Protein AF-D2VRE1-F1 (afdb_monomer)

InterPro domains:
  IPR008007 Peptidase M42 [PF05343] (122-174)

Organism: Naegleria gruberi (NCBI:txid5762)

Mean predicted aligned error: 7.65 Å

Foldseek 3Di:
DDDDDPVRLLVVLVVLLVVLQLDAAAQLRLVVVLVVVVVVCVVLQQDDPDPDPDAWPFDDDSQQHTKTWRDPPPDPPAAEDADLAFEEEEEEFARHFLDDDDDPVQQFDFDQPPVQLKTFTDRPPDTDQDRVRPSLQVSLVSSLSSVSSVGGDFRYIYMYGHTGLQSQPLRSLLPDDLVSLVCSCNSRLHLEYEYAGADDPPDPPLAWEKEQAELLFGQAQPVCVVVLQVLLQVLLVVPPPHDYYYDHDPADGNSLSSLLSLQLVPLLVVVLVVCVPPDVPLNVVSVVLSVQLVVLSVVLVVLVVVDDSNHHSDGCCDPPNVVNSVSSSVSSCSCSDPVNCVVPCPDPCVSSSSRGYIYGHQSDDSVVRIDRSVRSVSSSSSVSSSSRPDDD

Sequence (392 aa):
MSSLNHEQRFSRIEKLFKNLASTHNPSGEESNLMLEIKSFLLDHQLIDNSNSCHDNFLLFDTQIGMIFKCSTFNDENQNFISDENSPSICLFAHLDSDHIELEQEKLKQLIWRRDENLLYYSNNEEIVEVGLDDKSGICVILETLLRLKEMKGIRVNVYVCFSVQEETGQKGVMRMDHLMFKSMVEDGGVGCGIAVDRMTYYHPENKRHLVDEYCRIPLIPNDQKDSFMNQFNKSSQLVEGCDIDFIPSENCSDLLEYKIKLDCEIIAPEMLESLNAHDVKLFEKLSTLLEKYENITSEIKKIMNNISATSRVSGFKSHPRFTRYQLAHQINSLIYSDKVLKFYNETSLKKYLNVSFVNLSLDYDDSCGFVSLKELDNTAEILFDFIRNYHL

Solvent-accessible surface area (backbone atoms only — not comparable to full-atom values): 21239 Å² total; per-residue (Å²): 132,88,72,74,51,74,68,56,50,45,54,49,51,50,54,51,39,53,54,57,69,68,50,78,24,34,34,72,46,34,63,62,51,53,50,52,51,49,49,51,33,50,79,66,60,42,37,75,90,70,86,62,89,80,85,64,59,72,45,82,39,94,66,34,26,39,36,34,42,54,45,68,50,84,51,104,79,63,30,40,53,72,50,80,84,24,43,16,38,34,39,33,27,40,52,23,21,75,52,78,82,72,60,76,91,68,70,49,52,78,44,71,43,73,94,75,38,33,40,30,28,31,63,93,90,41,76,34,69,67,55,49,50,20,48,54,22,47,42,26,50,55,53,21,53,53,56,58,66,75,38,70,73,41,48,49,40,46,33,39,37,36,32,26,20,47,83,22,59,31,45,4,59,70,64,48,57,58,67,58,57,46,46,52,37,67,68,30,48,32,38,37,35,39,32,31,37,68,39,66,90,88,52,98,74,84,62,41,33,32,38,37,24,37,61,82,33,70,33,43,45,80,92,45,45,66,61,54,50,55,48,49,42,61,24,28,63,78,38,89,92,47,71,67,48,79,39,77,39,89,56,84,56,60,67,51,52,54,51,41,40,47,44,63,66,46,49,46,54,59,45,48,73,68,27,79,84,79,38,68,69,60,36,55,54,52,51,55,48,48,57,52,39,52,51,46,49,50,49,49,53,56,49,53,75,74,48,56,55,69,46,57,78,42,57,67,91,29,73,63,51,31,58,42,44,57,43,45,33,55,49,46,58,53,59,73,26,74,74,42,42,71,65,39,66,82,44,89,55,32,63,64,66,57,36,26,38,34,36,41,30,41,80,46,52,68,91,67,18,48,49,45,50,64,52,45,51,45,53,18,48,26,52,36,45,36,55,67,67,53,76,129

Structure (mmCIF, N/CA/C/O backbone):
data_AF-D2VRE1-F1
#
_entry.id   AF-D2VRE1-F1
#
loop_
_atom_site.group_PDB
_atom_site.id
_atom_site.type_symbol
_atom_site.label_atom_id
_atom_site.label_alt_id
_atom_site.label_comp_id
_atom_site.label_asym_id
_atom_site.label_entity_id
_atom_site.label_seq_id
_atom_site.pdbx_PDB_ins_code
_atom_site.Cartn_x
_atom_site.Cartn_y
_atom_site.Cartn_z
_atom_site.occupancy
_atom_site.B_iso_or_equiv
_atom_site.auth_seq_id
_atom_site.auth_comp_id
_atom_site.auth_asym_id
_atom_site.auth_atom_id
_atom_site.pdbx_PDB_model_num
ATOM 1 N N . MET A 1 1 ? -5.930 -16.515 28.804 1.00 42.12 1 MET A N 1
ATOM 2 C CA . MET A 1 1 ? -5.699 -15.135 28.332 1.00 42.12 1 MET A CA 1
ATOM 3 C C . MET A 1 1 ? -7.061 -14.509 28.127 1.00 42.12 1 MET A C 1
ATOM 5 O O . MET A 1 1 ? -7.905 -15.156 27.527 1.00 42.12 1 MET A O 1
ATOM 9 N N . SER A 1 2 ? -7.312 -13.347 28.724 1.00 36.59 2 SER A N 1
ATOM 10 C CA . SER A 1 2 ? -8.590 -12.644 28.591 1.00 36.59 2 SER A CA 1
ATOM 11 C C . SER A 1 2 ? -8.594 -11.914 27.250 1.00 36.59 2 SER A C 1
ATOM 13 O O . SER A 1 2 ? -8.190 -10.757 27.204 1.00 36.59 2 SER A O 1
ATOM 15 N N . SER A 1 3 ? -8.989 -12.588 26.166 1.00 58.97 3 SER A N 1
ATOM 16 C CA . SER A 1 3 ? -9.371 -11.886 24.937 1.00 58.97 3 SER A CA 1
ATOM 17 C C . SER A 1 3 ? -10.481 -10.905 25.305 1.00 58.97 3 SER A C 1
ATOM 19 O O . SER A 1 3 ? -11.446 -11.315 25.960 1.00 58.97 3 SER A O 1
ATOM 21 N N . LEU A 1 4 ? -10.335 -9.629 24.945 1.00 66.25 4 LEU A N 1
ATOM 22 C CA . LEU A 1 4 ? -11.420 -8.662 25.092 1.00 66.25 4 LEU A CA 1
ATOM 23 C C . LEU A 1 4 ? -12.698 -9.267 24.503 1.00 66.25 4 LEU A C 1
ATOM 25 O O . LEU A 1 4 ? -12.663 -9.889 23.438 1.00 66.25 4 LEU A O 1
ATOM 29 N N . ASN A 1 5 ? -13.819 -9.129 25.207 1.00 79.81 5 ASN A N 1
ATOM 30 C CA . ASN A 1 5 ? -15.089 -9.546 24.626 1.00 79.81 5 ASN A CA 1
ATOM 31 C C . ASN A 1 5 ? -15.453 -8.605 23.456 1.00 79.81 5 ASN A C 1
ATOM 33 O O . ASN A 1 5 ? -14.892 -7.514 23.322 1.00 79.81 5 ASN A O 1
ATOM 37 N N . HIS A 1 6 ? -16.384 -9.022 22.594 1.00 79.12 6 HIS A N 1
ATOM 38 C CA . HIS A 1 6 ? -16.771 -8.233 21.416 1.00 79.12 6 HIS A CA 1
ATOM 39 C C . HIS A 1 6 ? -17.154 -6.782 21.753 1.00 79.12 6 HIS A C 1
ATOM 41 O O . HIS A 1 6 ? -16.767 -5.869 21.030 1.00 79.12 6 HIS A O 1
ATOM 47 N N . GLU A 1 7 ? -17.843 -6.547 22.872 1.00 82.94 7 GLU A N 1
ATOM 48 C CA . GLU A 1 7 ? -18.255 -5.200 23.291 1.00 82.94 7 GLU A CA 1
ATOM 49 C C . GLU A 1 7 ? -17.061 -4.294 23.617 1.00 82.94 7 GLU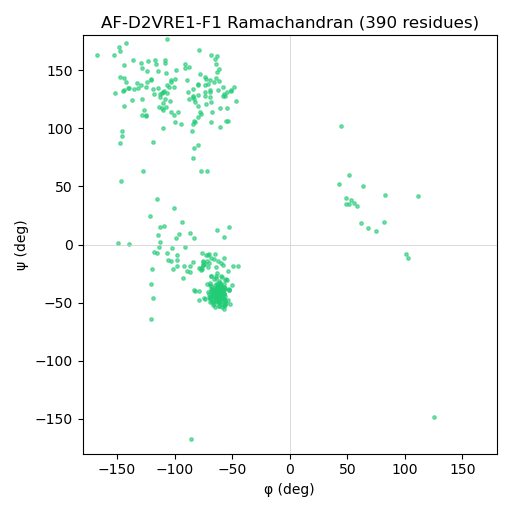 A C 1
ATOM 51 O O . GLU A 1 7 ? -17.041 -3.121 23.242 1.00 82.94 7 GLU A O 1
ATOM 56 N N . GLN A 1 8 ? -16.039 -4.833 24.283 1.00 87.00 8 GLN A N 1
ATOM 57 C CA . GLN A 1 8 ? -14.817 -4.094 24.587 1.00 87.00 8 GLN A CA 1
ATOM 58 C C . GLN A 1 8 ? -14.034 -3.747 23.316 1.00 87.00 8 GLN A C 1
ATOM 60 O O . GLN A 1 8 ? -13.536 -2.625 23.204 1.00 87.00 8 GLN A O 1
ATOM 65 N N . ARG A 1 9 ? -13.961 -4.671 22.345 1.00 86.81 9 ARG A N 1
ATOM 66 C CA . ARG A 1 9 ? -13.334 -4.403 21.038 1.00 86.81 9 ARG A CA 1
ATOM 67 C C . ARG A 1 9 ? -14.081 -3.316 20.277 1.00 86.81 9 ARG A C 1
ATOM 69 O O . ARG A 1 9 ? -13.464 -2.354 19.834 1.00 86.81 9 ARG A O 1
ATOM 76 N N . PHE A 1 10 ? -15.409 -3.399 20.217 1.00 88.50 10 PHE A N 1
ATOM 77 C CA . PHE A 1 10 ? -16.229 -2.389 19.546 1.00 88.50 10 PHE A CA 1
ATOM 78 C C . PHE A 1 10 ? -16.078 -1.014 20.188 1.00 88.50 10 PHE A C 1
ATOM 80 O O . PHE A 1 10 ? -15.909 -0.034 19.474 1.00 88.50 10 PHE A O 1
ATOM 87 N N . SER A 1 11 ? -16.061 -0.929 21.521 1.00 88.25 11 SER A N 1
ATOM 88 C CA . SER A 1 11 ? -15.843 0.346 22.213 1.00 88.25 11 SER A CA 1
ATOM 89 C C . SER A 1 11 ? -14.461 0.944 21.919 1.00 88.25 11 SER A C 1
ATOM 91 O O . SER A 1 11 ? -14.326 2.163 21.786 1.00 88.25 11 SER A O 1
ATOM 93 N N . ARG A 1 12 ? -13.428 0.102 21.788 1.00 90.50 12 ARG A N 1
ATOM 94 C CA . ARG A 1 12 ? -12.078 0.543 21.420 1.00 90.50 12 ARG A CA 1
ATOM 95 C C . ARG A 1 12 ? -12.018 1.055 19.982 1.00 90.50 12 ARG A C 1
ATOM 97 O O . ARG A 1 12 ? -11.530 2.165 19.777 1.00 90.50 12 ARG A O 1
ATOM 104 N N . ILE A 1 13 ? -12.554 0.291 19.029 1.00 90.50 13 ILE A N 1
ATOM 105 C CA . ILE A 1 13 ? -12.629 0.671 17.610 1.00 90.50 13 ILE A CA 1
ATOM 106 C C . ILE A 1 13 ? -13.443 1.955 17.452 1.00 90.50 13 ILE A C 1
ATOM 108 O O . ILE A 1 13 ? -12.997 2.879 16.787 1.00 90.50 13 ILE A O 1
ATOM 112 N N . GLU A 1 14 ? -14.592 2.064 18.122 1.00 87.69 14 GLU A N 1
ATOM 113 C CA . GLU A 1 14 ? -15.421 3.270 18.114 1.00 87.69 14 GLU A CA 1
ATOM 114 C C . GLU A 1 14 ? -14.623 4.496 18.565 1.00 87.69 14 GLU A C 1
ATOM 116 O O . GLU A 1 14 ? -14.627 5.521 17.886 1.00 87.69 14 GLU A O 1
ATOM 121 N N . LYS A 1 15 ? -13.921 4.404 19.701 1.00 88.38 15 LYS A N 1
ATOM 122 C CA . LYS A 1 15 ? -13.121 5.515 20.225 1.00 88.38 15 LYS A CA 1
ATOM 123 C C . LYS A 1 15 ? -11.983 5.886 19.273 1.00 88.38 15 LYS A C 1
ATOM 125 O O . LYS A 1 15 ? -11.762 7.069 19.032 1.00 88.38 15 LYS A O 1
ATOM 130 N N . LEU A 1 16 ? -11.273 4.888 18.751 1.00 90.00 16 LEU A N 1
ATOM 131 C CA . LEU A 1 16 ? -10.177 5.086 17.807 1.00 90.00 16 LEU A CA 1
ATOM 132 C C . LEU A 1 16 ? -10.675 5.768 16.531 1.00 90.00 16 LEU A C 1
ATOM 134 O O . LEU A 1 16 ? -10.162 6.818 16.155 1.00 90.00 16 LEU A O 1
ATOM 138 N N . PHE A 1 17 ? -11.716 5.215 15.914 1.00 87.06 17 PHE A N 1
ATOM 139 C CA . PHE A 1 17 ? -12.280 5.747 14.684 1.00 87.06 17 PHE A CA 1
ATOM 140 C C . PHE A 1 17 ? -12.832 7.155 14.881 1.00 87.06 17 PHE A C 1
ATOM 142 O O . PHE A 1 17 ? -12.570 8.021 14.060 1.00 87.06 17 PHE A O 1
ATOM 149 N N . LYS A 1 18 ? -13.534 7.425 15.992 1.00 81.88 18 LYS A N 1
ATOM 150 C CA . LYS A 1 18 ? -14.031 8.772 16.312 1.00 81.88 18 LYS A CA 1
ATOM 151 C C . LYS A 1 18 ? -12.920 9.807 16.399 1.00 81.88 18 LYS A C 1
ATOM 153 O O . LYS A 1 18 ? -13.123 10.924 15.934 1.00 81.88 18 LYS A O 1
ATOM 158 N N . ASN A 1 19 ? -11.775 9.444 16.972 1.00 84.44 19 ASN A N 1
ATOM 159 C CA . ASN A 1 19 ? -10.624 10.337 17.027 1.00 84.44 19 ASN A CA 1
ATOM 160 C C . ASN A 1 19 ? -10.103 10.623 15.611 1.00 84.44 19 ASN A C 1
ATOM 162 O O . ASN A 1 19 ? -10.105 11.781 15.209 1.00 84.44 19 ASN A O 1
ATOM 166 N N . LEU A 1 20 ? -9.800 9.581 14.825 1.00 85.94 20 LEU A N 1
ATOM 167 C CA . LEU A 1 20 ? -9.314 9.723 13.441 1.00 85.94 20 LEU A CA 1
ATOM 168 C C . LEU A 1 20 ? -10.280 10.547 12.574 1.00 85.94 20 LEU A C 1
ATOM 170 O O . LEU A 1 20 ? -9.880 11.430 11.823 1.00 85.94 20 LEU A O 1
ATOM 174 N N . ALA A 1 21 ? -11.575 10.269 12.698 1.00 78.81 21 ALA A N 1
ATOM 175 C CA . ALA A 1 21 ? -12.662 10.927 11.983 1.00 78.81 21 ALA A CA 1
ATOM 176 C C . ALA A 1 21 ? -12.862 12.394 12.410 1.00 78.81 21 ALA A C 1
ATOM 178 O O . ALA A 1 21 ? -13.337 13.219 11.629 1.00 78.81 21 ALA A O 1
ATOM 179 N N . SER A 1 22 ? -12.496 12.758 13.638 1.00 76.81 22 SER A N 1
ATOM 180 C CA . SER A 1 22 ? -12.578 14.149 14.093 1.00 76.81 22 SER A CA 1
ATOM 181 C C . SER A 1 22 ? -11.466 15.038 13.529 1.00 76.81 22 SER A C 1
ATOM 183 O O . SER A 1 22 ? -11.610 16.263 13.521 1.00 76.81 22 SER A O 1
ATOM 185 N N . THR A 1 23 ? -10.387 14.441 13.024 1.00 78.56 23 THR A N 1
ATOM 186 C CA . THR A 1 23 ? -9.257 15.166 12.449 1.00 78.56 23 THR A CA 1
ATOM 187 C C . THR A 1 23 ? -9.547 15.534 10.999 1.00 78.56 23 THR A C 1
ATOM 189 O O . THR A 1 23 ? -9.860 14.682 10.170 1.00 78.56 23 THR A O 1
ATOM 192 N N . HIS A 1 24 ? -9.429 16.821 10.676 1.00 78.00 24 HIS A N 1
ATOM 193 C CA . HIS A 1 24 ? -9.474 17.295 9.297 1.00 78.00 24 HIS A CA 1
ATOM 194 C C . HIS A 1 24 ? -8.095 17.123 8.645 1.00 78.00 24 HIS A C 1
ATOM 196 O O . HIS A 1 24 ? -7.103 17.636 9.163 1.00 78.00 24 HIS A O 1
ATOM 202 N N . ASN A 1 25 ? -8.045 16.379 7.541 1.00 81.50 25 ASN A N 1
ATOM 203 C CA . ASN A 1 25 ? -6.817 15.899 6.901 1.00 81.50 25 ASN A CA 1
ATOM 204 C C . ASN A 1 25 ? -6.941 15.824 5.356 1.00 81.50 25 ASN A C 1
ATOM 206 O O . ASN A 1 25 ? -6.736 14.755 4.780 1.00 81.50 25 ASN A O 1
ATOM 210 N N . PRO A 1 26 ? -7.322 16.906 4.650 1.00 82.19 26 PRO A N 1
ATOM 211 C CA . PRO A 1 26 ? -7.294 16.901 3.187 1.00 82.19 26 PRO A CA 1
ATOM 212 C C . PRO A 1 26 ? -5.857 16.728 2.668 1.00 82.19 26 PRO A C 1
ATOM 214 O O . PRO A 1 26 ? -4.892 16.989 3.393 1.00 82.19 26 PRO A O 1
ATOM 217 N N . SER A 1 27 ? -5.705 16.341 1.398 1.00 82.50 27 SER A N 1
ATOM 218 C CA . SER A 1 27 ? -4.384 16.151 0.785 1.00 82.50 27 SER A CA 1
ATOM 219 C C . SER A 1 27 ? -3.500 17.405 0.913 1.00 82.50 27 SER A C 1
ATOM 221 O O . SER A 1 27 ? -3.798 18.459 0.344 1.00 82.50 27 SER A O 1
ATOM 223 N N . GLY A 1 28 ? -2.370 17.280 1.611 1.00 82.81 28 GLY A N 1
ATOM 224 C CA . GLY A 1 28 ? -1.442 18.360 1.957 1.00 82.81 28 GLY A CA 1
ATOM 225 C C . GLY A 1 28 ? -1.538 18.905 3.385 1.00 82.81 28 GLY A C 1
ATOM 226 O O . GLY A 1 28 ? -0.677 19.702 3.762 1.00 82.81 28 GLY A O 1
ATOM 227 N N . GLU A 1 29 ? -2.543 18.511 4.169 1.00 85.94 29 GLU A N 1
ATOM 228 C CA . GLU A 1 29 ? -2.758 18.959 5.554 1.00 85.94 29 GLU A CA 1
ATOM 229 C C . GLU A 1 29 ? -2.778 17.794 6.565 1.00 85.94 29 GLU A C 1
ATOM 231 O O . GLU A 1 29 ? -3.303 17.900 7.672 1.00 85.94 29 GLU A O 1
ATOM 236 N N . GLU A 1 30 ? -2.142 16.672 6.232 1.00 90.75 30 GLU A N 1
ATOM 237 C CA . GLU A 1 30 ? -2.164 15.423 7.006 1.00 90.75 30 GLU A CA 1
ATOM 238 C C . GLU A 1 30 ? -1.376 15.510 8.330 1.00 90.75 30 GLU A C 1
ATOM 240 O O 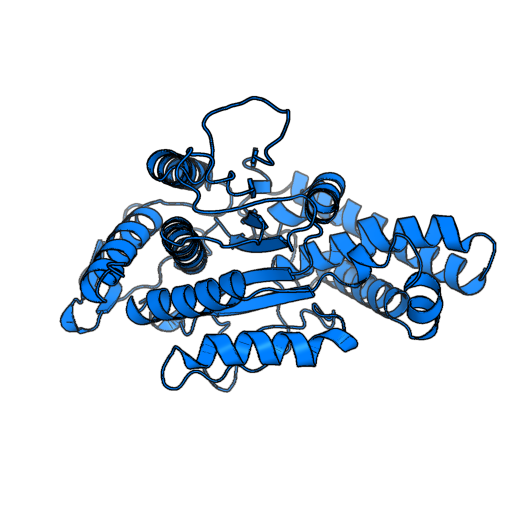. GLU A 1 30 ? -1.457 14.622 9.179 1.00 90.75 30 GLU A O 1
ATOM 245 N N . SER A 1 31 ? -0.625 16.596 8.550 1.00 90.06 31 SER A N 1
ATOM 246 C CA . SER A 1 31 ? 0.315 16.746 9.674 1.00 90.06 31 SER A CA 1
ATOM 247 C C . SER A 1 31 ? -0.336 16.576 11.051 1.00 90.06 31 SER A C 1
ATOM 249 O O . SER A 1 31 ? 0.270 15.987 11.944 1.00 90.06 31 SER A O 1
ATOM 251 N N . ASN A 1 32 ? -1.566 17.068 11.236 1.00 88.44 32 ASN A N 1
ATOM 252 C CA . ASN A 1 32 ? -2.280 16.918 12.508 1.00 88.44 32 ASN A CA 1
ATOM 253 C C . ASN A 1 32 ? -2.626 15.450 12.774 1.00 88.44 32 ASN A C 1
ATOM 255 O O . ASN A 1 32 ? -2.350 14.946 13.861 1.00 88.44 32 ASN A O 1
ATOM 259 N N . LEU A 1 33 ? -3.130 14.744 11.757 1.00 90.88 33 LEU A N 1
ATOM 260 C CA . LEU A 1 33 ? -3.433 13.319 11.853 1.00 90.88 33 LEU A CA 1
ATOM 261 C C . LEU A 1 33 ? -2.164 12.500 12.119 1.00 90.88 33 LEU A C 1
ATOM 263 O O . LEU A 1 33 ? -2.168 11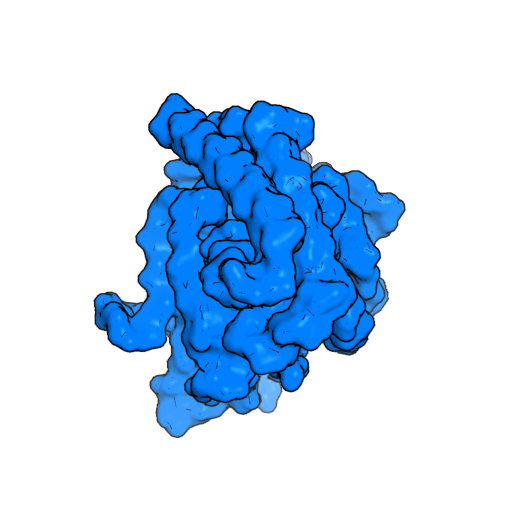.622 12.980 1.00 90.88 33 LEU A O 1
ATOM 267 N N . MET A 1 34 ? -1.046 12.840 11.469 1.00 92.69 34 MET A N 1
ATOM 268 C CA . MET A 1 34 ? 0.246 12.202 11.742 1.00 92.69 34 MET A CA 1
ATOM 269 C C . MET A 1 34 ? 0.671 12.353 13.208 1.00 92.69 34 MET A C 1
ATOM 271 O O . MET A 1 34 ? 1.181 11.404 13.808 1.00 92.69 34 MET A O 1
ATOM 275 N N . LEU A 1 35 ? 0.478 13.535 13.803 1.00 91.31 35 LEU A N 1
ATOM 276 C CA . LEU A 1 35 ? 0.806 13.786 15.209 1.00 91.31 35 LEU A CA 1
ATOM 277 C C . LEU A 1 35 ? -0.111 13.013 16.161 1.00 91.31 35 LEU A C 1
ATOM 279 O O . LEU A 1 35 ? 0.373 12.464 17.152 1.00 91.31 35 LEU A O 1
ATOM 283 N N . GLU A 1 36 ? -1.405 12.930 15.857 1.00 92.12 36 GLU A N 1
ATOM 284 C CA . GLU A 1 36 ? -2.361 12.143 16.639 1.00 92.12 36 GLU A CA 1
ATOM 285 C C . GLU A 1 36 ? -2.032 10.648 16.602 1.00 92.12 36 GLU A C 1
ATOM 287 O O . GLU A 1 36 ? -1.941 10.011 17.654 1.00 92.12 36 GLU A O 1
ATOM 292 N N . ILE A 1 37 ? -1.762 10.100 15.412 1.00 93.81 37 ILE A N 1
ATOM 293 C CA . ILE A 1 37 ? -1.329 8.709 15.249 1.00 93.81 37 ILE A CA 1
ATOM 294 C C . ILE A 1 37 ? -0.008 8.488 15.987 1.00 93.81 37 ILE A C 1
ATOM 296 O O . ILE A 1 37 ? 0.131 7.508 16.714 1.00 93.81 37 ILE A O 1
ATOM 300 N N . LYS A 1 38 ? 0.957 9.410 15.883 1.00 91.31 38 LYS A N 1
ATOM 301 C CA . LYS A 1 38 ? 2.219 9.311 16.628 1.00 91.31 38 LYS A CA 1
ATOM 302 C C . LYS A 1 38 ? 1.985 9.251 18.138 1.00 91.31 38 LYS A C 1
ATOM 304 O O . LYS A 1 38 ? 2.583 8.407 18.801 1.00 91.31 38 LYS A O 1
ATOM 309 N N . SER A 1 39 ? 1.122 10.115 18.678 1.00 91.12 39 SER A N 1
ATOM 310 C CA . SER A 1 39 ? 0.763 10.089 20.101 1.00 91.12 39 SER A CA 1
ATOM 311 C C . SER A 1 39 ? 0.139 8.750 20.473 1.00 91.12 39 SER A C 1
ATOM 313 O O . SER A 1 39 ? 0.566 8.129 21.439 1.00 91.12 39 SER A O 1
ATOM 315 N N . PHE A 1 40 ? -0.802 8.256 19.664 1.00 92.81 40 PHE A N 1
ATOM 316 C CA . PHE A 1 40 ? -1.427 6.955 19.872 1.00 92.81 40 PHE A CA 1
ATOM 317 C C . PHE A 1 40 ? -0.396 5.818 19.909 1.00 92.81 40 PHE A C 1
ATOM 319 O O . PHE A 1 40 ? -0.445 4.983 20.814 1.00 92.81 40 PHE A O 1
ATOM 326 N N . LEU A 1 41 ? 0.544 5.789 18.960 1.00 91.19 41 LEU A N 1
ATOM 327 C CA . LEU A 1 41 ? 1.592 4.770 18.891 1.00 91.19 41 LEU A CA 1
ATOM 328 C C . LEU A 1 41 ? 2.497 4.808 20.131 1.00 91.19 41 LEU A C 1
ATOM 330 O O . LEU A 1 41 ? 2.841 3.752 20.657 1.00 91.19 41 LEU A O 1
ATOM 334 N N . LEU A 1 42 ? 2.843 5.998 20.630 1.00 88.31 42 LEU A N 1
ATOM 335 C CA . LEU A 1 42 ? 3.643 6.171 21.847 1.00 88.31 42 LEU A CA 1
ATOM 336 C C . LEU A 1 42 ? 2.878 5.770 23.114 1.00 88.31 42 LEU A C 1
ATOM 338 O O . LEU A 1 42 ? 3.399 5.009 23.930 1.00 88.31 42 LEU A O 1
ATOM 342 N N . ASP A 1 43 ? 1.628 6.215 23.255 1.00 90.06 43 ASP A N 1
ATOM 343 C CA . ASP A 1 43 ? 0.763 5.904 24.402 1.00 90.06 43 ASP A CA 1
ATOM 344 C C . ASP A 1 43 ? 0.522 4.394 24.532 1.00 90.06 43 ASP A C 1
ATOM 346 O O . ASP A 1 43 ? 0.431 3.850 25.636 1.00 90.06 43 ASP A O 1
ATOM 350 N N . HIS A 1 44 ? 0.471 3.699 23.395 1.00 87.69 44 HIS A N 1
ATOM 351 C CA . HIS A 1 44 ? 0.323 2.251 23.331 1.00 87.69 44 HIS A CA 1
ATOM 352 C C . HIS A 1 44 ? 1.656 1.516 23.168 1.00 87.69 44 HIS A C 1
ATOM 354 O O . HIS A 1 44 ? 1.629 0.299 22.997 1.00 87.69 44 HIS A O 1
ATOM 360 N N . GLN A 1 45 ? 2.808 2.190 23.277 1.00 86.56 45 GLN A N 1
ATOM 361 C CA . GLN A 1 45 ? 4.152 1.596 23.175 1.00 86.56 45 GLN A CA 1
ATOM 362 C C . GLN A 1 45 ? 4.310 0.683 21.941 1.00 86.56 45 GLN A C 1
ATOM 364 O O . GLN A 1 45 ? 4.842 -0.421 22.032 1.00 86.56 45 GLN A O 1
ATOM 369 N N . LEU A 1 46 ? 3.748 1.101 20.807 1.00 85.06 46 LEU A N 1
ATOM 370 C CA . LEU A 1 46 ? 3.890 0.432 19.510 1.00 85.06 46 LEU A CA 1
ATOM 371 C C . LEU A 1 46 ? 5.146 0.912 18.762 1.00 85.06 46 LEU A C 1
ATOM 373 O O . LEU A 1 46 ? 5.610 0.241 17.841 1.00 85.06 46 LEU A O 1
ATOM 377 N N . ILE A 1 47 ? 5.683 2.064 19.173 1.00 82.75 47 ILE A N 1
ATOM 378 C CA . ILE A 1 47 ? 6.974 2.626 18.763 1.00 82.75 47 ILE A CA 1
ATOM 379 C C . ILE A 1 47 ? 7.700 3.165 20.007 1.00 82.75 47 ILE A C 1
ATOM 381 O O . ILE A 1 47 ? 7.054 3.489 21.008 1.00 82.75 47 ILE A O 1
ATOM 385 N N . ASP A 1 48 ? 9.024 3.307 19.937 1.00 74.56 48 ASP A N 1
ATOM 386 C CA . ASP A 1 48 ? 9.831 3.913 21.004 1.00 74.56 48 ASP A CA 1
ATOM 387 C C . ASP A 1 48 ? 9.994 5.438 20.802 1.00 74.56 48 ASP A C 1
ATOM 389 O O . ASP A 1 48 ? 9.998 5.952 19.682 1.00 74.56 48 ASP A O 1
ATOM 393 N N . ASN A 1 49 ? 10.163 6.170 21.906 1.00 65.31 49 ASN A N 1
ATOM 394 C CA . ASN A 1 49 ? 10.495 7.596 21.952 1.00 65.31 49 ASN A CA 1
ATOM 395 C C . ASN A 1 49 ? 11.953 7.890 21.563 1.00 65.31 49 ASN A C 1
ATOM 397 O O . ASN A 1 49 ? 12.342 9.058 21.446 1.00 65.31 49 ASN A O 1
ATOM 401 N N . SER A 1 50 ? 12.793 6.863 21.414 1.00 55.53 50 SER A N 1
ATOM 402 C CA . SER A 1 50 ? 14.199 7.049 21.091 1.00 55.53 50 SER A CA 1
ATOM 403 C C . SER A 1 50 ? 14.362 7.594 19.665 1.00 55.53 50 SER A C 1
ATOM 405 O O . SER A 1 50 ? 14.302 6.854 18.688 1.00 55.53 50 SER A O 1
ATOM 407 N N . ASN A 1 51 ? 14.685 8.884 19.541 1.00 43.09 51 ASN A N 1
ATOM 408 C CA . ASN A 1 51 ? 15.204 9.502 18.308 1.00 43.09 51 ASN A CA 1
ATOM 409 C C . ASN A 1 51 ? 16.583 8.930 17.878 1.00 43.09 51 ASN A C 1
ATOM 411 O O . ASN A 1 51 ? 17.282 9.534 17.063 1.00 43.09 51 ASN A O 1
ATOM 415 N N . SER A 1 52 ? 17.046 7.819 18.464 1.00 37.78 52 SER A N 1
ATOM 416 C CA . SER A 1 52 ? 18.345 7.228 18.159 1.00 37.78 52 SER A CA 1
ATOM 417 C C . SER A 1 52 ? 18.252 6.373 16.900 1.00 37.78 52 SER A C 1
ATOM 419 O O . SER A 1 52 ? 17.739 5.258 16.911 1.00 37.78 52 SER A O 1
ATOM 421 N N . CYS A 1 53 ? 18.816 6.946 15.843 1.00 38.81 53 CYS A N 1
ATOM 422 C CA . CYS A 1 53 ? 18.998 6.501 14.462 1.00 38.81 53 CYS A CA 1
ATOM 423 C C . CYS A 1 53 ? 19.664 5.120 14.253 1.00 38.81 53 CYS A C 1
ATOM 425 O O . CYS A 1 53 ? 20.163 4.865 13.161 1.00 38.81 53 CYS A O 1
ATOM 427 N N . HIS A 1 54 ? 19.768 4.263 15.272 1.00 37.50 54 HIS A N 1
ATOM 428 C CA . HIS A 1 54 ? 20.603 3.068 15.166 1.00 37.50 54 HIS A CA 1
ATOM 429 C C . HIS A 1 54 ? 19.881 1.753 14.890 1.00 37.50 54 HIS A C 1
ATOM 431 O O . HIS A 1 54 ? 20.541 0.926 14.287 1.00 37.50 54 HIS A O 1
ATOM 437 N N . ASP A 1 55 ? 18.575 1.586 15.158 1.00 49.41 55 ASP A N 1
ATOM 438 C CA . ASP A 1 55 ? 17.908 0.292 14.872 1.00 49.41 55 ASP A CA 1
ATOM 439 C C . ASP A 1 55 ? 16.406 0.337 14.504 1.00 49.41 55 ASP A C 1
ATOM 441 O O . ASP A 1 55 ? 15.810 -0.708 14.261 1.00 49.41 55 ASP A O 1
ATOM 445 N N . ASN A 1 56 ? 15.748 1.502 14.420 1.00 54.44 56 ASN A N 1
ATOM 446 C CA . ASN A 1 56 ? 14.293 1.546 14.201 1.00 54.44 56 ASN A CA 1
ATOM 447 C C . ASN A 1 56 ? 13.920 2.433 13.009 1.00 54.44 56 ASN A C 1
ATOM 449 O O . ASN A 1 56 ? 14.118 3.647 13.048 1.00 54.44 56 ASN A O 1
ATOM 453 N N . PHE A 1 57 ? 13.350 1.827 11.960 1.00 66.56 57 PHE A N 1
ATOM 454 C CA . PHE A 1 57 ? 12.675 2.544 10.875 1.00 66.56 57 PHE A CA 1
ATOM 455 C C . PHE A 1 57 ? 11.600 3.422 11.505 1.00 66.56 57 PHE A C 1
ATOM 457 O O . PHE A 1 57 ? 10.605 2.899 11.997 1.00 66.56 57 PHE A O 1
ATOM 464 N N . LEU A 1 58 ? 11.824 4.732 11.546 1.00 73.38 58 LEU A N 1
ATOM 465 C CA . LEU A 1 58 ? 10.847 5.713 11.990 1.00 73.38 58 LEU A CA 1
ATOM 466 C C . LEU A 1 58 ? 11.036 6.982 11.159 1.00 73.38 58 LEU A C 1
ATOM 468 O O . LEU A 1 58 ? 11.908 7.804 11.436 1.00 73.38 58 LEU A O 1
ATOM 472 N N . LEU A 1 59 ? 10.220 7.123 10.121 1.00 80.19 59 LEU A N 1
ATOM 473 C CA . LEU A 1 59 ? 10.135 8.310 9.286 1.00 80.19 59 LEU A CA 1
ATOM 474 C C . LEU A 1 59 ? 8.790 8.994 9.525 1.00 80.19 59 LEU A C 1
ATOM 476 O O . LEU A 1 59 ? 7.739 8.365 9.428 1.00 80.19 59 LEU A O 1
ATOM 480 N N . PHE A 1 60 ? 8.837 10.299 9.772 1.00 83.75 60 PHE A N 1
ATOM 481 C CA . PHE A 1 60 ? 7.681 11.183 9.671 1.00 83.75 60 PHE A CA 1
ATOM 482 C C . PHE A 1 60 ? 8.056 12.313 8.721 1.00 83.75 60 PHE A C 1
ATOM 484 O O . PHE A 1 60 ? 8.891 13.152 9.060 1.00 83.75 60 PHE A O 1
ATOM 491 N N . ASP A 1 61 ? 7.453 12.327 7.541 1.00 86.75 61 ASP A N 1
ATOM 492 C CA . ASP A 1 61 ? 7.716 13.324 6.510 1.00 86.75 61 ASP A CA 1
ATOM 493 C C . ASP A 1 61 ? 6.388 13.767 5.899 1.00 86.75 61 ASP A C 1
ATOM 495 O O . ASP A 1 61 ? 5.610 12.950 5.423 1.00 86.75 61 ASP A O 1
ATOM 499 N N . THR A 1 62 ? 6.104 15.065 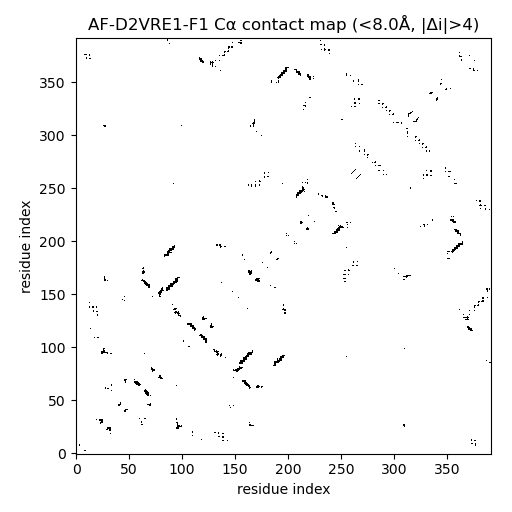5.906 1.00 85.81 62 THR A N 1
ATOM 500 C CA . THR A 1 62 ? 4.812 15.599 5.444 1.00 85.81 62 THR A CA 1
ATOM 501 C C . THR A 1 62 ? 4.606 15.494 3.931 1.00 85.81 62 THR A C 1
ATOM 503 O O . THR A 1 62 ? 3.518 15.776 3.439 1.00 85.81 62 THR A O 1
ATOM 506 N N . GLN A 1 63 ? 5.631 15.111 3.169 1.00 88.38 63 GLN A N 1
ATOM 507 C CA . GLN A 1 63 ? 5.550 14.905 1.725 1.00 88.38 63 GLN A CA 1
ATOM 508 C C . GLN A 1 63 ? 5.487 13.434 1.319 1.00 88.38 63 GLN A C 1
ATOM 510 O O . GLN A 1 63 ? 5.193 13.179 0.148 1.00 88.38 63 GLN A O 1
ATOM 515 N N . ILE A 1 64 ? 5.793 12.508 2.234 1.00 89.19 64 ILE A N 1
ATOM 516 C CA . ILE A 1 64 ? 5.833 11.054 1.996 1.00 89.19 64 ILE A CA 1
ATOM 517 C C . ILE A 1 64 ? 4.812 10.327 2.877 1.00 89.19 64 ILE A C 1
ATOM 519 O O . ILE A 1 64 ? 4.080 9.477 2.377 1.00 89.19 64 ILE A O 1
ATOM 523 N N . GLY A 1 65 ? 4.761 10.682 4.160 1.00 91.56 65 GLY A N 1
ATOM 524 C CA . GLY A 1 65 ? 3.891 10.116 5.179 1.00 91.56 65 GLY A CA 1
ATOM 525 C C . GLY A 1 65 ? 4.652 9.594 6.397 1.00 91.56 65 GLY A C 1
ATOM 526 O O . GLY A 1 65 ? 5.680 10.141 6.809 1.00 91.56 65 GLY A O 1
ATOM 527 N N . MET A 1 66 ? 4.112 8.550 7.014 1.00 91.75 66 MET A N 1
ATOM 528 C CA . MET A 1 66 ? 4.650 7.905 8.207 1.00 91.75 66 MET A CA 1
ATOM 529 C C . MET A 1 66 ? 5.114 6.504 7.848 1.00 91.75 66 MET A C 1
ATOM 531 O O . MET A 1 66 ? 4.329 5.720 7.329 1.00 91.75 66 MET A O 1
ATOM 535 N N . ILE A 1 67 ? 6.358 6.163 8.169 1.00 89.12 67 ILE A N 1
ATOM 536 C CA . ILE A 1 67 ? 6.858 4.795 8.025 1.00 89.12 67 ILE A CA 1
ATOM 537 C C . ILE A 1 67 ? 7.468 4.381 9.338 1.00 89.12 67 ILE A C 1
ATOM 539 O O . ILE A 1 67 ? 8.355 5.064 9.849 1.00 89.12 67 ILE A O 1
ATOM 543 N N . PHE A 1 68 ? 7.013 3.262 9.879 1.00 86.56 68 PHE A N 1
ATOM 544 C CA . PHE A 1 68 ? 7.589 2.739 11.098 1.00 86.56 68 PHE A CA 1
ATOM 545 C C . PHE A 1 68 ? 7.639 1.221 11.123 1.00 86.56 68 PHE A C 1
ATOM 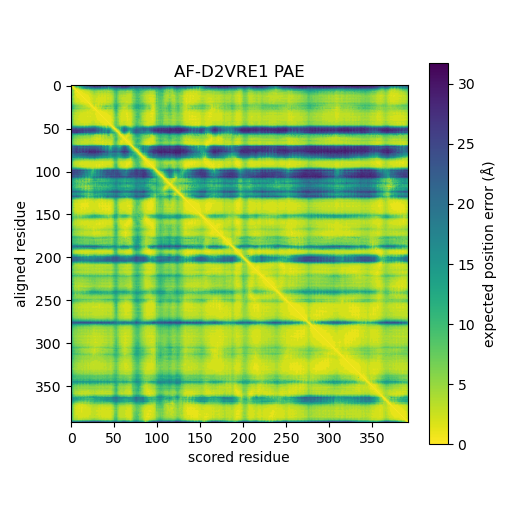547 O O . PHE A 1 68 ? 6.729 0.540 10.656 1.00 86.56 68 PHE A O 1
ATOM 554 N N . LYS A 1 69 ? 8.711 0.689 11.702 1.00 84.62 69 LYS A N 1
ATOM 555 C CA . LYS A 1 69 ? 8.745 -0.688 12.190 1.00 84.62 69 LYS A CA 1
ATOM 556 C C . LYS A 1 69 ? 8.131 -0.677 13.582 1.00 84.62 69 LYS A C 1
ATOM 558 O O . LYS A 1 69 ? 8.553 0.113 14.427 1.00 84.62 69 LYS A O 1
ATOM 563 N N . CYS A 1 70 ? 7.131 -1.517 13.825 1.00 81.88 70 CYS A N 1
ATOM 564 C CA . CYS A 1 70 ? 6.609 -1.687 15.175 1.00 81.88 70 CYS A CA 1
ATOM 565 C C . CYS A 1 70 ? 7.745 -2.205 16.059 1.00 81.88 70 CYS A C 1
ATOM 567 O O . CYS A 1 70 ? 8.314 -3.267 15.788 1.00 81.88 70 CYS A O 1
ATOM 569 N N . SER A 1 71 ? 8.125 -1.415 17.066 1.00 64.00 71 SER A N 1
ATOM 570 C CA . SER A 1 71 ? 9.274 -1.729 17.909 1.00 64.00 71 SER A CA 1
ATOM 571 C C . SER A 1 71 ? 9.034 -3.043 18.634 1.00 64.00 71 SER A C 1
ATOM 573 O O . SER A 1 71 ? 7.927 -3.334 19.093 1.00 64.00 71 SER A O 1
ATOM 575 N N . THR A 1 72 ? 10.096 -3.831 18.738 1.00 53.22 72 THR A N 1
ATOM 576 C CA . THR A 1 72 ? 10.110 -5.095 19.459 1.00 53.22 72 THR A CA 1
ATOM 577 C C . THR A 1 72 ? 9.560 -4.896 20.868 1.00 53.22 72 THR A C 1
ATOM 579 O O . THR A 1 72 ? 9.924 -3.958 21.575 1.00 53.22 72 THR A O 1
ATOM 582 N N . PHE A 1 73 ? 8.646 -5.775 21.275 1.00 53.06 73 PHE A N 1
ATOM 583 C CA . PHE A 1 73 ? 8.049 -5.811 22.608 1.00 53.06 73 PHE A CA 1
ATOM 584 C C . PHE A 1 73 ? 9.091 -6.308 23.629 1.00 53.06 73 PHE A C 1
ATOM 586 O O . PHE A 1 73 ? 8.958 -7.388 24.206 1.00 53.06 73 PHE A O 1
ATOM 593 N N . ASN A 1 74 ? 10.172 -5.544 23.788 1.00 44.03 74 ASN A N 1
ATOM 594 C CA . ASN A 1 74 ? 11.291 -5.798 24.683 1.00 44.03 74 ASN A CA 1
ATOM 595 C C . ASN A 1 74 ? 10.950 -5.280 26.080 1.00 44.03 74 ASN A C 1
ATOM 597 O O . ASN A 1 74 ? 11.467 -4.271 26.544 1.00 44.03 74 ASN A O 1
ATOM 601 N N . ASP A 1 75 ? 10.080 -6.018 26.753 1.00 41.88 75 ASP A N 1
ATOM 602 C CA . ASP A 1 75 ? 10.111 -6.085 28.206 1.00 41.88 75 ASP A CA 1
ATOM 603 C C . ASP A 1 75 ? 10.468 -7.523 28.581 1.00 41.88 75 ASP A C 1
ATOM 605 O O . ASP A 1 75 ? 10.108 -8.469 27.871 1.00 41.88 75 ASP A O 1
ATOM 609 N N . GLU A 1 76 ? 11.153 -7.705 29.707 1.00 46.09 76 GLU A N 1
ATOM 610 C CA . GLU A 1 76 ? 11.682 -8.981 30.225 1.00 46.09 76 GLU A CA 1
ATOM 611 C C . GLU A 1 76 ? 10.616 -10.095 30.433 1.00 46.09 76 GLU A C 1
ATOM 613 O O . GLU A 1 76 ? 10.920 -11.179 30.925 1.00 46.09 76 GLU A O 1
ATOM 618 N N . ASN A 1 77 ? 9.366 -9.866 30.012 1.00 46.31 77 ASN A N 1
ATOM 619 C CA . ASN A 1 77 ? 8.215 -10.764 30.080 1.00 46.31 77 ASN A CA 1
ATOM 620 C C . ASN A 1 77 ? 7.687 -11.286 28.717 1.00 46.31 77 ASN A C 1
ATOM 622 O O . ASN A 1 77 ? 6.598 -11.864 28.696 1.00 46.31 77 ASN A O 1
ATOM 626 N N . GLN A 1 78 ? 8.462 -11.146 27.628 1.00 49.94 78 GLN A N 1
ATOM 627 C CA . GLN A 1 78 ? 8.316 -11.807 26.309 1.00 49.94 78 GLN A CA 1
ATOM 628 C C . GLN A 1 78 ? 6.898 -11.860 25.701 1.00 49.94 78 GLN A C 1
ATOM 630 O O . GLN A 1 78 ? 6.131 -12.788 25.980 1.00 49.94 78 GLN A O 1
ATOM 635 N N . ASN A 1 79 ? 6.617 -10.978 24.733 1.00 47.94 79 ASN A N 1
ATOM 636 C CA . ASN A 1 79 ? 5.438 -11.105 23.862 1.00 47.94 79 ASN A CA 1
ATOM 637 C C . ASN A 1 79 ? 5.770 -11.239 22.358 1.00 47.94 79 ASN A C 1
ATOM 639 O O . ASN A 1 79 ? 4.980 -11.836 21.627 1.00 47.94 79 ASN A O 1
ATOM 643 N N . PHE A 1 80 ? 6.957 -10.830 21.894 1.00 43.22 80 PHE A N 1
ATOM 644 C CA . PHE A 1 80 ? 7.311 -10.859 20.468 1.00 43.22 80 PHE A CA 1
ATOM 645 C C . PHE A 1 80 ? 8.823 -11.012 20.279 1.00 43.22 80 PHE A C 1
ATOM 647 O O . PHE A 1 80 ? 9.590 -10.286 20.908 1.00 43.22 80 PHE A O 1
ATOM 654 N N . ILE A 1 81 ? 9.256 -11.948 19.435 1.00 46.91 81 ILE A N 1
ATOM 655 C CA . ILE A 1 81 ? 10.674 -12.118 19.090 1.00 46.91 81 ILE A CA 1
ATOM 656 C C . ILE A 1 81 ? 10.812 -11.666 17.641 1.00 46.91 81 ILE A C 1
ATOM 658 O O . ILE A 1 81 ? 10.449 -12.400 16.730 1.00 46.91 81 ILE A O 1
ATOM 662 N N . SER A 1 82 ? 11.284 -10.438 17.449 1.00 50.03 82 SER A N 1
ATOM 663 C CA . SER A 1 82 ? 11.821 -9.975 16.168 1.00 50.03 82 SER A CA 1
ATOM 664 C C . SER A 1 82 ? 13.269 -10.424 16.132 1.00 50.03 82 SER A C 1
ATOM 666 O O . SER A 1 82 ? 14.114 -9.840 16.812 1.00 50.03 82 SER A O 1
ATOM 668 N N . ASP A 1 83 ? 13.550 -11.474 15.380 1.00 57.75 83 ASP A N 1
ATOM 669 C CA . ASP A 1 83 ? 14.910 -11.799 14.972 1.00 57.75 83 ASP A CA 1
ATOM 670 C C . ASP A 1 83 ? 15.070 -11.511 13.470 1.00 57.75 83 ASP A C 1
ATOM 672 O O . ASP A 1 83 ? 14.087 -11.437 12.732 1.00 57.75 83 ASP A O 1
ATOM 676 N N . GLU A 1 84 ? 16.311 -11.331 13.008 1.00 59.88 84 GLU A N 1
ATOM 677 C CA . GLU A 1 84 ? 16.647 -11.098 11.587 1.00 59.88 84 GLU A CA 1
ATOM 678 C C . GLU A 1 84 ? 16.151 -12.223 10.653 1.00 59.88 84 GLU A C 1
ATOM 680 O O . GLU A 1 84 ? 16.168 -12.081 9.435 1.00 59.88 84 GLU A O 1
ATOM 685 N N . ASN A 1 85 ? 15.712 -13.353 11.218 1.00 63.62 85 ASN A N 1
ATOM 686 C CA . ASN A 1 85 ? 15.231 -14.522 10.487 1.00 63.62 85 ASN A CA 1
ATOM 687 C C . ASN A 1 85 ? 13.697 -14.628 10.467 1.00 63.62 85 ASN A C 1
ATOM 689 O O . ASN A 1 85 ? 13.160 -15.560 9.865 1.00 63.62 85 ASN A O 1
ATOM 693 N N . SER A 1 86 ? 12.991 -13.718 11.140 1.00 74.56 86 SER A N 1
ATOM 694 C CA . SER A 1 86 ? 11.534 -13.702 11.181 1.00 74.56 86 SER A CA 1
ATOM 695 C C . SER A 1 86 ? 10.990 -13.084 9.893 1.00 74.56 86 SER A C 1
ATOM 697 O O . SER A 1 86 ? 11.512 -12.061 9.445 1.00 74.56 86 SER A O 1
ATOM 699 N N . PRO A 1 87 ? 9.937 -13.661 9.288 1.00 79.88 87 PRO A N 1
ATOM 700 C CA . PRO A 1 87 ? 9.323 -13.079 8.104 1.00 79.88 87 PRO A CA 1
ATOM 701 C C . PRO A 1 87 ? 8.771 -11.690 8.424 1.00 79.88 87 PRO A C 1
ATOM 703 O O . PRO A 1 87 ? 8.367 -11.418 9.555 1.00 79.88 87 PRO A O 1
ATOM 706 N N . SER A 1 88 ? 8.728 -10.815 7.422 1.00 84.62 88 SER A N 1
ATOM 707 C CA . SER A 1 88 ? 8.239 -9.449 7.606 1.00 84.62 88 SER A CA 1
ATOM 708 C C . SER A 1 88 ? 7.038 -9.138 6.718 1.00 84.62 88 SER A C 1
ATOM 710 O O . SER A 1 88 ? 6.981 -9.559 5.558 1.00 84.62 88 SER A O 1
ATOM 712 N N . ILE A 1 89 ? 6.096 -8.377 7.272 1.00 89.25 89 ILE A N 1
ATOM 713 C CA . ILE A 1 89 ? 4.906 -7.850 6.598 1.00 89.25 89 ILE A CA 1
ATOM 714 C C . ILE A 1 89 ? 4.942 -6.327 6.667 1.00 89.25 89 ILE A C 1
ATOM 716 O O . ILE A 1 89 ? 5.308 -5.761 7.695 1.00 89.25 89 ILE A O 1
ATOM 720 N N . CYS A 1 90 ? 4.517 -5.665 5.594 1.00 92.25 90 CYS A N 1
ATOM 721 C CA . CYS A 1 90 ? 4.242 -4.235 5.598 1.00 92.25 90 CYS A CA 1
ATOM 722 C C . CYS A 1 90 ? 2.744 -3.964 5.421 1.00 92.25 90 CYS A C 1
ATOM 724 O O . CYS A 1 90 ? 2.128 -4.486 4.496 1.00 92.25 90 CYS A O 1
ATOM 726 N N . LEU A 1 91 ? 2.166 -3.141 6.291 1.00 95.19 91 LEU A N 1
ATOM 727 C CA . LEU A 1 91 ? 0.777 -2.694 6.212 1.00 95.19 91 LEU A CA 1
ATOM 728 C C . LEU A 1 91 ? 0.713 -1.283 5.630 1.00 95.19 91 LEU A C 1
ATOM 730 O O . LEU A 1 91 ? 1.501 -0.426 6.029 1.00 95.19 91 LEU A O 1
ATOM 734 N N . PHE A 1 92 ? -0.216 -1.045 4.710 1.00 95.44 92 PHE A N 1
ATOM 735 C CA . PHE A 1 92 ? -0.385 0.231 4.019 1.00 95.44 92 PHE A CA 1
ATOM 736 C C . PHE A 1 92 ? -1.803 0.774 4.200 1.00 95.44 92 PHE A C 1
ATOM 738 O O . PHE A 1 92 ? -2.769 0.019 4.153 1.00 95.44 92 PHE A O 1
ATOM 745 N N . ALA A 1 93 ? -1.902 2.081 4.390 1.00 95.44 93 ALA A N 1
ATOM 746 C CA . ALA A 1 93 ? -3.129 2.875 4.319 1.00 95.44 93 ALA A CA 1
ATOM 747 C C . ALA A 1 93 ? -2.723 4.300 3.927 1.00 95.44 93 ALA A C 1
ATOM 749 O O . ALA A 1 93 ? -1.543 4.649 4.059 1.00 95.44 93 ALA A O 1
ATOM 750 N N . HIS A 1 94 ? -3.651 5.132 3.469 1.00 94.06 94 HIS A N 1
ATOM 751 C CA . HIS A 1 94 ? -3.339 6.531 3.161 1.00 94.06 94 HIS A CA 1
ATOM 752 C C . HIS A 1 94 ? -3.935 7.495 4.190 1.00 94.06 94 HIS A C 1
ATOM 754 O O . HIS A 1 94 ? -4.935 7.220 4.848 1.00 94.06 94 HIS A O 1
ATOM 760 N N . LEU A 1 95 ? -3.226 8.599 4.430 1.00 92.94 95 LEU A N 1
ATOM 761 C CA . LEU A 1 95 ? -3.569 9.586 5.451 1.00 92.94 95 LEU A CA 1
ATOM 762 C C . LEU A 1 95 ? -4.439 10.705 4.926 1.00 92.94 95 LEU A C 1
ATOM 764 O O . LEU A 1 95 ? -4.954 11.451 5.752 1.00 92.94 95 LEU A O 1
ATOM 768 N N . ASP A 1 96 ? -4.517 10.925 3.621 1.00 88.44 96 ASP A N 1
ATOM 769 C CA . ASP A 1 96 ? -5.324 12.004 3.082 1.00 88.44 96 ASP A CA 1
ATOM 770 C C . ASP A 1 96 ? -6.766 11.576 2.855 1.00 88.44 96 ASP A C 1
ATOM 772 O O . ASP A 1 96 ? -7.082 10.411 2.703 1.00 88.44 96 ASP A O 1
ATOM 776 N N . SER A 1 97 ? -7.673 12.541 2.906 1.00 80.56 97 SER A N 1
ATOM 777 C CA . SER A 1 97 ? -9.077 12.304 2.598 1.00 80.56 97 SER A CA 1
ATOM 778 C C . SER A 1 97 ? -9.416 12.834 1.211 1.00 80.56 97 SER A C 1
ATOM 780 O O . SER A 1 97 ? -8.998 13.931 0.831 1.00 80.56 97 SER A O 1
ATOM 782 N N . ASP A 1 98 ? -10.258 12.084 0.507 1.00 68.31 98 ASP A N 1
ATOM 783 C CA . ASP A 1 98 ? -10.857 12.415 -0.790 1.00 68.31 98 ASP A CA 1
ATOM 784 C C . ASP A 1 98 ? -11.721 13.691 -0.808 1.00 68.31 98 ASP A C 1
ATOM 786 O O . ASP A 1 98 ? -11.985 14.261 -1.873 1.00 68.31 98 ASP A O 1
ATOM 790 N N . HIS A 1 99 ? -12.128 14.207 0.354 1.00 61.41 99 HIS A N 1
ATOM 791 C CA . HIS A 1 99 ? -12.857 15.467 0.446 1.00 61.41 99 HIS A CA 1
ATOM 792 C C . HIS A 1 99 ? -11.935 16.678 0.436 1.00 61.41 99 HIS A C 1
ATOM 794 O O . HIS A 1 99 ? -11.648 17.328 1.445 1.00 61.41 99 HIS A O 1
ATOM 800 N N . ILE A 1 100 ? -11.574 17.039 -0.785 1.00 48.53 100 ILE A N 1
ATOM 801 C CA . ILE A 1 100 ? -11.195 18.389 -1.167 1.00 48.53 100 ILE A CA 1
ATOM 802 C C . ILE A 1 100 ? -12.476 19.248 -1.041 1.00 48.53 100 ILE A C 1
ATOM 804 O O . ILE A 1 100 ? -13.438 19.019 -1.764 1.00 48.53 100 ILE A O 1
ATOM 808 N N . GLU A 1 101 ? -12.511 20.210 -0.109 1.00 47.31 101 GLU A N 1
ATOM 809 C CA . GLU A 1 101 ? -13.536 21.282 -0.005 1.00 47.31 101 GLU A CA 1
ATOM 810 C C . GLU A 1 101 ? -14.887 20.985 0.694 1.00 47.31 101 GLU A C 1
ATOM 812 O O . GLU A 1 101 ? -15.933 21.496 0.288 1.00 47.31 101 GLU A O 1
ATOM 817 N N . LEU A 1 102 ? -14.916 20.276 1.829 1.00 49.28 102 LEU A N 1
ATOM 818 C CA . LEU A 1 102 ? -16.015 20.516 2.783 1.00 49.28 102 LEU A CA 1
ATOM 819 C C . LEU A 1 102 ? -15.701 21.786 3.586 1.00 49.28 102 LEU A C 1
ATOM 821 O O . LEU A 1 102 ? -14.785 21.788 4.406 1.00 49.28 102 LEU A O 1
ATOM 825 N N . GLU A 1 103 ? -16.450 22.870 3.345 1.00 51.16 103 GLU A N 1
ATOM 826 C CA . GLU A 1 103 ? -16.402 24.079 4.180 1.00 51.16 103 GLU A CA 1
ATOM 827 C C . GLU A 1 103 ? -16.468 23.677 5.662 1.00 51.16 103 GLU A C 1
ATOM 829 O O . GLU A 1 103 ? -17.415 23.008 6.083 1.00 51.16 103 GLU A O 1
ATOM 834 N N . GLN A 1 104 ? -15.477 24.094 6.459 1.00 49.75 104 GLN A N 1
ATOM 835 C CA . GLN A 1 104 ? -15.375 23.784 7.894 1.00 49.75 104 GLN A CA 1
ATOM 836 C C . GLN A 1 104 ? -16.646 24.165 8.682 1.00 49.75 104 GLN A C 1
ATOM 838 O O . GLN A 1 104 ? -16.934 23.591 9.727 1.00 49.75 104 GLN A O 1
ATOM 843 N N . GLU A 1 105 ? -17.455 25.099 8.176 1.00 45.22 105 GLU A N 1
ATOM 844 C CA . GLU A 1 105 ? -18.732 25.489 8.788 1.00 45.22 105 GLU A CA 1
ATOM 845 C C . GLU A 1 105 ? -19.823 24.404 8.692 1.00 45.22 105 GLU A C 1
ATOM 847 O O . GLU A 1 105 ? -20.792 24.439 9.448 1.00 45.22 105 GLU A O 1
ATOM 852 N N . LYS A 1 106 ? -19.651 23.396 7.826 1.00 49.59 106 LYS A N 1
ATOM 853 C CA . LYS A 1 106 ? -20.493 22.193 7.744 1.00 49.59 106 LYS A CA 1
ATOM 854 C C . LYS A 1 106 ? -19.841 20.998 8.442 1.00 49.59 106 LYS A C 1
ATOM 856 O O . LYS A 1 106 ? -20.022 19.869 7.991 1.00 49.59 106 LYS A O 1
ATOM 861 N N . LEU A 1 107 ? -19.055 21.210 9.501 1.00 51.69 107 LEU A N 1
ATOM 862 C CA . LEU A 1 107 ? -18.501 20.116 10.304 1.00 51.69 107 LEU A CA 1
ATOM 863 C C . LEU A 1 107 ? -19.643 19.291 10.918 1.00 51.69 107 LEU A C 1
ATOM 865 O O . LEU A 1 107 ? -20.308 19.675 11.880 1.00 51.69 107 LEU A O 1
ATOM 869 N N . LYS A 1 108 ? -19.876 18.154 10.268 1.00 60.88 108 LYS A N 1
ATOM 870 C CA . LYS A 1 108 ? -20.905 17.157 10.539 1.00 60.88 108 LYS A CA 1
ATOM 871 C C . LYS A 1 108 ? -20.640 16.495 11.891 1.00 60.88 108 LYS A C 1
ATOM 873 O O . LYS A 1 108 ? -19.497 16.184 12.222 1.00 60.88 108 LYS A O 1
ATOM 878 N N . GLN A 1 109 ? -21.688 16.238 12.670 1.00 61.00 109 GLN A N 1
ATOM 879 C CA . GLN A 1 109 ? -21.539 15.428 13.880 1.00 61.00 109 GLN A CA 1
ATOM 880 C C . GLN A 1 109 ? -21.348 13.967 13.470 1.00 61.00 109 GLN A C 1
ATOM 882 O O . GLN A 1 109 ? -22.161 13.430 12.717 1.00 61.00 109 GLN A O 1
ATOM 887 N N . LEU A 1 110 ? -20.295 13.324 13.976 1.00 67.75 110 LEU A N 1
ATOM 888 C CA . LEU A 1 110 ? -20.127 11.878 13.866 1.00 67.75 110 LEU A CA 1
ATOM 889 C C . LEU A 1 110 ? -21.050 11.196 14.881 1.00 67.75 110 LEU A C 1
ATOM 891 O O . LEU A 1 110 ? -20.860 11.312 16.096 1.00 67.75 110 LEU A O 1
ATOM 895 N N . ILE A 1 111 ? -22.066 10.499 14.384 1.00 69.50 111 ILE A N 1
ATOM 896 C CA . ILE A 1 111 ? -23.081 9.824 15.190 1.00 69.50 111 ILE A CA 1
ATOM 897 C C . ILE A 1 111 ? -22.811 8.322 15.168 1.00 69.50 111 ILE A C 1
ATOM 899 O O . ILE A 1 111 ? -22.553 7.731 14.123 1.00 69.50 111 ILE A O 1
ATOM 903 N N . TRP A 1 112 ? -22.897 7.698 16.344 1.00 71.06 112 TRP A N 1
ATOM 904 C CA . TRP A 1 112 ? -22.894 6.244 16.475 1.00 71.06 112 TRP A CA 1
ATOM 905 C C . TRP A 1 112 ? -24.313 5.744 16.742 1.00 71.06 112 TRP A C 1
ATOM 907 O O . TRP A 1 112 ? -24.872 6.013 17.809 1.00 71.06 112 TRP A O 1
ATOM 917 N N . ARG A 1 113 ? -24.878 4.987 15.799 1.00 73.06 113 ARG A N 1
ATOM 918 C CA . ARG A 1 113 ? -26.074 4.169 16.036 1.00 73.06 113 ARG A CA 1
ATOM 919 C C . ARG A 1 113 ? -25.640 2.839 16.633 1.00 73.06 113 ARG A C 1
ATOM 921 O O . ARG A 1 113 ? -25.203 1.938 15.920 1.00 73.06 113 ARG A O 1
ATOM 928 N N . ARG A 1 114 ? -25.729 2.740 17.960 1.00 68.62 114 ARG A N 1
ATOM 929 C CA . ARG A 1 114 ? -25.286 1.574 18.747 1.00 68.62 114 ARG A CA 1
ATOM 930 C C . ARG A 1 114 ? -26.012 0.292 18.365 1.00 68.62 114 ARG A C 1
ATOM 932 O O . ARG A 1 114 ? -25.409 -0.766 18.273 1.00 68.62 114 ARG A O 1
ATOM 939 N N . ASP A 1 115 ? -27.303 0.424 18.138 1.00 71.50 115 ASP A N 1
ATOM 940 C CA . ASP A 1 115 ? -28.258 -0.615 17.783 1.00 71.50 115 ASP A CA 1
ATOM 941 C C . ASP A 1 115 ? -27.951 -1.253 16.418 1.00 71.50 115 ASP A C 1
ATOM 943 O O . ASP A 1 115 ? -28.183 -2.445 16.234 1.00 71.50 115 ASP A O 1
ATOM 947 N N . GLU A 1 116 ? -27.335 -0.498 15.507 1.00 68.81 116 GLU A N 1
ATOM 948 C CA . GLU A 1 116 ? -26.934 -0.962 14.172 1.00 68.81 116 GLU A CA 1
ATOM 949 C C . GLU A 1 116 ? -25.408 -1.171 14.058 1.00 68.81 116 GLU A C 1
ATOM 951 O O . GLU A 1 116 ? -24.917 -1.707 13.067 1.00 68.81 116 GLU A O 1
ATOM 956 N N . ASN A 1 117 ? -24.641 -0.775 15.083 1.00 70.06 117 ASN A N 1
ATOM 957 C CA . ASN A 1 117 ? -23.178 -0.685 15.070 1.00 70.06 117 ASN A CA 1
ATOM 958 C C . ASN A 1 117 ? -22.620 0.149 13.901 1.00 70.06 117 ASN A C 1
ATOM 960 O O . ASN A 1 117 ? -21.571 -0.186 13.350 1.00 70.06 117 ASN A O 1
ATOM 964 N N . LEU A 1 118 ? -23.300 1.244 13.547 1.00 74.06 118 LEU A N 1
ATOM 965 C CA . LEU A 1 118 ? -22.931 2.111 12.423 1.00 74.06 118 LEU A CA 1
ATOM 966 C C . LEU A 1 118 ? -22.410 3.467 12.898 1.00 74.06 118 LEU A C 1
ATOM 968 O O . LEU A 1 118 ? -23.045 4.134 13.721 1.00 74.06 118 LEU A O 1
ATOM 972 N N . LEU A 1 119 ? -21.274 3.887 12.349 1.00 71.31 119 LEU A N 1
ATOM 973 C CA . LEU A 1 119 ? -20.727 5.234 12.483 1.00 71.31 119 LEU A CA 1
ATOM 974 C C . LEU A 1 119 ? -20.964 6.000 11.188 1.00 71.31 119 LEU A C 1
ATOM 976 O O . LEU A 1 119 ? -20.526 5.560 10.132 1.00 71.31 119 LEU A O 1
ATOM 980 N N . TYR A 1 120 ? -21.625 7.148 11.271 1.00 70.25 120 TYR A N 1
ATOM 981 C CA . TYR A 1 120 ? -21.900 7.993 10.114 1.00 70.25 120 TYR A CA 1
ATOM 982 C C . TYR A 1 120 ? -21.820 9.460 10.485 1.00 70.25 120 TYR A C 1
ATOM 984 O O . TYR A 1 120 ? -22.058 9.853 11.631 1.00 70.25 120 TYR A O 1
ATOM 992 N N . TYR A 1 121 ? -21.525 10.286 9.496 1.00 68.06 121 TYR A N 1
ATOM 993 C CA . TYR A 1 121 ? -21.608 11.722 9.664 1.00 68.06 121 TYR A CA 1
ATOM 994 C C . TYR A 1 121 ? -23.003 12.213 9.312 1.00 68.06 121 TYR A C 1
ATOM 996 O O . TYR A 1 121 ? -23.629 11.734 8.369 1.00 68.06 121 TYR A O 1
ATOM 1004 N N . SER A 1 122 ? -23.485 13.181 10.089 1.00 65.69 122 SER A N 1
ATOM 1005 C CA . SER A 1 122 ? -24.798 13.792 9.912 1.00 65.69 122 SER A CA 1
ATOM 1006 C C . SER A 1 122 ? -24.700 15.311 9.880 1.00 65.69 122 SER A C 1
ATOM 1008 O O . SER A 1 122 ? -24.012 15.912 10.712 1.00 65.69 122 SER A O 1
ATOM 1010 N N . ASN A 1 123 ? -25.438 15.936 8.963 1.00 64.06 123 ASN A N 1
ATOM 1011 C CA . ASN A 1 123 ? -25.727 17.368 9.002 1.00 64.06 123 ASN A CA 1
ATOM 1012 C C . ASN A 1 123 ? -27.238 17.588 9.122 1.00 64.06 123 ASN A C 1
ATOM 1014 O O . ASN A 1 123 ? -27.916 17.742 8.114 1.00 64.06 123 ASN A O 1
ATOM 1018 N N . ASN A 1 124 ? -27.751 17.620 10.355 1.00 59.81 124 ASN A N 1
ATOM 1019 C CA . ASN A 1 124 ? -29.155 17.934 10.638 1.00 59.81 124 ASN A CA 1
ATOM 1020 C C . ASN A 1 124 ? -30.157 17.092 9.815 1.00 59.81 124 ASN A C 1
ATOM 1022 O O . ASN A 1 124 ? -30.972 17.664 9.103 1.00 59.81 124 ASN A O 1
ATOM 1026 N N . GLU A 1 125 ? -30.109 15.759 9.976 1.00 59.50 125 GLU A N 1
ATOM 1027 C CA . GLU A 1 125 ? -31.055 14.731 9.464 1.00 59.50 125 GLU A CA 1
ATOM 1028 C C . GLU A 1 125 ? -30.604 13.919 8.235 1.00 59.50 125 GLU A C 1
ATOM 1030 O O . GLU A 1 125 ? -31.183 12.863 7.980 1.00 59.50 125 GLU A O 1
ATOM 1035 N N . GLU A 1 126 ? -29.526 14.302 7.547 1.00 61.84 126 GLU A N 1
ATOM 1036 C CA . GLU A 1 126 ? -28.999 13.545 6.397 1.00 61.84 126 GLU A CA 1
ATOM 1037 C C . GLU A 1 126 ? -27.666 12.856 6.711 1.00 61.84 126 GLU A C 1
ATOM 1039 O O . GLU A 1 126 ? -26.748 13.485 7.245 1.00 61.84 126 GLU A O 1
ATOM 1044 N N . ILE A 1 127 ? -27.561 11.566 6.354 1.00 66.06 127 ILE A N 1
ATOM 1045 C CA . ILE A 1 127 ? -26.283 10.846 6.291 1.00 66.06 127 ILE A CA 1
ATOM 1046 C C . ILE A 1 127 ? -25.489 11.425 5.129 1.00 66.06 127 ILE A C 1
ATOM 1048 O O . ILE A 1 127 ? -26.012 11.609 4.033 1.00 66.06 127 ILE A O 1
ATOM 1052 N N . VAL A 1 128 ? -24.227 11.721 5.382 1.00 59.75 128 VAL A N 1
ATOM 1053 C CA . VAL A 1 128 ? -23.370 12.417 4.437 1.00 59.75 128 VAL A CA 1
ATOM 1054 C C . VAL A 1 128 ? -22.019 11.732 4.388 1.00 59.75 128 VAL A C 1
ATOM 1056 O O . VAL A 1 128 ? -21.419 11.465 5.426 1.00 59.75 128 VAL A O 1
ATOM 1059 N N . GLU A 1 129 ? -21.529 11.506 3.176 1.00 59.22 129 GLU A N 1
ATOM 1060 C CA . GLU A 1 129 ? -20.181 11.006 2.928 1.00 59.22 129 GLU A CA 1
ATOM 1061 C C . GLU A 1 129 ? -19.164 11.961 3.568 1.00 59.22 129 GLU A C 1
ATOM 1063 O O . GLU A 1 129 ? -19.290 13.195 3.466 1.00 59.22 129 GLU A O 1
ATOM 1068 N N . VAL A 1 130 ? -18.237 11.400 4.343 1.00 58.25 130 VAL A N 1
ATOM 1069 C CA . VAL A 1 130 ? -17.129 12.146 4.936 1.00 58.25 130 VAL A CA 1
ATOM 1070 C C . VAL A 1 130 ? -15.910 11.255 4.997 1.00 58.25 130 VAL A C 1
ATOM 1072 O O . VAL A 1 130 ? -15.733 10.586 6.002 1.00 58.25 130 VAL A O 1
ATOM 1075 N N . GLY A 1 131 ? -15.045 11.296 3.990 1.00 61.03 131 GLY A N 1
ATOM 1076 C CA . GLY A 1 131 ? -13.603 11.140 4.157 1.00 61.03 131 GLY A CA 1
ATOM 1077 C C . GLY A 1 131 ? -13.181 9.946 4.998 1.00 61.03 131 GLY A C 1
ATOM 1078 O O . GLY A 1 131 ? -12.264 10.073 5.821 1.00 61.03 131 GLY A O 1
ATOM 1079 N N . LEU A 1 132 ? -13.944 8.854 4.880 1.00 72.38 132 LEU A N 1
ATOM 1080 C CA . LEU A 1 132 ? -13.704 7.587 5.561 1.00 72.38 132 LEU A CA 1
ATOM 1081 C C . LEU A 1 132 ? -12.608 6.816 4.834 1.00 72.38 132 LEU A C 1
ATOM 1083 O O . LEU A 1 132 ? -11.951 5.977 5.455 1.00 72.38 132 LEU A O 1
ATOM 1087 N N . ASP A 1 133 ? -12.386 7.169 3.571 1.00 81.00 133 ASP A N 1
ATOM 1088 C CA . ASP A 1 133 ? -11.198 6.835 2.822 1.00 81.00 133 ASP A CA 1
ATOM 1089 C C . ASP A 1 1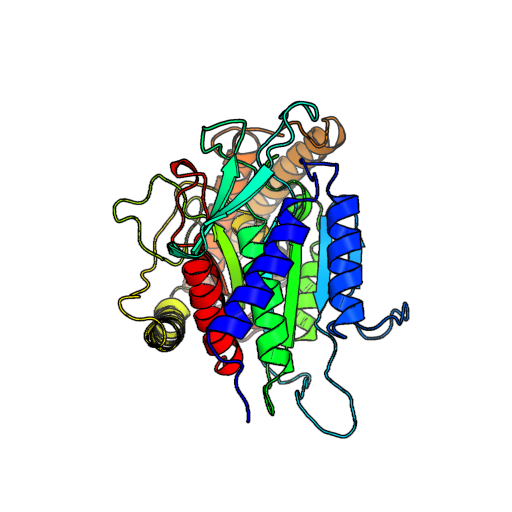33 ? -10.015 7.743 3.217 1.00 81.00 133 ASP A C 1
ATOM 1091 O O . ASP A 1 133 ? -10.100 8.960 3.037 1.00 81.00 133 ASP A O 1
ATOM 1095 N N . ASP A 1 134 ? -8.939 7.245 3.831 1.00 88.38 134 ASP A N 1
ATOM 1096 C CA . ASP A 1 134 ? -8.731 5.870 4.339 1.00 88.38 134 ASP A CA 1
ATOM 1097 C C . ASP A 1 134 ? -8.578 5.804 5.867 1.00 88.38 134 ASP A C 1
ATOM 1099 O O . ASP A 1 134 ? -7.836 5.021 6.464 1.00 88.38 134 ASP A O 1
ATOM 1103 N N . LYS A 1 135 ? -9.364 6.619 6.574 1.00 87.56 135 LYS A N 1
ATOM 1104 C CA . LYS A 1 135 ? -9.476 6.535 8.041 1.00 87.56 135 LYS A CA 1
ATOM 1105 C C . LYS A 1 135 ? -9.873 5.137 8.517 1.00 87.56 135 LYS A C 1
ATOM 1107 O O . LYS A 1 135 ? -9.514 4.732 9.627 1.00 87.56 135 LYS A O 1
ATOM 1112 N N . SER A 1 136 ? -10.627 4.413 7.697 1.00 88.38 136 SER A N 1
ATOM 1113 C CA . SER A 1 136 ? -11.029 3.036 7.956 1.00 88.38 136 SER A CA 1
ATOM 1114 C C . SER A 1 136 ? -9.862 2.046 7.880 1.00 88.38 136 SER A C 1
ATOM 1116 O O . SER A 1 136 ? -9.675 1.304 8.851 1.00 88.38 136 SER A O 1
ATOM 1118 N N . GLY A 1 137 ? -9.012 2.105 6.853 1.00 92.81 137 GLY A N 1
ATOM 1119 C CA . GLY A 1 137 ? -7.772 1.334 6.770 1.00 92.81 137 GLY A CA 1
ATOM 1120 C C . GLY A 1 137 ? -6.807 1.644 7.910 1.00 92.81 137 GLY A C 1
ATOM 1121 O O . GLY A 1 137 ? -6.332 0.725 8.588 1.00 92.81 137 GLY A O 1
ATOM 1122 N N . ILE A 1 138 ? -6.612 2.929 8.240 1.00 94.50 138 ILE A N 1
ATOM 1123 C CA . ILE A 1 138 ? -5.801 3.345 9.402 1.00 94.50 138 ILE A CA 1
ATOM 1124 C C . ILE A 1 138 ? -6.344 2.717 10.693 1.00 94.50 138 ILE A C 1
ATOM 1126 O O . ILE A 1 138 ? -5.582 2.168 11.495 1.00 94.50 138 ILE A O 1
ATOM 1130 N N . CYS A 1 139 ? -7.661 2.781 10.914 1.00 93.88 139 CYS A N 1
ATOM 1131 C CA . CYS A 1 139 ? -8.287 2.233 12.113 1.00 93.88 139 CYS A CA 1
ATOM 1132 C C . CYS A 1 139 ? -8.083 0.717 12.226 1.00 93.88 139 CYS A C 1
ATOM 1134 O O . CYS A 1 139 ? -7.705 0.237 13.297 1.00 93.88 139 CYS A O 1
ATOM 1136 N N . VAL A 1 140 ? -8.275 -0.022 11.128 1.00 95.31 140 VAL A N 1
ATOM 1137 C CA . VAL A 1 140 ? -8.062 -1.475 11.076 1.00 95.31 140 VAL A CA 1
ATOM 1138 C C . VAL A 1 140 ? -6.612 -1.836 11.369 1.00 95.31 140 VAL A C 1
ATOM 1140 O O . VAL A 1 140 ? -6.361 -2.747 12.164 1.00 95.31 140 VAL A O 1
ATOM 1143 N N . ILE A 1 141 ? -5.652 -1.119 10.779 1.00 96.88 141 ILE A N 1
ATOM 1144 C CA . ILE A 1 141 ? -4.226 -1.359 11.020 1.00 96.88 141 ILE A CA 1
ATOM 1145 C C . ILE A 1 141 ? -3.901 -1.130 12.495 1.00 96.88 141 ILE A C 1
ATOM 1147 O O . ILE A 1 141 ? -3.372 -2.027 13.148 1.00 96.88 141 ILE A O 1
ATOM 1151 N N . LEU A 1 142 ? -4.265 0.023 13.059 1.00 96.00 142 LEU A N 1
ATOM 1152 C CA . LEU A 1 142 ? -3.971 0.340 14.459 1.00 96.00 142 LEU A CA 1
ATOM 1153 C C . LEU A 1 142 ? -4.634 -0.646 15.439 1.00 96.00 142 LEU A C 1
ATOM 1155 O O . LEU A 1 142 ? -3.994 -1.076 16.399 1.00 96.00 142 LEU A O 1
ATOM 1159 N N . GLU A 1 143 ? -5.878 -1.061 15.188 1.00 95.44 143 GLU A N 1
ATOM 1160 C CA . GLU A 1 143 ? -6.561 -2.090 15.984 1.00 95.44 143 GLU A CA 1
ATOM 1161 C C . GLU A 1 143 ? -5.869 -3.459 15.869 1.00 95.44 143 GLU A C 1
ATOM 1163 O O . GLU A 1 143 ? -5.702 -4.158 16.872 1.00 95.44 143 GLU A O 1
ATOM 1168 N N . THR A 1 144 ? -5.399 -3.825 14.676 1.00 95.19 144 THR A N 1
ATOM 1169 C CA . THR A 1 144 ? -4.624 -5.054 14.453 1.00 95.19 144 THR A CA 1
ATOM 1170 C C . THR A 1 144 ? -3.325 -5.040 15.258 1.00 95.19 144 THR A C 1
ATOM 1172 O O . THR A 1 144 ? -3.010 -6.017 15.940 1.00 95.19 144 THR A O 1
ATOM 1175 N N . LEU A 1 145 ? -2.594 -3.920 15.257 1.00 93.19 145 LEU A N 1
ATOM 1176 C CA . LEU A 1 145 ? -1.362 -3.768 16.039 1.00 93.19 145 LEU A CA 1
ATOM 1177 C C . LEU A 1 145 ? -1.606 -3.926 17.545 1.00 93.19 145 LEU A C 1
ATOM 1179 O O . LEU A 1 145 ? -0.810 -4.565 18.236 1.00 93.19 145 LEU A O 1
ATOM 1183 N N . LEU A 1 146 ? -2.721 -3.398 18.061 1.00 91.69 146 LEU A N 1
ATOM 1184 C CA . LEU A 1 146 ? -3.102 -3.583 19.462 1.00 91.69 146 LEU A CA 1
ATOM 1185 C C . LEU A 1 146 ? -3.363 -5.058 19.798 1.00 91.69 146 LEU A C 1
ATOM 1187 O O . LEU A 1 146 ? -2.910 -5.530 20.840 1.00 91.69 146 LEU A O 1
ATOM 1191 N N . ARG A 1 147 ? -4.029 -5.811 18.912 1.00 90.56 147 ARG A N 1
ATOM 1192 C CA . ARG A 1 147 ? -4.240 -7.260 19.099 1.00 90.56 147 ARG A CA 1
ATOM 1193 C C . ARG A 1 147 ? -2.928 -8.034 19.066 1.00 90.56 147 ARG A C 1
ATOM 1195 O O . ARG A 1 147 ? -2.707 -8.904 19.905 1.00 90.56 147 ARG A O 1
ATOM 1202 N N . LEU A 1 148 ? -2.032 -7.698 18.137 1.00 88.25 148 LEU A N 1
ATOM 1203 C CA . LEU A 1 148 ? -0.702 -8.308 18.055 1.00 88.25 148 LEU A CA 1
ATOM 1204 C C . LEU A 1 148 ? 0.113 -8.052 19.332 1.00 88.25 148 LEU A C 1
ATOM 1206 O O . LEU A 1 148 ? 0.744 -8.978 19.839 1.00 88.25 148 LEU A O 1
ATOM 1210 N N . LYS A 1 149 ? 0.034 -6.842 19.904 1.00 85.31 149 LYS A N 1
ATOM 1211 C CA . LYS A 1 149 ? 0.680 -6.484 21.181 1.00 85.31 149 LYS A CA 1
ATOM 1212 C C . LYS A 1 149 ? 0.211 -7.342 22.363 1.00 85.31 149 LYS A C 1
ATOM 1214 O O . LYS A 1 149 ? 0.991 -7.643 23.271 1.00 85.31 149 LYS A O 1
ATOM 1219 N N . GLU A 1 150 ? -1.067 -7.704 22.382 1.00 84.88 150 GLU A N 1
ATOM 1220 C CA . GLU A 1 150 ? -1.681 -8.491 23.458 1.00 84.88 150 GLU A CA 1
ATOM 1221 C C . GLU A 1 150 ? -1.294 -9.984 23.407 1.00 84.88 150 GLU A C 1
ATOM 1223 O O . GLU A 1 150 ? -1.488 -10.714 24.386 1.00 84.88 150 GLU A O 1
ATOM 1228 N N . MET A 1 151 ? -0.720 -10.444 22.292 1.00 78.88 151 MET A N 1
ATOM 1229 C CA . MET A 1 151 ? -0.363 -11.842 22.065 1.00 78.88 151 MET A CA 1
ATOM 1230 C C . MET A 1 151 ? 1.058 -12.188 22.501 1.00 78.88 151 MET A C 1
ATOM 1232 O O . MET A 1 151 ? 1.953 -11.352 22.534 1.00 78.88 151 MET A O 1
ATOM 1236 N N . LYS A 1 152 ? 1.270 -13.475 22.803 1.00 73.75 152 LYS A N 1
ATOM 1237 C CA . LYS A 1 152 ? 2.591 -14.033 23.119 1.00 73.75 152 LYS A CA 1
ATOM 1238 C C . LYS A 1 152 ? 3.131 -14.882 21.983 1.00 73.75 152 LYS A C 1
ATOM 1240 O O . LYS A 1 152 ? 2.422 -15.748 21.476 1.00 73.75 152 LYS A O 1
ATOM 1245 N N . GLY A 1 153 ? 4.419 -14.714 21.690 1.00 70.81 153 GLY A N 1
ATOM 1246 C CA . GLY A 1 153 ? 5.191 -15.637 20.858 1.00 70.81 153 GLY A CA 1
ATOM 1247 C C . GLY A 1 153 ? 5.020 -15.441 19.355 1.00 70.81 153 GLY A C 1
ATOM 1248 O O . GLY A 1 153 ? 5.335 -16.358 18.601 1.00 70.81 153 GLY A O 1
ATOM 1249 N N . ILE A 1 154 ? 4.540 -14.275 18.917 1.00 74.44 154 ILE A N 1
ATOM 1250 C CA . ILE A 1 154 ? 4.510 -13.934 17.493 1.00 74.44 154 ILE A CA 1
ATOM 1251 C C . ILE A 1 154 ? 5.943 -13.623 17.031 1.00 74.44 154 ILE A C 1
ATOM 1253 O O . ILE A 1 154 ? 6.718 -12.982 17.748 1.00 74.44 154 ILE A O 1
ATOM 1257 N N . ARG A 1 155 ? 6.298 -14.139 15.850 1.00 77.25 155 ARG A N 1
ATOM 1258 C CA . ARG A 1 155 ? 7.624 -14.029 15.224 1.00 77.25 155 ARG A CA 1
ATOM 1259 C C . ARG A 1 155 ? 7.496 -13.498 13.798 1.00 77.25 155 ARG A C 1
ATOM 1261 O O . ARG A 1 155 ? 7.755 -14.225 12.846 1.00 77.25 155 ARG A O 1
ATOM 1268 N N . VAL A 1 156 ? 6.998 -12.271 13.655 1.00 81.31 156 VAL A N 1
ATOM 1269 C CA . VAL A 1 156 ? 6.789 -11.625 12.348 1.00 81.31 156 VAL A CA 1
ATOM 1270 C C . VAL A 1 156 ? 7.095 -10.145 12.470 1.00 81.31 156 VAL A C 1
ATOM 1272 O O . VAL A 1 156 ? 6.412 -9.471 13.226 1.00 81.31 156 VAL A O 1
ATOM 1275 N N . ASN A 1 157 ? 8.056 -9.585 11.743 1.00 81.88 157 ASN A N 1
ATOM 1276 C CA . ASN A 1 157 ? 8.266 -8.138 11.836 1.00 81.88 157 ASN A CA 1
ATOM 1277 C C . ASN A 1 157 ? 7.139 -7.405 11.104 1.00 81.88 157 ASN A C 1
ATOM 1279 O O . ASN A 1 157 ? 6.824 -7.724 9.958 1.00 81.88 157 ASN A O 1
ATOM 1283 N N . VAL A 1 158 ? 6.537 -6.413 11.758 1.00 87.69 158 VAL A N 1
ATOM 1284 C CA . VAL A 1 158 ? 5.456 -5.618 11.168 1.00 87.69 158 VAL A CA 1
ATOM 1285 C C . VAL A 1 158 ? 5.962 -4.209 10.916 1.00 87.69 158 VAL A C 1
ATOM 1287 O O . VAL A 1 158 ? 6.329 -3.485 11.842 1.00 87.69 158 VAL A O 1
ATOM 1290 N N . TYR A 1 159 ? 5.978 -3.837 9.645 1.00 89.19 159 TYR A N 1
ATOM 1291 C CA . TYR A 1 159 ? 6.169 -2.474 9.185 1.00 89.19 159 TYR A CA 1
ATOM 1292 C C . TYR A 1 159 ? 4.807 -1.875 8.868 1.00 89.19 159 TYR A C 1
ATOM 1294 O O . TYR A 1 159 ? 3.878 -2.573 8.462 1.00 89.19 159 TYR A O 1
ATOM 1302 N N . VAL A 1 160 ? 4.696 -0.569 9.036 1.00 92.38 160 VAL A N 1
ATOM 1303 C CA . VAL A 1 160 ? 3.505 0.191 8.690 1.00 92.38 160 VAL A CA 1
ATOM 1304 C C . VAL A 1 160 ? 3.939 1.399 7.890 1.00 92.38 160 VAL A C 1
ATOM 1306 O O . VAL A 1 160 ? 4.898 2.082 8.257 1.00 92.38 160 VAL A O 1
ATOM 1309 N N . CYS A 1 161 ? 3.228 1.657 6.804 1.00 93.38 161 CYS A N 1
ATOM 1310 C CA . CYS A 1 161 ? 3.403 2.833 5.987 1.00 93.38 161 CYS A CA 1
ATOM 1311 C C . CYS A 1 161 ? 2.052 3.514 5.783 1.00 93.38 161 CYS A C 1
ATOM 1313 O O . CYS A 1 161 ? 1.186 2.996 5.083 1.00 93.38 161 CYS A O 1
ATOM 1315 N N . PHE A 1 162 ? 1.900 4.692 6.378 1.00 95.56 162 PHE A N 1
ATOM 1316 C CA . PHE A 1 162 ? 0.783 5.578 6.106 1.00 95.56 162 PHE A CA 1
ATOM 1317 C C . PHE A 1 162 ? 1.231 6.659 5.131 1.00 95.56 162 PHE A C 1
ATOM 1319 O O . PHE A 1 162 ? 2.011 7.533 5.506 1.00 95.56 162 PHE A O 1
ATOM 1326 N N . SER A 1 163 ? 0.814 6.562 3.874 1.00 94.94 163 SER A N 1
ATOM 1327 C CA . SER A 1 163 ? 1.199 7.498 2.814 1.00 94.94 163 SER A CA 1
ATOM 1328 C C . SER A 1 163 ? 0.404 8.804 2.890 1.00 94.94 163 SER A C 1
ATOM 1330 O O . SER A 1 163 ? -0.577 8.914 3.617 1.00 94.94 163 SER A O 1
ATOM 1332 N N . VAL A 1 164 ? 0.838 9.821 2.147 1.00 93.75 164 VAL A N 1
ATOM 1333 C CA . VAL A 1 164 ? 0.083 11.069 1.951 1.00 93.75 164 VAL A CA 1
ATOM 1334 C C . VAL A 1 164 ? -0.146 11.318 0.470 1.00 93.75 164 VAL A C 1
ATOM 1336 O O . VAL A 1 164 ? 0.657 10.901 -0.375 1.00 93.75 164 VAL A O 1
ATOM 1339 N N . GLN A 1 165 ? -1.158 12.123 0.164 1.00 91.75 165 GLN A N 1
ATOM 1340 C CA . GLN A 1 165 ? -1.469 12.560 -1.192 1.00 91.75 165 GLN A CA 1
ATOM 1341 C C . GLN A 1 165 ? -1.737 11.385 -2.156 1.00 91.75 165 GLN A C 1
ATOM 1343 O O . GLN A 1 165 ? -1.400 11.487 -3.346 1.00 91.75 165 GLN A O 1
ATOM 1348 N N . GLU A 1 166 ? -2.319 10.290 -1.660 1.00 92.00 166 GLU A N 1
ATOM 1349 C CA . GLU A 1 166 ? -2.868 9.192 -2.467 1.00 92.00 166 GLU A CA 1
ATOM 1350 C C . GLU A 1 166 ? -3.919 9.777 -3.412 1.00 92.00 166 GLU A C 1
ATOM 1352 O O . GLU A 1 166 ? -3.764 9.737 -4.645 1.00 92.00 166 GLU A O 1
ATOM 1357 N N . GLU A 1 167 ? -4.857 10.528 -2.827 1.00 86.62 167 GLU A N 1
ATOM 1358 C CA . GLU A 1 167 ? -6.025 11.077 -3.506 1.00 86.62 167 GLU A CA 1
ATOM 1359 C C . GLU A 1 167 ? -5.675 12.164 -4.512 1.00 86.62 167 GLU A C 1
ATOM 1361 O O . GLU A 1 167 ? -6.469 12.547 -5.368 1.00 86.62 167 GLU A O 1
ATOM 1366 N N . THR A 1 168 ? -4.442 12.659 -4.499 1.00 87.75 168 THR A N 1
ATOM 1367 C CA . THR A 1 168 ? -3.970 13.633 -5.490 1.00 87.75 168 THR A CA 1
ATOM 1368 C C . THR A 1 168 ? -2.955 13.054 -6.465 1.00 87.75 168 THR A C 1
ATOM 1370 O O . THR A 1 168 ? -2.331 13.781 -7.246 1.00 87.75 168 THR A O 1
ATOM 1373 N N . GLY A 1 169 ? -2.869 11.727 -6.523 1.00 88.69 169 GLY A N 1
ATOM 1374 C CA . GLY A 1 169 ? -2.093 10.992 -7.508 1.00 88.69 169 GLY A CA 1
ATOM 1375 C C . GLY A 1 169 ? -0.885 10.276 -6.925 1.00 88.69 169 GLY A C 1
ATOM 1376 O O . GLY A 1 169 ? 0.171 10.322 -7.559 1.00 88.69 169 GLY A O 1
ATOM 1377 N N . GLN A 1 170 ? -1.047 9.645 -5.755 1.00 92.31 170 GLN A N 1
ATOM 1378 C CA . GLN A 1 170 ? -0.049 8.774 -5.125 1.00 92.31 170 GLN A CA 1
ATOM 1379 C C . GLN A 1 170 ? 1.299 9.486 -4.928 1.00 92.31 170 GLN A C 1
ATOM 1381 O O . GLN A 1 170 ? 2.389 8.927 -5.095 1.00 92.31 170 GLN A O 1
ATOM 1386 N N . LYS A 1 171 ? 1.237 10.790 -4.629 1.00 92.56 171 LYS A N 1
ATOM 1387 C CA . LYS A 1 171 ? 2.417 11.662 -4.644 1.00 92.56 171 LYS A CA 1
ATOM 1388 C C . LYS A 1 171 ? 3.385 11.320 -3.518 1.00 92.56 171 LYS A C 1
ATOM 1390 O O . LYS A 1 171 ? 4.593 11.421 -3.733 1.00 92.56 171 LYS A O 1
ATOM 1395 N N . GLY A 1 172 ? 2.877 10.932 -2.346 1.00 92.88 172 GLY A N 1
ATOM 1396 C CA . GLY A 1 172 ? 3.707 10.528 -1.215 1.00 92.88 172 GLY A CA 1
ATOM 1397 C C . GLY A 1 172 ? 4.592 9.345 -1.567 1.00 92.88 172 GLY A C 1
ATOM 1398 O O . GLY A 1 172 ? 5.820 9.430 -1.471 1.00 92.88 172 GLY A O 1
ATOM 1399 N N . VAL A 1 173 ? 3.986 8.289 -2.113 1.00 92.88 173 VAL A N 1
ATOM 1400 C CA . VAL A 1 173 ? 4.730 7.106 -2.547 1.00 92.88 173 VAL A CA 1
ATOM 1401 C C . VAL A 1 173 ? 5.663 7.439 -3.702 1.00 92.88 173 VAL A C 1
ATOM 1403 O O . VAL A 1 173 ? 6.821 7.052 -3.657 1.00 92.88 173 VAL A O 1
ATOM 1406 N N . MET A 1 174 ? 5.261 8.242 -4.693 1.00 91.56 174 MET A N 1
ATOM 1407 C CA . MET A 1 174 ? 6.170 8.644 -5.780 1.00 91.56 174 MET A CA 1
ATOM 1408 C C . MET A 1 174 ? 7.418 9.413 -5.300 1.00 91.56 174 MET A C 1
ATOM 1410 O O . MET A 1 174 ? 8.494 9.261 -5.896 1.00 91.56 174 MET A O 1
ATOM 1414 N N . ARG A 1 175 ? 7.296 10.237 -4.246 1.00 91.12 175 ARG A N 1
ATOM 1415 C CA . ARG A 1 175 ? 8.426 10.966 -3.633 1.00 91.12 175 ARG A CA 1
ATOM 1416 C C . ARG A 1 175 ? 9.314 10.082 -2.769 1.00 91.12 175 ARG A C 1
ATOM 1418 O O . ARG A 1 175 ? 10.470 10.439 -2.559 1.00 91.12 175 ARG A O 1
ATOM 1425 N N . MET A 1 176 ? 8.795 8.951 -2.301 1.00 88.56 176 MET A N 1
ATOM 1426 C CA . MET A 1 176 ? 9.529 8.017 -1.465 1.00 88.56 176 MET A CA 1
ATOM 1427 C C . MET A 1 176 ? 10.841 7.577 -2.124 1.00 88.56 176 MET A C 1
ATOM 1429 O O . MET A 1 176 ? 10.860 7.171 -3.292 1.00 88.56 176 MET A O 1
ATOM 1433 N N . ASP A 1 177 ? 11.939 7.635 -1.373 1.00 83.81 177 ASP A N 1
ATOM 1434 C CA . ASP A 1 177 ? 13.223 7.129 -1.847 1.00 83.81 177 ASP A CA 1
ATOM 1435 C C . ASP A 1 177 ? 13.182 5.596 -1.956 1.00 83.81 177 ASP A C 1
ATOM 1437 O O . ASP A 1 177 ? 12.849 4.897 -0.997 1.00 83.81 177 ASP A O 1
ATOM 1441 N N . HIS A 1 178 ? 13.549 5.070 -3.125 1.00 77.69 178 HIS A N 1
ATOM 1442 C CA . HIS A 1 178 ? 13.718 3.639 -3.360 1.00 77.69 178 HIS A CA 1
ATOM 1443 C C . HIS A 1 178 ? 14.684 2.977 -2.367 1.00 77.69 178 HIS A C 1
ATOM 1445 O O . HIS A 1 178 ? 14.466 1.822 -2.018 1.00 77.69 178 HIS A O 1
ATOM 1451 N N . LEU A 1 179 ? 15.698 3.692 -1.857 1.00 74.88 179 LEU A N 1
ATOM 1452 C CA . LEU A 1 179 ? 16.608 3.156 -0.842 1.00 74.88 179 LEU A CA 1
ATOM 1453 C C . LEU A 1 179 ? 15.887 2.859 0.467 1.00 74.88 179 LEU A C 1
ATOM 1455 O O . LEU A 1 179 ? 16.203 1.880 1.127 1.00 74.88 179 LEU A O 1
ATOM 1459 N N . MET A 1 180 ? 14.890 3.661 0.830 1.00 73.75 180 MET A N 1
ATOM 1460 C CA . MET A 1 180 ? 14.106 3.404 2.031 1.00 73.75 180 MET A CA 1
ATOM 1461 C C . MET A 1 180 ? 13.247 2.151 1.868 1.00 73.75 180 MET A C 1
ATOM 1463 O O . MET A 1 180 ? 13.234 1.298 2.752 1.00 73.75 180 MET A O 1
ATOM 1467 N N . PHE A 1 181 ? 12.583 2.012 0.717 1.00 76.00 181 PHE A N 1
ATOM 1468 C CA . PHE A 1 181 ? 11.800 0.817 0.412 1.00 76.00 181 PHE A CA 1
ATOM 1469 C C . PHE A 1 181 ? 12.689 -0.433 0.325 1.00 76.00 181 PHE A C 1
ATOM 1471 O O . PHE A 1 181 ? 12.361 -1.474 0.890 1.00 76.00 181 PHE A O 1
ATOM 1478 N N . LYS A 1 182 ? 13.864 -0.308 -0.304 1.00 77.00 182 LYS A N 1
ATOM 1479 C CA . LYS A 1 182 ? 14.895 -1.348 -0.334 1.00 77.00 182 LYS A CA 1
ATOM 1480 C C . LYS A 1 182 ? 15.285 -1.755 1.080 1.00 77.00 182 LYS A C 1
ATOM 1482 O O . LYS A 1 182 ? 15.180 -2.931 1.399 1.00 77.00 182 LYS A O 1
ATOM 1487 N N . SER A 1 183 ? 15.623 -0.804 1.946 1.00 73.19 183 SER A N 1
ATOM 1488 C CA . SER A 1 183 ? 15.975 -1.088 3.337 1.00 73.19 183 SER A CA 1
ATOM 1489 C C . SER A 1 183 ? 14.857 -1.826 4.080 1.00 73.19 183 SER A C 1
ATOM 1491 O O . SER A 1 183 ? 15.168 -2.727 4.842 1.00 73.19 183 SER A O 1
ATOM 1493 N N . MET A 1 184 ? 13.572 -1.538 3.835 1.00 71.31 184 MET A N 1
ATOM 1494 C CA . MET A 1 184 ? 12.471 -2.315 4.437 1.00 71.31 184 MET A CA 1
ATOM 1495 C C . MET A 1 184 ? 12.483 -3.779 3.976 1.00 71.31 184 MET A C 1
ATOM 1497 O O . MET A 1 184 ? 12.315 -4.690 4.784 1.00 71.31 184 MET A O 1
ATOM 1501 N N . VAL A 1 185 ? 12.722 -4.022 2.684 1.00 75.31 185 VAL A N 1
ATOM 1502 C CA . VAL A 1 185 ? 12.846 -5.385 2.146 1.00 75.31 185 VAL A CA 1
ATOM 1503 C C . VAL A 1 185 ? 14.125 -6.071 2.643 1.00 75.31 185 VAL A C 1
ATOM 1505 O O . VAL A 1 185 ? 14.119 -7.279 2.858 1.00 75.31 185 VAL A O 1
ATOM 1508 N N . GLU A 1 186 ? 15.216 -5.333 2.862 1.00 76.62 186 GLU A N 1
ATOM 1509 C CA . GLU A 1 186 ? 16.505 -5.884 3.298 1.00 76.62 186 GLU A CA 1
ATOM 1510 C C . GLU A 1 186 ? 16.611 -6.130 4.811 1.00 76.62 186 GLU A C 1
ATOM 1512 O O . GLU A 1 186 ? 17.159 -7.158 5.193 1.00 76.62 186 GLU A O 1
ATOM 1517 N N . ASP A 1 187 ? 16.081 -5.238 5.651 1.00 66.00 187 ASP A N 1
ATOM 1518 C CA . ASP A 1 187 ? 16.194 -5.272 7.122 1.00 66.00 187 ASP A CA 1
ATOM 1519 C C . ASP A 1 187 ? 15.426 -6.432 7.768 1.00 66.00 187 ASP A C 1
ATOM 1521 O O . ASP A 1 187 ? 15.787 -6.911 8.838 1.00 66.00 187 ASP A O 1
ATOM 1525 N N . GLY A 1 188 ? 14.359 -6.900 7.121 1.00 57.00 188 GLY A N 1
ATOM 1526 C CA . GLY A 1 188 ? 13.532 -7.977 7.662 1.00 57.00 188 GLY A CA 1
ATOM 1527 C C . GLY A 1 188 ? 13.068 -9.005 6.638 1.00 57.00 188 GLY A C 1
ATOM 1528 O O . GLY A 1 188 ? 12.312 -9.908 6.992 1.00 57.00 188 GLY A O 1
ATOM 1529 N N . GLY A 1 189 ? 13.440 -8.872 5.362 1.00 64.62 189 GLY A N 1
ATOM 1530 C CA . GLY A 1 189 ? 12.908 -9.747 4.318 1.00 64.62 189 GLY A CA 1
ATOM 1531 C C . GLY A 1 189 ? 11.398 -9.574 4.153 1.00 64.62 189 GLY A C 1
ATOM 1532 O O . GLY A 1 189 ? 10.671 -10.566 4.215 1.00 64.62 189 GLY A O 1
ATOM 1533 N N . VAL A 1 190 ? 10.909 -8.330 4.009 1.00 68.00 190 VAL A N 1
ATOM 1534 C CA . VAL A 1 190 ? 9.480 -8.071 3.738 1.00 68.00 190 VAL A CA 1
ATOM 1535 C C . VAL A 1 190 ? 9.066 -8.870 2.512 1.00 68.00 190 VAL A C 1
ATOM 1537 O O . VAL A 1 190 ? 9.449 -8.535 1.399 1.00 68.00 190 VAL A O 1
ATOM 1540 N N . GLY A 1 191 ? 8.307 -9.940 2.741 1.00 77.00 191 GLY A N 1
ATOM 1541 C CA . GLY A 1 191 ? 7.808 -10.830 1.692 1.00 77.00 191 GLY A CA 1
ATOM 1542 C C . GLY A 1 191 ? 6.372 -10.512 1.290 1.00 77.00 191 GLY A C 1
ATOM 1543 O O . GLY A 1 191 ? 5.908 -10.990 0.260 1.00 77.00 191 GLY A O 1
ATOM 1544 N N . CYS A 1 192 ? 5.670 -9.704 2.089 1.00 88.81 192 CYS A N 1
ATOM 1545 C CA . CYS A 1 192 ? 4.268 -9.374 1.879 1.00 88.81 192 CYS A CA 1
ATOM 1546 C C . CYS A 1 192 ? 3.962 -7.921 2.262 1.00 88.81 192 CYS A C 1
ATOM 1548 O O . CYS A 1 192 ? 4.342 -7.451 3.335 1.00 88.81 192 CYS A O 1
ATOM 1550 N N . GLY A 1 193 ? 3.245 -7.227 1.384 1.00 92.38 193 GLY A N 1
ATOM 1551 C CA . GLY A 1 193 ? 2.650 -5.924 1.609 1.00 92.38 193 GLY A CA 1
ATOM 1552 C C . GLY A 1 193 ? 1.127 -5.978 1.499 1.00 92.38 193 GLY A C 1
ATOM 1553 O O . GLY A 1 193 ? 0.605 -6.488 0.513 1.00 92.38 193 GLY A O 1
ATOM 1554 N N . ILE A 1 194 ? 0.404 -5.444 2.479 1.00 95.12 194 ILE A N 1
ATOM 1555 C CA . ILE A 1 194 ? -1.064 -5.444 2.498 1.00 95.12 194 ILE A CA 1
ATOM 1556 C C . ILE A 1 194 ? -1.541 -4.007 2.649 1.00 95.12 194 ILE A C 1
ATOM 1558 O O . ILE A 1 194 ? -1.336 -3.418 3.709 1.00 95.12 194 ILE A O 1
ATOM 1562 N N . ALA A 1 195 ? -2.166 -3.440 1.618 1.00 95.00 195 ALA A N 1
ATOM 1563 C CA . ALA A 1 195 ? -2.979 -2.245 1.826 1.00 95.00 195 ALA A CA 1
ATOM 1564 C C . ALA A 1 195 ? -4.329 -2.651 2.395 1.00 95.00 195 ALA A C 1
ATOM 1566 O O . ALA A 1 195 ? -4.890 -3.652 1.958 1.00 95.00 195 ALA A O 1
ATOM 1567 N N . VAL A 1 196 ? -4.823 -1.898 3.366 1.00 93.44 196 VAL A N 1
ATOM 1568 C CA . VAL A 1 196 ? -6.203 -1.998 3.829 1.00 93.44 196 VAL A CA 1
ATOM 1569 C C . VAL A 1 196 ? -6.880 -0.733 3.365 1.00 93.44 196 VAL A C 1
ATOM 1571 O O . VAL A 1 196 ? -6.466 0.331 3.790 1.00 93.44 196 VAL A O 1
ATOM 1574 N N . ASP A 1 197 ? -7.857 -0.867 2.486 1.00 88.19 197 ASP A N 1
ATOM 1575 C CA . ASP A 1 197 ? -8.462 0.264 1.791 1.00 88.19 197 ASP A CA 1
ATOM 1576 C C . ASP A 1 197 ? -9.945 -0.038 1.538 1.00 88.19 197 ASP A C 1
ATOM 1578 O O . ASP A 1 197 ? -10.404 -1.180 1.671 1.00 88.19 197 ASP A O 1
ATOM 1582 N N . ARG A 1 198 ? -10.726 0.970 1.168 1.00 79.94 198 ARG A N 1
ATOM 1583 C CA . ARG A 1 198 ? -12.140 0.802 0.823 1.00 79.94 198 ARG A CA 1
ATOM 1584 C C . ARG A 1 198 ? -12.341 -0.072 -0.419 1.00 79.94 198 ARG A C 1
ATOM 1586 O O . ARG A 1 198 ? -11.505 -0.154 -1.322 1.00 79.94 198 ARG A O 1
ATOM 1593 N N . MET A 1 199 ? -13.520 -0.684 -0.521 1.00 73.94 199 MET A N 1
ATOM 1594 C CA . MET A 1 199 ? -13.960 -1.286 -1.777 1.00 73.94 199 MET A CA 1
ATOM 1595 C C . MET A 1 199 ? -14.259 -0.194 -2.809 1.00 73.94 199 MET A C 1
ATOM 1597 O O . MET A 1 199 ? -15.017 0.740 -2.559 1.00 73.94 199 MET A O 1
ATOM 1601 N N . THR A 1 200 ? -13.730 -0.342 -4.025 1.00 60.66 200 THR A N 1
ATOM 1602 C CA . THR A 1 200 ? -14.119 0.539 -5.131 1.00 60.66 200 THR A CA 1
ATOM 1603 C C . THR A 1 200 ? -15.464 0.092 -5.722 1.00 60.66 200 THR A C 1
ATOM 1605 O O . THR A 1 200 ? -15.610 -1.060 -6.124 1.00 60.66 200 THR A O 1
ATOM 1608 N N . TYR A 1 201 ? -16.423 1.022 -5.846 1.00 52.09 201 TYR A N 1
ATOM 1609 C CA . TYR A 1 201 ? -17.824 0.849 -6.306 1.00 52.09 201 TYR A CA 1
ATOM 1610 C C . TYR A 1 201 ? -18.048 -0.015 -7.570 1.00 52.09 201 TYR A C 1
ATOM 1612 O O . TYR A 1 201 ? -19.150 -0.485 -7.837 1.00 52.09 201 TYR A O 1
ATOM 1620 N N . TYR A 1 202 ? -17.019 -0.234 -8.384 1.00 53.75 202 TYR A N 1
ATOM 1621 C CA . TYR A 1 202 ? -17.131 -0.938 -9.662 1.00 53.75 202 TYR A CA 1
ATOM 1622 C C . TYR A 1 202 ? -17.011 -2.469 -9.556 1.00 53.75 202 TYR A C 1
ATOM 1624 O O . TYR A 1 202 ? -16.915 -3.129 -10.594 1.00 53.75 202 TYR A O 1
ATOM 1632 N N . HIS A 1 203 ? -17.013 -3.050 -8.348 1.00 58.06 203 HIS A N 1
ATOM 1633 C CA . HIS A 1 203 ? -16.922 -4.501 -8.185 1.00 58.06 203 HIS A CA 1
ATOM 1634 C C . HIS A 1 203 ? -18.304 -5.193 -8.223 1.00 58.06 203 HIS A C 1
ATOM 163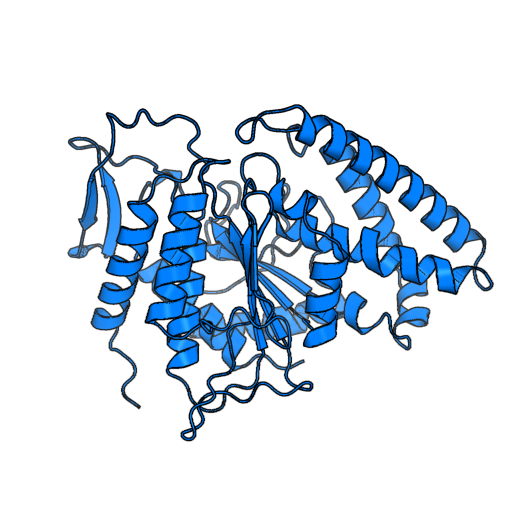6 O O . HIS A 1 203 ? -19.182 -4.849 -7.436 1.00 58.06 203 HIS A O 1
ATOM 1642 N N . PRO A 1 204 ? -18.521 -6.199 -9.097 1.00 49.34 204 PRO A N 1
ATOM 1643 C CA . PRO A 1 204 ? -19.846 -6.761 -9.387 1.00 49.34 204 PRO A CA 1
ATOM 1644 C C . PRO A 1 204 ? -20.538 -7.499 -8.233 1.00 49.34 204 PRO A C 1
ATOM 1646 O O . PRO A 1 204 ? -21.729 -7.783 -8.351 1.00 49.34 204 PRO A O 1
ATOM 1649 N N . GLU A 1 205 ? -19.835 -7.821 -7.144 1.00 57.81 205 GLU A N 1
ATOM 1650 C CA . GLU A 1 205 ? -20.409 -8.623 -6.055 1.00 57.81 205 GLU A CA 1
ATOM 1651 C C . GLU A 1 205 ? -20.544 -7.912 -4.706 1.00 57.81 205 GLU A C 1
ATOM 1653 O O . GLU A 1 205 ? -21.182 -8.487 -3.831 1.00 57.81 205 GLU A O 1
ATOM 1658 N N . ASN A 1 206 ? -20.013 -6.692 -4.530 1.00 64.75 206 ASN A N 1
ATOM 1659 C CA . ASN A 1 206 ? -19.990 -5.993 -3.232 1.00 64.75 206 ASN A CA 1
ATOM 1660 C C . ASN A 1 206 ? -19.605 -6.918 -2.059 1.00 64.75 206 ASN A C 1
ATOM 1662 O O . ASN A 1 206 ? -20.348 -7.059 -1.093 1.00 64.75 206 ASN A O 1
ATOM 1666 N N . LYS A 1 207 ? -18.484 -7.626 -2.208 1.00 73.88 207 LYS A N 1
ATOM 1667 C CA . LYS A 1 207 ? -17.928 -8.535 -1.203 1.00 73.88 207 LYS A CA 1
ATOM 1668 C C . LYS A 1 207 ? -16.471 -8.184 -0.970 1.00 73.88 207 LYS A C 1
ATOM 1670 O O . LYS A 1 207 ? -15.791 -7.752 -1.907 1.00 73.88 207 LYS A O 1
ATOM 1675 N N . ARG A 1 208 ? -15.987 -8.462 0.242 1.00 83.19 208 ARG A N 1
ATOM 1676 C CA . ARG A 1 208 ? -14.561 -8.432 0.581 1.00 83.19 208 ARG A CA 1
ATOM 1677 C C . ARG A 1 208 ? -13.745 -9.254 -0.421 1.00 83.19 208 ARG A C 1
ATOM 1679 O O . ARG A 1 208 ? -14.080 -10.395 -0.722 1.00 83.19 208 ARG A O 1
ATOM 1686 N N . HIS A 1 209 ? -12.654 -8.678 -0.901 1.00 87.00 209 HIS A N 1
ATOM 1687 C CA . HIS A 1 209 ? -11.753 -9.278 -1.873 1.00 87.00 209 HIS A CA 1
ATOM 1688 C C . HIS A 1 209 ? -10.317 -8.800 -1.648 1.00 87.00 209 HIS A C 1
ATOM 1690 O O . HIS A 1 209 ? -10.047 -7.878 -0.874 1.00 87.00 209 HIS A O 1
ATOM 1696 N N . LEU A 1 210 ? -9.388 -9.439 -2.350 1.00 91.00 210 LEU A N 1
ATOM 1697 C CA . LEU A 1 210 ? -8.008 -8.997 -2.470 1.00 91.00 210 LEU A CA 1
ATOM 1698 C C . LEU A 1 210 ? -7.772 -8.507 -3.895 1.00 91.00 210 LEU A C 1
ATOM 1700 O O . LEU A 1 210 ? -7.921 -9.274 -4.845 1.00 91.00 210 LEU A O 1
ATOM 1704 N N . VAL A 1 211 ? -7.363 -7.252 -4.060 1.00 91.50 211 VAL A N 1
ATOM 1705 C CA . VAL A 1 211 ? -6.873 -6.786 -5.358 1.00 91.50 211 VAL A CA 1
ATOM 1706 C C . VAL A 1 211 ? -5.435 -7.248 -5.537 1.00 91.50 211 VAL A C 1
ATOM 1708 O O . VAL A 1 211 ? -4.561 -6.877 -4.749 1.00 91.50 211 VAL A O 1
ATOM 1711 N N . ASP A 1 212 ? -5.192 -8.043 -6.575 1.00 92.12 212 ASP A N 1
ATOM 1712 C CA . ASP A 1 212 ? -3.887 -8.634 -6.895 1.00 92.12 212 ASP A CA 1
ATOM 1713 C C . ASP A 1 212 ? -3.283 -8.111 -8.204 1.00 92.12 212 ASP A C 1
ATOM 1715 O O . ASP A 1 212 ? -2.164 -8.474 -8.566 1.00 92.12 212 ASP A O 1
ATOM 1719 N N . GLU A 1 213 ? -3.998 -7.243 -8.912 1.00 93.88 213 GLU A N 1
ATOM 1720 C CA . GLU A 1 213 ? -3.536 -6.597 -10.132 1.00 93.88 213 GLU A CA 1
ATOM 1721 C C . GLU A 1 213 ? -4.084 -5.171 -10.207 1.00 93.88 213 GLU A C 1
ATOM 1723 O O . GLU A 1 213 ? -5.285 -4.946 -10.063 1.00 93.88 213 GLU A O 1
ATOM 1728 N N . TYR A 1 214 ? -3.209 -4.210 -10.506 1.00 93.06 214 TYR A N 1
ATOM 1729 C CA . TYR A 1 214 ? -3.603 -2.846 -10.863 1.00 93.06 214 TYR A CA 1
ATOM 1730 C C . TYR A 1 214 ? -3.005 -2.472 -12.208 1.00 93.06 214 TYR A C 1
ATOM 1732 O O . TYR A 1 214 ? -1.820 -2.701 -12.450 1.00 93.06 214 TYR A O 1
ATOM 1740 N N . CYS A 1 215 ? -3.794 -1.851 -13.088 1.00 90.31 215 CYS A N 1
ATOM 1741 C CA . CYS A 1 215 ? -3.301 -1.361 -14.382 1.00 90.31 215 CYS A CA 1
ATOM 1742 C C . CYS A 1 215 ? -2.527 -2.432 -15.193 1.00 90.31 215 CYS A C 1
ATOM 1744 O O . CYS A 1 215 ? -1.584 -2.102 -15.916 1.00 90.31 215 CYS A O 1
ATOM 1746 N N . ARG A 1 216 ? -2.945 -3.707 -15.095 1.00 91.88 216 ARG A N 1
ATOM 1747 C CA . ARG A 1 216 ? -2.302 -4.893 -15.702 1.00 91.88 216 ARG A CA 1
ATOM 1748 C C . ARG A 1 216 ? -0.936 -5.269 -15.127 1.00 91.88 216 ARG A C 1
ATOM 1750 O O . ARG A 1 216 ? -0.192 -6.013 -15.762 1.00 91.88 216 ARG A O 1
ATOM 1757 N N . ILE A 1 217 ? -0.560 -4.730 -13.975 1.00 94.50 217 ILE A N 1
ATOM 1758 C CA . ILE A 1 217 ? 0.662 -5.097 -13.260 1.00 94.50 217 ILE A CA 1
ATOM 1759 C C . ILE A 1 217 ? 0.269 -6.045 -12.124 1.00 94.50 217 ILE A C 1
ATOM 1761 O O . ILE A 1 217 ? -0.389 -5.593 -11.182 1.00 94.50 217 ILE A O 1
ATOM 1765 N N . PRO A 1 218 ? 0.654 -7.334 -12.196 1.00 94.38 218 PRO A N 1
ATOM 1766 C CA . PRO A 1 218 ? 0.447 -8.269 -11.101 1.00 94.38 218 PRO A CA 1
ATOM 1767 C C . PRO A 1 218 ? 1.215 -7.819 -9.858 1.00 94.38 218 PRO A C 1
ATOM 1769 O O . PRO A 1 218 ? 2.401 -7.476 -9.924 1.00 94.38 218 PRO A O 1
ATOM 1772 N N . LEU A 1 219 ? 0.533 -7.834 -8.721 1.00 94.25 219 LEU A N 1
ATOM 1773 C CA . LEU A 1 219 ? 1.082 -7.476 -7.419 1.00 94.25 219 LEU A CA 1
ATOM 1774 C C . LEU A 1 219 ? 1.693 -8.680 -6.694 1.00 94.25 219 LEU A C 1
ATOM 1776 O O . LEU A 1 219 ? 2.571 -8.505 -5.852 1.00 94.25 219 LEU A O 1
ATOM 1780 N N . ILE A 1 220 ? 1.266 -9.892 -7.052 1.00 91.06 220 ILE A N 1
ATOM 1781 C CA . ILE A 1 220 ? 1.739 -11.158 -6.489 1.00 91.06 220 ILE A CA 1
ATOM 1782 C C . ILE A 1 220 ? 2.466 -11.951 -7.586 1.00 91.06 220 ILE A C 1
ATOM 1784 O O . ILE A 1 220 ? 1.940 -12.067 -8.698 1.00 91.06 220 ILE A O 1
ATOM 1788 N N . PRO A 1 221 ? 3.641 -12.540 -7.308 1.00 86.12 221 PRO A N 1
ATOM 1789 C CA . PRO A 1 221 ? 4.248 -13.529 -8.192 1.00 86.12 221 PRO A CA 1
ATOM 1790 C C . PRO A 1 221 ? 3.312 -14.727 -8.432 1.00 86.12 221 PRO A C 1
ATOM 1792 O O . PRO A 1 221 ? 2.704 -15.263 -7.504 1.00 86.12 221 PRO A O 1
ATOM 1795 N N . ASN A 1 222 ? 3.198 -15.177 -9.686 1.00 83.25 222 ASN A N 1
ATOM 1796 C CA . ASN A 1 222 ? 2.235 -16.218 -10.077 1.00 83.25 222 ASN A CA 1
ATOM 1797 C C . ASN A 1 222 ? 2.393 -17.537 -9.302 1.00 83.25 222 ASN A C 1
ATOM 1799 O O . ASN A 1 222 ? 1.405 -18.214 -9.037 1.00 83.25 222 ASN A O 1
ATOM 1803 N N . ASP A 1 223 ? 3.620 -17.908 -8.944 1.00 82.94 223 ASP A N 1
ATOM 1804 C CA . ASP A 1 223 ? 3.939 -19.126 -8.195 1.00 82.94 223 ASP A CA 1
ATOM 1805 C C . ASP A 1 223 ? 3.598 -19.037 -6.698 1.00 82.94 223 ASP A C 1
ATOM 1807 O O . ASP A 1 223 ? 3.514 -20.066 -6.028 1.00 82.94 223 ASP A O 1
ATOM 1811 N N . GLN A 1 224 ? 3.350 -17.832 -6.177 1.00 84.88 224 GLN A N 1
ATOM 1812 C CA . GLN A 1 224 ? 2.950 -17.605 -4.786 1.00 84.88 224 GLN A CA 1
ATOM 1813 C C . GLN A 1 224 ? 1.441 -17.429 -4.609 1.00 84.88 224 GLN A C 1
ATOM 1815 O O . GLN A 1 224 ? 0.938 -17.604 -3.498 1.00 84.88 224 GLN A O 1
ATOM 1820 N N . LYS A 1 225 ? 0.711 -17.127 -5.689 1.00 88.06 225 LYS A N 1
ATOM 1821 C CA . LYS A 1 225 ? -0.711 -16.759 -5.662 1.00 88.06 225 LYS A CA 1
ATOM 1822 C C . LYS A 1 225 ? -1.581 -17.757 -4.892 1.00 88.06 225 LYS A C 1
ATOM 1824 O O . LYS A 1 225 ? -2.287 -17.365 -3.966 1.00 88.06 225 LYS A O 1
ATOM 1829 N N . ASP A 1 226 ? -1.478 -19.048 -5.203 1.00 88.56 226 ASP A N 1
ATOM 1830 C CA . ASP A 1 226 ? -2.288 -20.085 -4.548 1.00 88.56 226 ASP A CA 1
ATOM 1831 C C . ASP A 1 226 ? -1.946 -20.237 -3.060 1.00 88.56 226 ASP A C 1
ATOM 1833 O O . ASP A 1 226 ? -2.832 -20.400 -2.221 1.00 88.56 226 ASP A O 1
ATOM 1837 N N . SER A 1 227 ? -0.657 -20.183 -2.709 1.00 87.88 227 SER A N 1
ATOM 1838 C CA . SER A 1 227 ? -0.213 -20.273 -1.312 1.00 87.88 227 SER A CA 1
ATOM 1839 C C . SER A 1 227 ? -0.737 -19.088 -0.501 1.00 87.88 227 SER A C 1
ATOM 1841 O O . SER A 1 227 ? -1.318 -19.268 0.570 1.00 87.88 227 SER A O 1
ATOM 1843 N N . PHE A 1 228 ? -0.601 -17.888 -1.062 1.00 88.12 228 PHE A N 1
ATOM 1844 C CA . PHE A 1 228 ? -1.040 -16.642 -0.456 1.00 88.12 228 PHE A CA 1
ATOM 1845 C C . PHE A 1 228 ? -2.558 -16.625 -0.235 1.00 88.12 228 PHE A C 1
ATOM 1847 O O . PHE A 1 228 ? -3.022 -16.355 0.874 1.00 88.12 228 PHE A O 1
ATOM 1854 N N . MET A 1 229 ? -3.331 -17.016 -1.254 1.00 88.81 229 MET A N 1
ATOM 1855 C CA . MET A 1 229 ? -4.788 -17.137 -1.160 1.00 88.81 229 MET A CA 1
ATOM 1856 C C . MET A 1 229 ? -5.208 -18.155 -0.098 1.00 88.81 229 MET A C 1
ATOM 1858 O O . MET A 1 229 ? -6.096 -17.895 0.708 1.00 88.81 229 MET A O 1
ATOM 1862 N N . ASN A 1 230 ? -4.542 -19.310 -0.040 1.00 89.44 230 ASN A N 1
ATOM 1863 C CA . ASN A 1 230 ? -4.837 -20.326 0.969 1.00 89.44 230 ASN A CA 1
ATOM 1864 C C . ASN A 1 230 ? -4.580 -19.833 2.400 1.00 89.44 230 ASN A C 1
ATOM 1866 O O . ASN A 1 230 ? -5.295 -20.243 3.315 1.00 89.44 230 ASN A O 1
ATOM 1870 N N . GLN A 1 231 ? -3.563 -18.995 2.619 1.00 89.12 231 GLN A N 1
ATOM 1871 C CA . GLN A 1 231 ? -3.314 -18.394 3.931 1.00 89.12 231 GLN A CA 1
ATOM 1872 C C . GLN A 1 231 ? -4.405 -17.377 4.289 1.00 89.12 231 GLN A C 1
ATOM 1874 O O . GLN A 1 231 ? -5.003 -17.495 5.357 1.00 89.12 231 GLN A O 1
ATOM 1879 N N . PHE A 1 232 ? -4.734 -16.453 3.382 1.00 89.56 232 PHE A N 1
ATOM 1880 C CA . PHE A 1 232 ? -5.802 -15.473 3.605 1.00 89.56 232 PHE A CA 1
ATOM 1881 C C . PHE A 1 232 ? -7.165 -16.125 3.836 1.00 89.56 232 PHE A C 1
ATOM 1883 O O . PHE A 1 232 ? -7.866 -15.753 4.776 1.00 89.56 232 PHE A O 1
ATOM 1890 N N . ASN A 1 233 ? -7.517 -17.146 3.052 1.00 90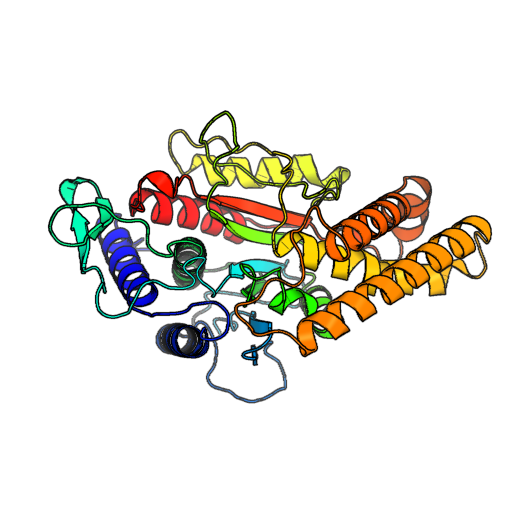.25 233 ASN A N 1
ATOM 1891 C CA . ASN A 1 233 ? -8.789 -17.842 3.213 1.00 90.25 233 ASN A CA 1
ATOM 1892 C C . ASN A 1 233 ? -8.900 -18.543 4.572 1.00 90.25 233 ASN A C 1
ATOM 1894 O O . ASN A 1 233 ? -9.960 -18.494 5.194 1.00 90.25 233 ASN A O 1
ATOM 1898 N N . LYS A 1 234 ? -7.812 -19.120 5.100 1.00 91.00 234 LYS A N 1
ATOM 1899 C CA . LYS A 1 234 ? -7.807 -19.672 6.468 1.00 91.00 234 LYS A CA 1
ATOM 1900 C C . LYS A 1 234 ? -8.104 -18.605 7.520 1.00 91.00 234 LYS A C 1
ATOM 1902 O O . LYS A 1 234 ? -8.873 -18.874 8.435 1.00 91.00 234 LYS A O 1
ATOM 1907 N N . SER A 1 235 ? -7.534 -17.412 7.376 1.00 91.75 235 SER A N 1
ATOM 1908 C CA . SER A 1 235 ? -7.796 -16.302 8.297 1.00 91.75 235 SER A CA 1
ATOM 1909 C C . SER A 1 235 ? -9.204 -15.723 8.125 1.00 91.75 235 SER A C 1
ATOM 1911 O O . SER A 1 235 ? -9.850 -15.379 9.111 1.00 91.75 235 SER A O 1
ATOM 1913 N N . SER A 1 236 ? -9.734 -15.702 6.898 1.00 89.00 236 SER A N 1
ATOM 1914 C CA . SER A 1 236 ? -11.103 -15.252 6.609 1.00 89.00 236 SER A CA 1
ATOM 1915 C C . SER A 1 236 ? -12.187 -16.145 7.217 1.00 89.00 236 SER A C 1
ATOM 1917 O O . SER A 1 236 ? -13.220 -15.633 7.635 1.00 89.00 236 SER A O 1
ATOM 1919 N N . GLN A 1 237 ? -11.920 -17.446 7.394 1.00 88.44 237 GLN A N 1
ATOM 1920 C CA . GLN A 1 237 ? -12.851 -18.402 8.015 1.00 88.44 237 GLN A CA 1
ATOM 1921 C C . GLN A 1 237 ? -13.193 -18.079 9.478 1.00 88.44 237 GLN A C 1
ATOM 1923 O O . GLN A 1 237 ? -14.146 -18.640 10.021 1.00 88.44 237 GLN A O 1
ATOM 1928 N N . LEU A 1 238 ? -12.436 -17.188 10.130 1.00 84.44 238 LEU A N 1
ATOM 1929 C CA . LEU A 1 238 ? -12.778 -16.665 11.456 1.00 84.44 238 LEU A CA 1
ATOM 1930 C C . LEU A 1 238 ? -13.986 -15.720 11.425 1.00 84.44 238 LEU A C 1
ATOM 1932 O O . LEU A 1 238 ? -14.620 -15.500 12.457 1.00 84.44 238 LEU A O 1
ATOM 1936 N N . VAL A 1 239 ? -14.310 -15.177 10.253 1.00 84.12 239 VAL A N 1
ATOM 1937 C CA . VAL A 1 239 ? -15.437 -14.281 10.027 1.00 84.12 239 VAL A CA 1
ATOM 1938 C C . VAL A 1 239 ? -16.518 -15.036 9.258 1.00 84.12 239 VAL A C 1
ATOM 1940 O O . VAL A 1 239 ? -16.318 -15.494 8.136 1.00 84.12 239 VAL A O 1
ATOM 1943 N N . GLU A 1 240 ? -17.692 -15.170 9.872 1.00 79.75 240 GLU A N 1
ATOM 1944 C CA . GLU A 1 240 ? -18.819 -15.890 9.278 1.00 79.75 240 GLU A CA 1
ATOM 1945 C C . GLU A 1 240 ? -19.220 -15.296 7.917 1.00 79.75 240 GLU A C 1
ATOM 1947 O O . GLU A 1 240 ? -19.471 -14.096 7.805 1.00 79.75 240 GLU A O 1
ATOM 1952 N N . GLY A 1 241 ? -19.303 -16.155 6.894 1.00 74.38 241 GLY A N 1
ATOM 1953 C CA . GLY A 1 241 ? -19.721 -15.776 5.541 1.00 74.38 241 GLY A CA 1
ATOM 1954 C C . GLY A 1 241 ? -18.673 -15.006 4.734 1.00 74.38 241 GLY A C 1
ATOM 1955 O O . GLY A 1 241 ? -19.017 -14.461 3.688 1.00 74.38 241 GLY A O 1
ATOM 1956 N N . CYS A 1 242 ? -17.424 -14.945 5.203 1.00 80.31 242 CYS A N 1
ATOM 1957 C CA . CYS A 1 242 ? -16.337 -14.300 4.484 1.00 80.31 242 CYS A CA 1
ATOM 1958 C C . CYS A 1 242 ? -15.550 -15.321 3.652 1.00 80.31 242 CYS A C 1
ATOM 1960 O O . CYS A 1 242 ? -14.718 -16.044 4.191 1.00 80.31 242 CYS A O 1
ATOM 1962 N N . ASP A 1 243 ? -15.784 -15.316 2.342 1.00 80.69 243 ASP A N 1
ATOM 1963 C CA . ASP A 1 243 ? -14.900 -15.933 1.351 1.00 80.69 243 ASP A CA 1
ATOM 1964 C C . ASP A 1 243 ? -14.181 -14.804 0.603 1.00 80.69 243 ASP A C 1
ATOM 1966 O O . ASP A 1 243 ? -14.825 -13.838 0.188 1.00 80.69 243 ASP A O 1
ATOM 1970 N N . ILE A 1 244 ? -12.853 -14.888 0.483 1.00 84.75 244 ILE A N 1
ATOM 1971 C CA . ILE A 1 244 ? -12.036 -13.854 -0.158 1.00 84.75 244 ILE A CA 1
ATOM 1972 C C . ILE A 1 244 ? -11.541 -14.372 -1.505 1.00 84.75 244 ILE A C 1
ATOM 1974 O O . ILE A 1 244 ? -10.860 -15.393 -1.579 1.00 84.75 244 ILE A O 1
ATOM 1978 N N . ASP A 1 245 ? -11.827 -13.615 -2.561 1.00 87.25 245 ASP A N 1
ATOM 1979 C CA . ASP A 1 245 ? -11.335 -13.884 -3.910 1.00 87.25 245 ASP A CA 1
ATOM 1980 C C . ASP A 1 245 ? -10.277 -12.865 -4.343 1.00 87.25 245 ASP A C 1
ATOM 1982 O O . ASP A 1 245 ? -10.227 -11.734 -3.850 1.00 87.25 245 ASP A O 1
ATOM 1986 N N . PHE A 1 246 ? -9.431 -13.273 -5.294 1.00 88.81 246 PHE A N 1
ATOM 1987 C CA . PHE A 1 246 ? -8.541 -12.353 -5.993 1.00 88.81 246 PHE A CA 1
ATOM 1988 C C . PHE A 1 246 ? -9.267 -11.695 -7.146 1.00 88.81 246 PHE A C 1
ATOM 1990 O O . PHE A 1 246 ? -9.895 -12.379 -7.960 1.00 88.81 246 PHE A O 1
ATOM 1997 N N . ILE A 1 247 ? -9.107 -10.382 -7.249 1.00 87.81 247 ILE A N 1
ATOM 1998 C CA . ILE A 1 247 ? -9.718 -9.604 -8.310 1.00 87.81 247 ILE A CA 1
ATOM 1999 C C . ILE A 1 247 ? -8.698 -8.653 -8.949 1.00 87.81 247 ILE A C 1
ATOM 2001 O O . ILE A 1 247 ? -7.925 -7.992 -8.251 1.00 87.81 247 ILE A O 1
ATOM 2005 N N . PRO A 1 248 ? -8.705 -8.511 -10.281 1.00 88.62 248 PRO A N 1
ATOM 2006 C CA . PRO A 1 248 ? -7.984 -7.429 -10.923 1.00 88.62 248 PRO A CA 1
ATOM 2007 C C . PRO A 1 248 ? -8.770 -6.121 -10.788 1.00 88.62 248 PRO A C 1
ATOM 2009 O O . PRO A 1 248 ? -10.000 -6.106 -10.867 1.00 88.62 248 PRO A O 1
ATOM 2012 N N . SER A 1 249 ? -8.062 -5.000 -10.668 1.00 85.81 249 SER A N 1
ATOM 2013 C CA . SER A 1 249 ? -8.654 -3.664 -10.679 1.00 85.81 249 SER A CA 1
ATOM 2014 C C . SER A 1 249 ? -8.133 -2.831 -11.847 1.00 85.81 249 SER A C 1
ATOM 2016 O O . SER A 1 249 ? -6.933 -2.737 -12.119 1.00 85.81 249 SER A O 1
ATOM 2018 N N . GLU A 1 250 ? -9.060 -2.167 -12.539 1.00 82.19 250 GLU A N 1
ATOM 2019 C CA . GLU A 1 250 ? -8.711 -1.175 -13.558 1.00 82.19 250 GLU A CA 1
ATOM 2020 C C . GLU A 1 250 ? -8.244 0.160 -12.969 1.00 82.19 250 GLU A C 1
ATOM 2022 O O . GLU A 1 250 ? -7.832 1.029 -13.739 1.00 82.19 250 GLU A O 1
ATOM 2027 N N . ASN A 1 251 ? -8.337 0.352 -11.651 1.00 84.62 251 ASN A N 1
ATOM 2028 C CA . ASN A 1 251 ? -7.922 1.580 -10.980 1.00 84.62 251 ASN A CA 1
ATOM 2029 C C . ASN A 1 251 ? -6.418 1.556 -10.655 1.00 84.62 251 ASN A C 1
ATOM 2031 O O . ASN A 1 251 ? -5.649 0.740 -11.173 1.00 84.62 251 ASN A O 1
ATOM 2035 N N . CYS A 1 252 ? -5.982 2.497 -9.827 1.00 85.06 252 CYS A N 1
ATOM 2036 C CA . CYS A 1 252 ? -4.652 2.528 -9.239 1.00 85.06 252 CYS A CA 1
ATOM 2037 C C . CYS A 1 252 ? -4.780 2.721 -7.730 1.00 85.06 252 CYS A C 1
ATOM 2039 O O . CYS A 1 252 ? -5.768 3.287 -7.277 1.00 85.06 252 CYS A O 1
ATOM 2041 N N . SER A 1 253 ? -3.758 2.296 -7.000 1.00 89.31 253 SER A N 1
ATOM 2042 C CA . SER A 1 253 ? -3.570 2.581 -5.580 1.00 89.31 253 SER A CA 1
ATOM 2043 C C . SER A 1 253 ? -2.088 2.817 -5.313 1.00 89.31 253 SER A C 1
ATOM 2045 O O . SER A 1 253 ? -1.241 2.566 -6.181 1.00 89.31 253 SER A O 1
ATOM 2047 N N . ASP A 1 254 ? -1.751 3.223 -4.098 1.00 91.62 254 ASP A N 1
ATOM 2048 C CA . ASP A 1 254 ? -0.362 3.304 -3.651 1.00 91.62 254 ASP A CA 1
ATOM 2049 C C . ASP A 1 254 ? 0.410 1.979 -3.780 1.00 91.62 254 ASP A C 1
ATOM 2051 O O . ASP A 1 254 ? 1.606 1.996 -4.077 1.00 91.62 254 ASP A O 1
ATOM 2055 N N . LEU A 1 255 ? -0.244 0.813 -3.664 1.00 92.31 255 LEU A N 1
ATOM 2056 C CA . LEU A 1 255 ? 0.424 -0.484 -3.877 1.00 92.31 255 LEU A CA 1
ATOM 2057 C C . LEU A 1 255 ? 0.998 -0.643 -5.276 1.00 92.31 255 LEU A C 1
ATOM 2059 O O . LEU A 1 255 ? 2.070 -1.230 -5.432 1.00 92.31 255 LEU A O 1
ATOM 2063 N N . LEU A 1 256 ? 0.314 -0.105 -6.287 1.00 93.94 256 LEU A N 1
ATOM 2064 C CA . LEU A 1 256 ? 0.855 -0.073 -7.638 1.00 93.94 256 LEU A CA 1
ATOM 2065 C C . LEU A 1 256 ? 2.175 0.706 -7.653 1.00 93.94 256 LEU A C 1
ATOM 2067 O O . LEU A 1 256 ? 3.136 0.266 -8.276 1.00 93.94 256 LEU A O 1
ATOM 2071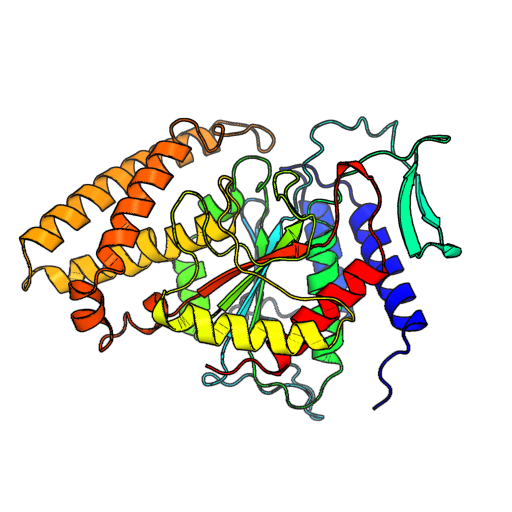 N N . GLU A 1 257 ? 2.257 1.831 -6.941 1.00 94.25 257 GLU A N 1
ATOM 2072 C CA . GLU A 1 257 ? 3.481 2.628 -6.862 1.00 94.25 257 GLU A CA 1
ATOM 2073 C C . GLU A 1 257 ? 4.610 1.912 -6.116 1.00 94.25 257 GLU A C 1
ATOM 2075 O O . GLU A 1 257 ? 5.741 1.911 -6.606 1.00 94.25 257 GLU A O 1
ATOM 2080 N N . TYR A 1 258 ? 4.325 1.236 -4.999 1.00 92.94 258 TYR A N 1
ATOM 2081 C CA . TYR A 1 258 ? 5.320 0.400 -4.313 1.00 92.94 258 TYR A CA 1
ATOM 2082 C C . TYR A 1 258 ? 5.839 -0.722 -5.213 1.00 92.94 258 TYR A C 1
ATOM 2084 O O . TYR A 1 258 ? 7.051 -0.930 -5.310 1.00 92.94 258 TYR A O 1
ATOM 2092 N N . LYS A 1 259 ? 4.940 -1.403 -5.934 1.00 94.19 259 LYS A N 1
ATOM 2093 C CA . LYS A 1 259 ? 5.312 -2.458 -6.880 1.00 94.19 259 LYS A CA 1
ATOM 2094 C C . LYS A 1 259 ? 6.168 -1.920 -8.026 1.00 94.19 259 LYS A C 1
ATOM 2096 O O . LYS A 1 259 ? 7.178 -2.526 -8.375 1.00 94.19 259 LYS A O 1
ATOM 2101 N N . ILE A 1 260 ? 5.816 -0.758 -8.575 1.00 95.50 260 ILE A N 1
ATOM 2102 C CA . ILE A 1 260 ? 6.600 -0.099 -9.625 1.00 95.50 260 ILE A CA 1
ATOM 2103 C C . ILE A 1 260 ? 7.982 0.300 -9.108 1.00 95.50 260 ILE A C 1
ATOM 2105 O O . ILE A 1 260 ? 8.961 0.112 -9.823 1.00 95.50 260 ILE A O 1
ATOM 2109 N N . LYS A 1 261 ? 8.096 0.821 -7.884 1.00 93.38 261 LYS A N 1
ATOM 2110 C CA . LYS A 1 261 ? 9.402 1.128 -7.285 1.00 93.38 261 LYS A CA 1
ATOM 2111 C C . LYS A 1 261 ? 10.257 -0.118 -7.124 1.00 93.38 261 LYS A C 1
ATOM 2113 O O . LYS A 1 261 ? 11.418 -0.112 -7.520 1.00 93.38 261 LYS A O 1
ATOM 2118 N N . LEU A 1 262 ? 9.680 -1.196 -6.602 1.00 93.25 262 LEU A N 1
ATOM 2119 C CA . LEU A 1 262 ? 10.376 -2.470 -6.477 1.00 93.25 262 LEU A CA 1
ATOM 2120 C C . LEU A 1 262 ? 10.884 -2.964 -7.838 1.00 93.25 262 LEU A C 1
ATOM 2122 O O . LEU A 1 262 ? 12.070 -3.236 -8.000 1.00 93.25 262 LEU A O 1
ATOM 2126 N N . ASP A 1 263 ? 10.003 -3.043 -8.829 1.00 95.31 263 ASP A N 1
ATOM 2127 C CA . ASP A 1 263 ? 10.339 -3.633 -10.120 1.00 95.31 263 ASP A CA 1
ATOM 2128 C C . ASP A 1 263 ? 11.257 -2.719 -10.954 1.00 95.31 263 ASP A C 1
ATOM 2130 O O . ASP A 1 263 ? 12.260 -3.179 -11.499 1.00 95.31 263 ASP A O 1
ATOM 2134 N N . CYS A 1 264 ? 10.948 -1.424 -11.051 1.00 96.81 264 CYS A N 1
ATOM 2135 C CA . CYS A 1 264 ? 11.634 -0.484 -11.943 1.00 96.81 264 CYS A CA 1
ATOM 2136 C C . CYS A 1 264 ? 12.808 0.258 -11.293 1.00 96.81 264 CYS A C 1
ATOM 2138 O O . CYS A 1 264 ? 13.719 0.655 -12.010 1.00 96.81 264 CYS A O 1
ATOM 2140 N N . GLU A 1 265 ? 12.796 0.489 -9.977 1.00 94.94 265 GLU A N 1
ATOM 2141 C CA . GLU A 1 265 ? 13.824 1.292 -9.287 1.00 94.94 265 GLU A CA 1
ATOM 2142 C C . GLU A 1 265 ? 14.798 0.428 -8.468 1.00 94.94 265 GLU A C 1
ATOM 2144 O O . GLU A 1 265 ? 15.852 0.923 -8.078 1.00 94.94 265 GLU A O 1
ATOM 2149 N N . ILE A 1 266 ? 14.492 -0.858 -8.238 1.00 92.81 266 ILE A N 1
ATOM 2150 C CA . ILE A 1 266 ? 15.371 -1.794 -7.512 1.00 92.81 266 ILE A CA 1
ATOM 2151 C C . ILE A 1 266 ? 15.750 -2.987 -8.396 1.00 92.81 266 ILE A C 1
ATOM 2153 O O . ILE A 1 266 ? 16.918 -3.151 -8.744 1.00 92.81 266 ILE A O 1
ATOM 2157 N N . ILE A 1 267 ? 14.774 -3.807 -8.802 1.00 93.31 267 ILE A N 1
ATOM 2158 C CA . ILE A 1 267 ? 15.043 -5.075 -9.495 1.00 93.31 267 ILE A CA 1
ATOM 2159 C C . ILE A 1 267 ? 15.649 -4.835 -10.879 1.00 93.31 267 ILE A C 1
ATOM 2161 O O . ILE A 1 267 ? 16.690 -5.405 -11.199 1.00 93.31 267 ILE A O 1
ATOM 2165 N N . ALA A 1 268 ? 15.024 -4.005 -11.716 1.00 94.75 268 ALA A N 1
ATOM 2166 C CA . ALA A 1 268 ? 15.489 -3.790 -13.084 1.00 94.75 268 ALA A CA 1
ATOM 2167 C C . ALA A 1 268 ? 16.911 -3.187 -13.170 1.00 94.75 268 ALA A C 1
ATOM 2169 O O . ALA A 1 268 ? 17.699 -3.700 -13.971 1.00 94.75 268 ALA A O 1
ATOM 2170 N N . PRO A 1 269 ? 17.292 -2.173 -12.365 1.00 92.94 269 PRO A N 1
ATOM 2171 C CA . PRO A 1 269 ? 18.673 -1.688 -12.317 1.00 92.94 269 PRO A CA 1
ATOM 2172 C C . PRO A 1 269 ? 19.682 -2.767 -11.895 1.00 92.94 269 PRO A C 1
ATOM 2174 O O . PRO A 1 269 ? 20.664 -2.989 -12.601 1.00 92.94 269 PRO A O 1
ATOM 2177 N N . GLU A 1 270 ? 19.412 -3.511 -10.816 1.00 90.94 270 GLU A N 1
ATOM 2178 C CA . GLU A 1 270 ? 20.284 -4.608 -10.358 1.00 90.94 270 GLU A CA 1
ATOM 2179 C C . GLU A 1 270 ? 20.380 -5.749 -11.399 1.00 90.94 270 GLU A C 1
ATOM 2181 O O . GLU A 1 270 ? 21.430 -6.376 -11.595 1.00 90.94 270 GLU A O 1
ATOM 2186 N N . MET A 1 271 ? 19.301 -6.005 -12.144 1.00 90.81 271 MET A N 1
ATOM 2187 C CA . MET A 1 271 ? 19.329 -6.917 -13.287 1.00 90.81 271 MET A CA 1
ATOM 2188 C C . MET A 1 271 ? 20.226 -6.396 -14.415 1.00 90.81 271 MET A C 1
ATOM 2190 O O . MET A 1 271 ? 21.002 -7.172 -14.967 1.00 90.81 271 MET A O 1
ATOM 2194 N N . LEU A 1 272 ? 20.170 -5.109 -14.774 1.00 90.19 272 LEU A N 1
ATOM 2195 C CA . LEU A 1 272 ? 21.036 -4.557 -15.825 1.00 90.19 272 LEU A CA 1
ATOM 2196 C C . LEU A 1 272 ? 22.522 -4.705 -15.493 1.00 90.19 272 LEU A C 1
ATOM 2198 O O . LEU A 1 272 ? 23.305 -5.075 -16.371 1.00 90.19 272 LEU A O 1
ATOM 2202 N N . GLU A 1 273 ? 22.905 -4.475 -14.237 1.00 86.44 273 GLU A N 1
ATOM 2203 C CA . GLU A 1 273 ? 24.290 -4.640 -13.785 1.00 86.44 273 GLU A CA 1
ATOM 2204 C C . GLU A 1 273 ? 24.802 -6.071 -14.013 1.00 86.44 273 GLU A C 1
ATOM 2206 O O . GLU A 1 273 ? 25.941 -6.267 -14.442 1.00 86.44 273 GLU A O 1
ATOM 2211 N N . SER A 1 274 ? 23.938 -7.069 -13.809 1.00 82.62 274 SER A N 1
ATOM 2212 C CA . SER A 1 274 ? 24.266 -8.491 -13.978 1.00 82.62 274 SER A CA 1
ATOM 2213 C C . SER A 1 274 ? 24.098 -9.021 -15.413 1.00 82.62 274 SER A C 1
ATOM 2215 O O . SER A 1 274 ? 24.759 -9.992 -15.788 1.00 82.62 274 SER A O 1
ATOM 2217 N N . LEU A 1 275 ? 23.263 -8.391 -16.250 1.00 82.06 275 LEU A N 1
ATOM 2218 C CA . LEU A 1 275 ? 22.989 -8.822 -17.631 1.00 82.06 275 LEU A CA 1
ATOM 2219 C C . LEU A 1 275 ? 24.097 -8.485 -18.636 1.00 82.06 275 LEU A C 1
ATOM 2221 O O . LEU A 1 275 ? 24.154 -9.127 -19.691 1.00 82.06 275 LEU A O 1
ATOM 2225 N N . ASN A 1 276 ? 24.965 -7.516 -18.322 1.00 65.81 276 ASN A N 1
ATOM 2226 C CA . ASN A 1 276 ? 25.966 -6.918 -19.222 1.00 65.81 276 ASN A CA 1
ATOM 2227 C C . ASN A 1 276 ? 26.850 -7.915 -20.009 1.00 65.81 276 ASN A C 1
ATOM 2229 O O . ASN A 1 276 ? 27.436 -7.539 -21.022 1.00 65.81 276 ASN A O 1
ATOM 2233 N N . ALA A 1 277 ? 26.944 -9.183 -19.589 1.00 62.53 277 ALA A N 1
ATOM 2234 C CA . ALA A 1 277 ? 27.765 -10.210 -20.237 1.00 62.53 277 ALA A CA 1
ATOM 2235 C C . ALA A 1 277 ? 26.997 -11.428 -20.802 1.00 62.53 277 ALA A C 1
ATOM 2237 O O . ALA A 1 277 ? 27.614 -12.275 -21.451 1.00 62.53 277 ALA A O 1
ATOM 2238 N N . HIS A 1 278 ? 25.685 -11.564 -20.566 1.00 69.94 278 HIS A N 1
ATOM 2239 C CA . HIS A 1 278 ? 24.977 -12.842 -20.774 1.00 69.94 278 HIS A CA 1
ATOM 2240 C C . HIS A 1 278 ? 23.827 -12.798 -21.786 1.00 69.94 278 HIS A C 1
ATOM 2242 O O . HIS A 1 278 ? 23.619 -13.777 -22.506 1.00 69.94 278 HIS A O 1
ATOM 2248 N N . ASP A 1 279 ? 23.102 -11.683 -21.891 1.00 83.00 279 ASP A N 1
ATOM 2249 C CA . ASP A 1 279 ? 22.012 -11.534 -22.861 1.00 83.00 279 ASP A CA 1
ATOM 2250 C C . ASP A 1 279 ? 21.891 -10.084 -23.340 1.00 83.00 279 ASP A C 1
ATOM 2252 O O . ASP A 1 279 ? 21.117 -9.288 -22.810 1.00 83.00 279 ASP A O 1
ATOM 2256 N N . VAL A 1 280 ? 22.658 -9.757 -24.383 1.00 86.12 280 VAL A N 1
ATOM 2257 C CA . VAL A 1 280 ? 22.725 -8.408 -24.968 1.00 86.12 280 VAL A CA 1
ATOM 2258 C C . VAL A 1 280 ? 21.346 -7.903 -25.403 1.00 86.12 280 VAL A C 1
ATOM 2260 O O . VAL A 1 280 ? 21.033 -6.735 -25.206 1.00 86.12 280 VAL A O 1
ATOM 2263 N N . LYS A 1 281 ? 20.478 -8.774 -25.939 1.00 89.69 281 LYS A N 1
ATOM 2264 C CA . LYS A 1 281 ? 19.142 -8.362 -26.401 1.00 89.69 281 LYS A CA 1
ATOM 2265 C C . LYS A 1 281 ? 18.225 -8.001 -25.239 1.00 89.69 281 LYS A C 1
ATOM 2267 O O . LYS A 1 281 ? 17.473 -7.031 -25.331 1.00 89.69 281 LYS A O 1
ATOM 2272 N N . LEU A 1 282 ? 18.247 -8.799 -24.171 1.00 90.12 282 LEU A N 1
ATOM 2273 C CA . LEU A 1 282 ? 17.479 -8.492 -22.967 1.00 90.12 282 LEU A CA 1
ATOM 2274 C C . LEU A 1 282 ? 18.013 -7.223 -22.297 1.00 90.12 282 LEU A C 1
ATOM 2276 O O . LEU A 1 282 ? 17.213 -6.373 -21.916 1.00 90.12 282 LEU A O 1
ATOM 2280 N N . PHE A 1 283 ? 19.338 -7.075 -22.229 1.00 91.88 283 PHE A N 1
ATOM 2281 C CA . PHE A 1 283 ? 20.000 -5.881 -21.715 1.00 91.88 283 PHE A CA 1
ATOM 2282 C C . PHE A 1 283 ? 19.570 -4.614 -22.470 1.00 91.88 283 PHE A C 1
ATOM 2284 O O . PHE A 1 283 ? 19.040 -3.691 -21.857 1.00 91.88 283 PHE A O 1
ATOM 2291 N N . GLU A 1 284 ? 19.705 -4.585 -23.802 1.00 93.50 284 GLU A N 1
ATOM 2292 C CA . GLU A 1 284 ? 19.311 -3.441 -24.641 1.00 93.50 284 GLU A CA 1
ATOM 2293 C C . GLU A 1 284 ? 17.829 -3.087 -24.463 1.00 93.50 284 GLU A C 1
ATOM 2295 O O . GLU A 1 284 ? 17.462 -1.913 -24.341 1.00 93.50 284 GLU A O 1
ATOM 2300 N N . LYS A 1 285 ? 16.962 -4.108 -24.417 1.00 95.31 285 LYS A N 1
ATOM 2301 C CA . LYS A 1 285 ? 15.520 -3.917 -24.247 1.00 95.31 285 LYS A CA 1
ATOM 2302 C C . LYS A 1 285 ? 15.182 -3.342 -22.872 1.00 95.31 285 LYS A C 1
ATOM 2304 O O . LYS A 1 285 ? 14.406 -2.390 -22.802 1.00 95.31 285 LYS A O 1
ATOM 2309 N N . LEU A 1 286 ? 15.736 -3.910 -21.800 1.00 95.56 286 LEU A N 1
ATOM 2310 C CA . LEU A 1 286 ? 15.487 -3.454 -20.433 1.00 95.56 286 LEU A CA 1
ATOM 2311 C C . LEU A 1 286 ? 16.058 -2.046 -20.210 1.00 95.56 286 LEU A C 1
ATOM 2313 O O . LEU A 1 286 ? 15.359 -1.196 -19.670 1.00 95.56 286 LEU A O 1
ATOM 2317 N N . SER A 1 287 ? 17.262 -1.770 -20.720 1.00 96.38 287 SER A N 1
ATOM 2318 C CA . SER A 1 287 ? 17.901 -0.450 -20.656 1.00 96.38 287 SER A CA 1
ATOM 2319 C C . SER A 1 287 ? 17.068 0.622 -21.363 1.00 96.38 287 SER A C 1
ATOM 2321 O O . SER A 1 287 ? 16.779 1.660 -20.776 1.00 96.38 287 SER A O 1
ATOM 2323 N N . THR A 1 288 ? 16.568 0.332 -22.570 1.00 97.50 288 THR A N 1
ATOM 2324 C CA . THR A 1 288 ? 15.690 1.257 -23.310 1.00 97.50 288 THR A CA 1
ATOM 2325 C C . THR A 1 288 ? 14.383 1.543 -22.561 1.00 97.50 288 THR A C 1
ATOM 2327 O O . THR A 1 288 ? 13.856 2.656 -22.612 1.00 97.50 288 THR A O 1
ATOM 2330 N N . LEU A 1 289 ? 13.798 0.531 -21.911 1.00 98.25 289 LEU A N 1
ATOM 2331 C CA . LEU A 1 289 ? 12.561 0.708 -21.148 1.00 98.25 289 LEU A CA 1
ATOM 2332 C C . LEU A 1 289 ? 12.792 1.518 -19.874 1.00 98.25 289 LEU A C 1
ATOM 2334 O O . LEU A 1 289 ? 11.978 2.393 -19.580 1.00 98.25 289 LEU A O 1
ATOM 2338 N N . LEU A 1 290 ? 13.894 1.264 -19.167 1.00 97.88 290 LEU A N 1
ATOM 2339 C CA . LEU A 1 290 ? 14.272 2.020 -17.978 1.00 97.88 290 LEU A CA 1
ATOM 2340 C C . LEU A 1 290 ? 14.541 3.488 -18.300 1.00 97.88 290 LEU A C 1
ATOM 2342 O O . LEU A 1 290 ? 13.962 4.348 -17.649 1.00 97.88 290 LEU A O 1
ATOM 2346 N N . GLU A 1 291 ? 15.274 3.792 -19.373 1.00 98.25 291 GLU A N 1
ATOM 2347 C CA . GLU A 1 291 ? 15.500 5.179 -19.801 1.00 98.25 291 GLU A CA 1
ATOM 2348 C C . GLU A 1 291 ? 14.170 5.916 -20.060 1.00 98.25 291 GLU A C 1
ATOM 2350 O O . GLU A 1 291 ? 13.960 7.057 -19.643 1.00 98.25 291 GLU A O 1
ATOM 2355 N N . LYS A 1 292 ? 13.211 5.256 -20.722 1.00 98.50 292 LYS A N 1
ATOM 2356 C CA . LYS A 1 292 ? 11.871 5.826 -20.942 1.00 98.50 292 LYS A CA 1
ATOM 2357 C C . LYS A 1 292 ? 11.099 6.003 -19.634 1.00 98.50 292 LYS A C 1
ATOM 2359 O O . LYS A 1 292 ? 10.431 7.024 -19.469 1.00 98.50 292 LYS A O 1
ATOM 2364 N N . TYR A 1 293 ? 11.176 5.027 -18.728 1.00 98.44 293 TYR A N 1
ATOM 2365 C CA . TYR A 1 293 ? 10.546 5.077 -17.408 1.00 98.44 293 TYR A CA 1
ATOM 2366 C C . TYR A 1 293 ? 11.108 6.229 -16.558 1.00 98.44 293 TYR A C 1
ATOM 2368 O O . TYR A 1 293 ? 10.347 6.986 -15.954 1.00 98.44 293 TYR A O 1
ATOM 2376 N N . GLU A 1 294 ? 12.423 6.417 -16.550 1.00 97.94 294 GLU A N 1
ATOM 2377 C CA . GLU A 1 294 ? 13.101 7.492 -15.823 1.00 97.94 294 GLU A CA 1
ATOM 2378 C C . GLU A 1 294 ? 12.729 8.871 -16.371 1.00 97.94 294 GLU A C 1
ATOM 2380 O O . GLU A 1 294 ? 12.444 9.793 -15.600 1.00 97.94 294 GLU A O 1
ATOM 2385 N N . ASN A 1 295 ? 12.654 9.005 -17.698 1.00 98.19 295 ASN A N 1
ATOM 2386 C CA . ASN A 1 295 ? 12.241 10.242 -18.355 1.00 98.19 295 ASN A CA 1
ATOM 2387 C C . ASN A 1 295 ? 10.806 10.641 -17.977 1.00 98.19 295 ASN A C 1
ATOM 2389 O O . ASN A 1 295 ? 10.582 11.775 -17.545 1.00 98.19 295 ASN A O 1
ATOM 2393 N N . ILE A 1 296 ? 9.842 9.714 -18.066 1.00 97.81 296 ILE A N 1
ATOM 2394 C CA . ILE A 1 296 ? 8.444 10.011 -17.710 1.00 97.81 296 ILE A CA 1
ATOM 2395 C C . ILE A 1 296 ? 8.270 10.235 -16.201 1.00 97.81 296 ILE A C 1
ATOM 2397 O O . ILE A 1 296 ? 7.502 11.098 -15.781 1.00 97.81 296 ILE A O 1
ATOM 2401 N N . THR A 1 297 ? 9.023 9.513 -15.365 1.00 96.56 297 THR A N 1
ATOM 2402 C CA . THR A 1 297 ? 9.020 9.710 -13.907 1.00 96.56 297 THR A CA 1
ATOM 2403 C C . THR A 1 297 ? 9.587 11.083 -13.547 1.00 96.56 297 THR A C 1
ATOM 2405 O O . THR A 1 297 ? 9.052 11.773 -12.680 1.00 96.56 297 THR A O 1
ATOM 2408 N N . SER A 1 298 ? 10.629 11.528 -14.250 1.00 96.56 298 SER A N 1
ATOM 2409 C CA . SER A 1 298 ? 11.197 12.868 -14.090 1.00 96.56 298 SER A CA 1
ATOM 2410 C C . SER A 1 298 ? 10.223 13.964 -14.519 1.00 96.56 298 SER A C 1
ATOM 2412 O O . SER A 1 298 ? 10.158 15.010 -13.875 1.00 96.56 298 SER A O 1
ATOM 2414 N N . GLU A 1 299 ? 9.448 13.742 -15.581 1.00 96.62 299 GLU A N 1
ATOM 2415 C CA . GLU A 1 299 ? 8.372 14.646 -15.994 1.00 96.62 299 GLU A CA 1
ATOM 2416 C C . GLU A 1 299 ? 7.288 14.762 -14.914 1.00 96.62 299 GLU A C 1
ATOM 2418 O O . GLU A 1 299 ? 6.959 15.872 -14.492 1.00 96.62 299 GLU A O 1
ATOM 2423 N N . ILE A 1 300 ? 6.809 13.626 -14.394 1.00 95.31 300 ILE A N 1
ATOM 2424 C CA . ILE A 1 300 ? 5.842 13.577 -13.289 1.00 95.31 300 ILE A CA 1
ATOM 2425 C C . ILE A 1 300 ? 6.364 14.353 -12.078 1.00 95.31 300 ILE A C 1
ATOM 2427 O O . ILE A 1 300 ? 5.673 15.245 -11.588 1.00 95.31 300 ILE A O 1
ATOM 2431 N N . LYS A 1 301 ? 7.603 14.091 -11.638 1.00 94.12 301 LYS A N 1
ATOM 2432 C CA . LYS A 1 301 ? 8.224 14.790 -10.499 1.00 94.12 301 LYS A CA 1
ATOM 2433 C C . LYS A 1 301 ? 8.328 16.301 -10.735 1.00 94.12 301 LYS A C 1
ATOM 2435 O O . LYS A 1 301 ? 8.060 17.083 -9.825 1.00 94.12 301 LYS A O 1
ATOM 2440 N N . LYS A 1 302 ? 8.658 16.741 -11.956 1.00 94.88 302 LYS A N 1
ATOM 2441 C CA . LYS A 1 302 ? 8.669 18.172 -12.310 1.00 94.88 302 LYS A CA 1
ATOM 2442 C C . LYS A 1 302 ? 7.281 18.797 -12.200 1.00 94.88 302 LYS A C 1
ATOM 2444 O O . LYS A 1 302 ? 7.175 19.904 -11.684 1.00 94.88 302 LYS A O 1
ATOM 2449 N N . ILE A 1 303 ? 6.234 18.119 -12.664 1.00 94.44 303 ILE A N 1
ATOM 2450 C CA . ILE A 1 303 ? 4.856 18.615 -12.537 1.00 94.44 303 ILE A CA 1
ATOM 2451 C C . ILE A 1 303 ? 4.458 18.663 -11.059 1.00 94.44 303 ILE A C 1
ATOM 2453 O O . ILE A 1 303 ? 4.015 19.707 -10.590 1.00 94.44 303 ILE A O 1
ATOM 2457 N N . MET A 1 304 ? 4.695 17.581 -10.309 1.00 93.50 304 MET A N 1
ATOM 2458 C CA . MET A 1 304 ? 4.410 17.486 -8.871 1.00 93.50 304 MET A CA 1
ATOM 2459 C C . MET A 1 304 ? 5.020 18.631 -8.060 1.00 93.50 304 MET A C 1
ATOM 2461 O O . MET A 1 304 ? 4.373 19.135 -7.149 1.00 93.50 304 MET A O 1
ATOM 2465 N N . ASN A 1 305 ? 6.241 19.053 -8.395 1.00 91.44 305 ASN A N 1
ATOM 2466 C CA . ASN A 1 305 ? 6.938 20.140 -7.703 1.00 91.44 305 ASN A CA 1
ATOM 2467 C C . ASN A 1 305 ? 6.358 21.536 -7.995 1.00 91.44 305 ASN A C 1
ATOM 2469 O O . ASN A 1 305 ? 6.704 22.487 -7.302 1.00 91.44 305 ASN A O 1
ATOM 2473 N N . ASN A 1 306 ? 5.512 21.672 -9.020 1.00 93.19 306 ASN A N 1
ATOM 2474 C CA . ASN A 1 306 ? 4.956 22.949 -9.475 1.00 93.19 306 ASN A CA 1
ATOM 2475 C C . ASN A 1 306 ? 3.441 23.078 -9.248 1.00 93.19 306 ASN A C 1
ATOM 2477 O O . ASN A 1 306 ? 2.853 24.085 -9.637 1.00 93.19 306 ASN A O 1
ATOM 2481 N N . ILE A 1 307 ? 2.799 22.075 -8.646 1.00 90.94 307 ILE A N 1
ATOM 2482 C CA . ILE A 1 307 ? 1.359 22.071 -8.358 1.00 90.94 307 ILE A CA 1
ATOM 2483 C C . ILE A 1 307 ? 1.113 22.025 -6.849 1.00 90.94 307 ILE A C 1
ATOM 2485 O O . ILE A 1 307 ? 1.978 21.601 -6.083 1.00 90.94 307 ILE A O 1
ATOM 2489 N N . SER A 1 308 ? -0.076 22.444 -6.407 1.00 88.81 308 SER A N 1
ATOM 2490 C CA . SER A 1 308 ? -0.451 22.336 -4.993 1.00 88.81 308 SER A CA 1
ATOM 2491 C C . SER A 1 308 ? -0.557 20.872 -4.549 1.00 88.81 308 SER A C 1
ATOM 2493 O O . SER A 1 308 ? -0.755 19.962 -5.363 1.00 88.81 308 SER A O 1
ATOM 2495 N N . ALA A 1 309 ? -0.481 20.642 -3.237 1.00 85.00 309 ALA A N 1
ATOM 2496 C CA . ALA A 1 309 ? -0.723 19.326 -2.651 1.00 85.00 309 ALA A CA 1
ATOM 2497 C C . ALA A 1 309 ? -2.107 18.774 -3.036 1.00 85.00 309 ALA A C 1
ATOM 2499 O O . ALA A 1 309 ? -2.191 17.619 -3.427 1.00 85.00 309 ALA A O 1
ATOM 2500 N N . THR A 1 310 ? -3.130 19.629 -3.094 1.00 85.69 310 THR A N 1
ATOM 2501 C CA . THR A 1 310 ? -4.510 19.292 -3.492 1.00 85.69 310 THR A CA 1
ATOM 2502 C C . THR A 1 310 ? -4.715 19.049 -4.994 1.00 85.69 310 THR A C 1
ATOM 2504 O O . THR A 1 310 ? -5.721 18.478 -5.404 1.00 85.69 310 THR A O 1
ATOM 2507 N N . SER A 1 311 ? -3.785 19.473 -5.855 1.00 88.81 311 SER A N 1
ATOM 2508 C CA . SER A 1 311 ? -3.946 19.361 -7.312 1.00 88.81 311 SER A CA 1
ATOM 2509 C C . SER A 1 311 ? -3.441 18.021 -7.833 1.00 88.81 311 SER A C 1
ATOM 2511 O O . SER A 1 311 ? -2.301 17.653 -7.565 1.00 88.81 311 SER A O 1
ATOM 2513 N N . ARG A 1 312 ? -4.216 17.304 -8.650 1.00 89.00 312 ARG A N 1
ATOM 2514 C CA . ARG A 1 312 ? -3.732 16.070 -9.297 1.00 89.00 312 ARG A CA 1
ATOM 2515 C C . ARG A 1 312 ? -2.663 16.379 -10.356 1.00 89.00 312 ARG A C 1
ATOM 2517 O O . ARG A 1 312 ? -2.798 17.337 -11.110 1.00 89.00 312 ARG A O 1
ATOM 2524 N N . VAL A 1 313 ? -1.630 15.533 -10.462 1.00 87.38 313 VAL A N 1
ATOM 2525 C CA . VAL A 1 313 ? -0.644 15.595 -11.570 1.00 87.38 313 VAL A CA 1
ATOM 2526 C C . VAL A 1 313 ? -1.338 15.364 -12.913 1.00 87.38 313 VAL A C 1
ATOM 2528 O O . VAL A 1 313 ? -1.146 16.097 -13.875 1.00 87.38 313 VAL A O 1
ATOM 2531 N N . SER A 1 314 ? -2.121 14.289 -12.967 1.00 91.12 314 SER A N 1
ATOM 2532 C CA . SER A 1 314 ? -3.006 13.888 -14.060 1.00 91.12 314 SER A CA 1
ATOM 2533 C C . SER A 1 314 ? -3.927 12.783 -13.536 1.00 91.12 314 SER A C 1
ATOM 2535 O O . SER A 1 314 ? -3.641 12.165 -12.502 1.00 91.12 314 SER A O 1
ATOM 2537 N N . GLY A 1 315 ? -5.026 12.512 -14.243 1.00 89.69 315 GLY A N 1
ATOM 2538 C CA . GLY A 1 315 ? -5.786 11.284 -14.013 1.00 89.69 315 GLY A CA 1
ATOM 2539 C C . GLY A 1 315 ? -4.932 10.053 -14.334 1.00 89.69 315 GLY A C 1
ATOM 2540 O O . GLY A 1 315 ? -4.100 10.093 -15.237 1.00 89.69 315 GLY A O 1
ATOM 2541 N N . PHE A 1 316 ? -5.146 8.939 -13.636 1.00 89.00 316 PHE A N 1
ATOM 2542 C CA . PHE A 1 316 ? -4.311 7.740 -13.796 1.00 89.00 316 PHE A CA 1
ATOM 2543 C C . PHE A 1 316 ? -4.401 7.104 -15.201 1.00 89.00 316 PHE A C 1
ATOM 2545 O O . PHE A 1 316 ? -3.428 6.522 -15.674 1.00 89.00 316 PHE A O 1
ATOM 2552 N N . LYS A 1 317 ? -5.535 7.279 -15.905 1.00 92.12 317 LYS A N 1
ATOM 2553 C CA . LYS A 1 317 ? -5.735 6.899 -17.324 1.00 92.12 317 LYS A CA 1
ATOM 2554 C C . LYS A 1 317 ? -5.217 7.954 -18.318 1.00 92.12 317 LYS A C 1
ATOM 2556 O O . LYS A 1 317 ? -5.437 7.828 -19.519 1.00 92.12 317 LYS A O 1
ATOM 2561 N N . SER A 1 318 ? -4.560 9.011 -17.841 1.00 94.50 318 SER A N 1
ATOM 2562 C CA . SER A 1 318 ? -4.031 10.108 -18.657 1.00 94.50 318 SER A CA 1
ATOM 2563 C C . SER A 1 318 ? -2.509 10.190 -18.581 1.00 94.50 318 SER A C 1
ATOM 2565 O O . SER A 1 318 ? -1.876 9.752 -17.622 1.00 94.50 318 SER A O 1
ATOM 2567 N N . HIS A 1 319 ? -1.907 10.765 -19.619 1.00 95.12 319 HIS A N 1
ATOM 2568 C CA . HIS A 1 319 ? -0.498 11.142 -19.596 1.00 95.12 319 HIS A CA 1
ATOM 2569 C C . HIS A 1 319 ? -0.260 12.241 -18.537 1.00 95.12 319 HIS A C 1
ATOM 2571 O O . HIS A 1 319 ? -1.117 13.118 -18.397 1.00 95.12 319 HIS A O 1
ATOM 2577 N N . PRO A 1 320 ? 0.877 12.232 -17.814 1.00 95.25 320 PRO A N 1
ATOM 2578 C CA . PRO A 1 320 ? 2.012 11.301 -17.931 1.00 95.25 320 PRO A CA 1
ATOM 2579 C C . PRO A 1 320 ? 1.884 9.972 -17.172 1.00 95.25 320 PRO A C 1
ATOM 2581 O O . PRO A 1 320 ? 2.625 9.029 -17.460 1.00 95.25 320 PRO A O 1
ATOM 2584 N N . ARG A 1 321 ? 0.940 9.850 -16.233 1.00 94.44 321 ARG A N 1
ATOM 2585 C CA . ARG A 1 321 ? 0.847 8.681 -15.340 1.00 94.44 321 ARG A CA 1
ATOM 2586 C C . ARG A 1 321 ? 0.556 7.375 -16.073 1.00 94.44 321 ARG A C 1
ATOM 2588 O O . ARG A 1 321 ? 1.263 6.393 -15.867 1.00 94.44 321 ARG A O 1
ATOM 2595 N N . PHE A 1 322 ? -0.404 7.378 -16.993 1.00 94.94 322 PHE A N 1
ATOM 2596 C CA . PHE A 1 322 ? -0.737 6.190 -17.778 1.00 94.94 322 PHE A CA 1
ATOM 2597 C C . PHE A 1 322 ? 0.459 5.682 -18.593 1.00 94.94 322 PHE A C 1
ATOM 2599 O O . PHE A 1 322 ? 0.720 4.482 -18.639 1.00 94.94 322 PHE A O 1
ATOM 2606 N N . THR A 1 323 ? 1.236 6.596 -19.186 1.00 97.12 323 THR A N 1
ATOM 2607 C CA . THR A 1 323 ? 2.463 6.251 -19.918 1.00 97.12 323 THR A CA 1
ATOM 2608 C C . THR A 1 323 ? 3.479 5.568 -19.002 1.00 97.12 323 THR A C 1
ATOM 2610 O O . THR A 1 323 ? 4.076 4.565 -19.392 1.00 97.12 323 THR A O 1
ATOM 2613 N N . ARG A 1 324 ? 3.643 6.061 -17.767 1.00 96.75 324 ARG A N 1
ATOM 2614 C CA . ARG A 1 324 ? 4.507 5.426 -16.765 1.00 96.75 324 ARG A CA 1
ATOM 2615 C C . ARG A 1 324 ? 4.034 4.014 -16.409 1.00 96.75 324 ARG A C 1
ATOM 2617 O O . ARG A 1 324 ? 4.863 3.109 -16.378 1.00 96.75 324 ARG A O 1
ATOM 2624 N N . TYR A 1 325 ? 2.731 3.795 -16.234 1.00 96.38 325 TYR A N 1
ATOM 2625 C CA . TYR A 1 325 ? 2.173 2.461 -15.961 1.00 96.38 325 TYR A CA 1
ATOM 2626 C C . TYR A 1 325 ? 2.349 1.489 -17.121 1.00 96.38 325 TYR A C 1
ATOM 2628 O O . TYR A 1 325 ? 2.729 0.341 -16.909 1.00 96.38 325 TYR A O 1
ATOM 2636 N N . GLN A 1 326 ? 2.184 1.948 -18.361 1.00 97.12 326 GLN A N 1
ATOM 2637 C CA . GLN A 1 326 ? 2.455 1.119 -19.536 1.00 97.12 326 GLN A CA 1
ATOM 2638 C C . GLN A 1 326 ? 3.924 0.688 -19.632 1.00 97.12 326 GLN A C 1
ATOM 2640 O O . GLN A 1 326 ? 4.204 -0.438 -20.044 1.00 97.12 326 GLN A O 1
ATOM 2645 N N . LEU A 1 327 ? 4.862 1.572 -19.276 1.00 98.31 327 LEU A N 1
ATOM 2646 C CA . LEU A 1 327 ? 6.290 1.247 -19.244 1.00 98.31 327 LEU A CA 1
ATOM 2647 C C . LEU A 1 327 ? 6.610 0.276 -18.107 1.00 98.31 327 LEU A C 1
ATOM 2649 O O . LEU A 1 327 ? 7.288 -0.722 -18.343 1.00 98.31 327 LEU A O 1
ATOM 2653 N N . ALA A 1 328 ? 6.069 0.513 -16.912 1.00 97.75 328 ALA A N 1
ATOM 2654 C CA . ALA A 1 328 ? 6.267 -0.377 -15.776 1.00 97.75 328 ALA A CA 1
ATOM 2655 C C . ALA A 1 328 ? 5.683 -1.778 -16.019 1.00 97.75 328 ALA A C 1
ATOM 2657 O O . ALA A 1 328 ? 6.347 -2.765 -15.729 1.00 97.75 328 ALA A O 1
ATOM 2658 N N . HIS A 1 329 ? 4.512 -1.890 -16.654 1.00 97.19 329 HIS A N 1
ATOM 2659 C CA . HIS A 1 329 ? 3.950 -3.176 -17.078 1.00 97.19 329 HIS A CA 1
ATOM 2660 C C . HIS A 1 329 ? 4.887 -3.937 -18.032 1.00 97.19 329 HIS A C 1
ATOM 2662 O O . HIS A 1 329 ? 5.074 -5.147 -17.899 1.00 97.19 329 HIS A O 1
ATOM 2668 N N . GLN A 1 330 ? 5.521 -3.236 -18.981 1.00 97.94 330 GLN A N 1
ATOM 2669 C CA . GLN A 1 330 ? 6.496 -3.848 -19.892 1.00 97.94 330 GLN A CA 1
ATOM 2670 C C . GLN A 1 330 ? 7.770 -4.296 -19.167 1.00 97.94 330 GLN A C 1
ATOM 2672 O O . GLN A 1 330 ? 8.309 -5.348 -19.506 1.00 97.94 330 GLN A O 1
ATOM 2677 N N . ILE A 1 331 ? 8.243 -3.520 -18.187 1.00 97.69 331 ILE A N 1
ATOM 2678 C CA . ILE A 1 331 ? 9.396 -3.875 -17.349 1.00 97.69 331 ILE A CA 1
ATOM 2679 C C . ILE A 1 331 ? 9.062 -5.101 -16.492 1.00 97.69 331 ILE A C 1
ATOM 2681 O O . ILE A 1 331 ? 9.776 -6.099 -16.563 1.00 97.69 331 ILE A O 1
ATOM 2685 N N . ASN A 1 332 ? 7.937 -5.079 -15.775 1.00 95.94 332 ASN A N 1
ATOM 2686 C CA . ASN A 1 332 ? 7.435 -6.203 -14.985 1.00 95.94 332 ASN A CA 1
ATOM 2687 C C . ASN A 1 332 ? 7.325 -7.483 -15.838 1.00 95.94 332 ASN A C 1
ATOM 2689 O O . ASN A 1 332 ? 7.899 -8.511 -15.488 1.00 95.94 332 ASN A O 1
ATOM 2693 N N . SER A 1 333 ? 6.725 -7.399 -17.030 1.00 95.00 333 SER A N 1
ATOM 2694 C CA . SER A 1 333 ? 6.609 -8.542 -17.952 1.00 95.00 333 SER A CA 1
ATOM 2695 C C . SER A 1 333 ? 7.962 -9.136 -18.376 1.00 95.00 333 SER A C 1
ATOM 2697 O O . SER A 1 333 ? 8.040 -10.315 -18.722 1.00 95.00 333 SER A O 1
ATOM 2699 N N . LEU A 1 334 ? 9.036 -8.337 -18.396 1.00 94.19 334 LEU A N 1
ATOM 2700 C CA . LEU A 1 334 ? 10.388 -8.833 -18.662 1.00 94.19 334 LEU A CA 1
ATOM 2701 C C . LEU A 1 334 ? 10.998 -9.504 -17.432 1.00 94.19 334 LEU A C 1
ATOM 2703 O O . LEU A 1 334 ? 11.523 -10.612 -17.564 1.00 94.19 334 LEU A O 1
ATOM 2707 N N . ILE A 1 335 ? 10.909 -8.847 -16.271 1.00 92.75 335 ILE A N 1
ATOM 2708 C CA . ILE A 1 335 ? 11.435 -9.333 -14.986 1.00 92.75 335 ILE A CA 1
ATOM 2709 C C . ILE A 1 335 ? 10.850 -10.709 -14.653 1.00 92.75 335 ILE A C 1
ATOM 2711 O O . ILE A 1 335 ? 11.589 -11.643 -14.356 1.00 92.75 335 ILE A O 1
ATOM 2715 N N . TYR A 1 336 ? 9.532 -10.861 -14.778 1.00 91.38 336 TYR A N 1
ATOM 2716 C CA . TYR A 1 336 ? 8.821 -12.088 -14.408 1.00 91.38 336 TYR A CA 1
ATOM 2717 C C . TYR A 1 336 ? 8.636 -13.065 -15.579 1.00 91.38 336 TYR A C 1
ATOM 2719 O O . TYR A 1 336 ? 7.791 -13.955 -15.529 1.00 91.38 336 TYR A O 1
ATOM 2727 N N . SER A 1 337 ? 9.426 -12.934 -16.651 1.00 90.00 337 SER A N 1
ATOM 2728 C CA . SER A 1 337 ? 9.430 -13.930 -17.727 1.00 90.00 337 SER A CA 1
ATOM 2729 C C . SER A 1 337 ? 10.139 -15.219 -17.291 1.00 90.00 337 SER A C 1
ATOM 2731 O O . SER A 1 337 ? 11.174 -15.166 -16.627 1.00 90.00 337 SER A O 1
ATOM 2733 N N . ASP A 1 338 ? 9.657 -16.387 -17.736 1.00 86.94 338 ASP A N 1
ATOM 2734 C CA . ASP A 1 338 ? 10.228 -17.703 -17.379 1.00 86.94 338 ASP A CA 1
ATOM 2735 C C . ASP A 1 338 ? 11.747 -17.794 -17.572 1.00 86.94 338 ASP A C 1
ATOM 2737 O O . ASP A 1 338 ? 12.451 -18.483 -16.832 1.00 86.94 338 ASP A O 1
ATOM 2741 N N . LYS A 1 339 ? 12.263 -17.120 -18.607 1.00 84.06 339 LYS A N 1
ATOM 2742 C CA . LYS A 1 339 ? 13.695 -17.087 -18.910 1.00 84.06 339 LYS A CA 1
ATOM 2743 C C . LYS A 1 339 ? 14.479 -16.358 -17.818 1.00 84.06 339 LYS A C 1
ATOM 2745 O O . LYS A 1 339 ? 15.547 -16.824 -17.434 1.00 84.06 339 LYS A O 1
ATOM 2750 N N . VAL A 1 340 ? 13.959 -15.224 -17.355 1.00 84.31 340 VAL A N 1
ATOM 2751 C CA . VAL A 1 340 ? 14.595 -14.376 -16.344 1.00 84.31 340 VAL A CA 1
ATOM 2752 C C . VAL A 1 340 ? 14.471 -15.015 -14.968 1.00 84.31 340 VAL A C 1
ATOM 2754 O O . VAL A 1 340 ? 15.484 -15.161 -14.288 1.00 84.31 340 VAL A O 1
ATOM 2757 N N . LEU A 1 341 ? 13.281 -15.498 -14.602 1.00 84.88 341 LEU A N 1
ATOM 2758 C CA . LEU A 1 341 ? 13.058 -16.151 -13.311 1.00 84.88 341 LEU A CA 1
ATOM 2759 C C . LEU A 1 341 ? 13.985 -17.355 -13.112 1.00 84.88 341 LEU A C 1
ATOM 2761 O O . LEU A 1 341 ? 14.595 -17.491 -12.059 1.00 84.88 341 LEU A O 1
ATOM 2765 N N . LYS A 1 342 ? 14.207 -18.184 -14.142 1.00 83.00 342 LYS A N 1
ATOM 2766 C CA . LYS A 1 342 ? 15.164 -19.304 -14.054 1.00 83.00 342 LYS A CA 1
ATOM 2767 C C . LYS A 1 342 ? 16.604 -18.872 -13.779 1.00 83.00 342 LYS A C 1
ATOM 2769 O O . LYS A 1 342 ? 17.341 -19.632 -13.167 1.00 83.00 342 LYS A O 1
ATOM 2774 N N . PHE A 1 343 ? 17.012 -17.698 -14.256 1.00 81.62 343 PHE A N 1
ATOM 2775 C CA . PHE A 1 343 ? 18.373 -17.200 -14.068 1.00 81.62 343 PHE A CA 1
ATOM 2776 C C . PHE A 1 343 ? 18.550 -16.512 -12.707 1.00 81.62 343 PHE A C 1
ATOM 2778 O O . PHE A 1 343 ? 19.575 -16.688 -12.057 1.00 81.62 343 PHE A O 1
ATOM 2785 N N . TYR A 1 344 ? 17.545 -15.754 -12.262 1.00 82.12 344 TYR A N 1
ATOM 2786 C CA . TYR A 1 344 ? 17.634 -14.915 -11.063 1.00 82.12 344 TYR A CA 1
ATOM 2787 C C . TYR A 1 344 ? 17.037 -15.535 -9.793 1.00 82.12 344 TYR A C 1
ATOM 2789 O O . TYR A 1 344 ? 17.295 -15.035 -8.700 1.00 82.12 344 TYR A O 1
ATOM 2797 N N . ASN A 1 345 ? 16.332 -16.668 -9.888 1.00 72.94 345 ASN A N 1
ATOM 2798 C CA . ASN A 1 345 ? 15.820 -17.391 -8.714 1.00 72.94 345 ASN A CA 1
ATOM 2799 C C . ASN A 1 345 ? 16.914 -17.967 -7.796 1.00 72.94 345 ASN A C 1
ATOM 2801 O O . ASN A 1 345 ? 16.600 -18.444 -6.704 1.00 72.94 345 ASN A O 1
ATOM 2805 N N . GLU A 1 346 ? 18.182 -17.918 -8.209 1.00 72.12 346 GLU A N 1
ATOM 2806 C CA . GLU A 1 346 ? 19.342 -18.360 -7.424 1.00 72.12 346 GLU A CA 1
ATOM 2807 C C . GLU A 1 346 ? 20.289 -17.206 -7.042 1.00 72.12 346 GLU A C 1
ATOM 2809 O O . GLU A 1 346 ? 21.369 -17.445 -6.505 1.00 72.12 346 GLU A O 1
ATOM 2814 N N . THR A 1 347 ? 19.907 -15.947 -7.291 1.00 79.81 347 THR A N 1
ATOM 2815 C CA . THR A 1 347 ? 20.743 -14.773 -6.989 1.00 79.81 347 THR A CA 1
ATOM 2816 C C . THR A 1 347 ? 20.227 -13.984 -5.781 1.00 79.81 347 THR A C 1
ATOM 2818 O O . THR A 1 347 ? 19.167 -14.271 -5.220 1.00 79.81 347 THR A O 1
ATOM 2821 N N . SER A 1 348 ? 20.959 -12.932 -5.395 1.00 79.75 348 SER A N 1
ATOM 2822 C CA . SER A 1 348 ? 20.534 -11.963 -4.375 1.00 79.75 348 SER A CA 1
ATOM 2823 C C . SER A 1 348 ? 19.207 -11.269 -4.697 1.00 79.75 348 SER A C 1
ATOM 2825 O O . SER A 1 348 ? 18.579 -10.734 -3.787 1.00 79.75 348 SER A O 1
ATOM 2827 N N . LEU A 1 349 ? 18.757 -11.303 -5.959 1.00 85.25 349 LEU A N 1
ATOM 2828 C CA . LEU A 1 349 ? 17.494 -10.708 -6.394 1.00 85.25 349 LEU A CA 1
ATOM 2829 C C . LEU A 1 349 ? 16.262 -11.514 -5.985 1.00 85.25 349 LEU A C 1
ATOM 2831 O O . LEU A 1 349 ? 15.163 -10.961 -5.952 1.00 85.25 349 LEU A O 1
ATOM 2835 N N . LYS A 1 350 ? 16.429 -12.793 -5.626 1.00 85.00 350 LYS A N 1
ATOM 2836 C CA . LYS A 1 350 ? 15.320 -13.675 -5.244 1.00 85.00 350 LYS A CA 1
ATOM 2837 C C . LYS A 1 350 ? 14.433 -13.071 -4.151 1.00 85.00 350 LYS A C 1
ATOM 2839 O O . LYS A 1 350 ? 13.215 -13.186 -4.222 1.00 85.00 350 LYS A O 1
ATOM 2844 N N . LYS A 1 351 ? 15.032 -12.396 -3.162 1.00 84.19 351 LYS A N 1
ATOM 2845 C CA . LYS A 1 351 ? 14.288 -11.761 -2.061 1.00 84.19 351 LYS A CA 1
ATOM 2846 C C . LYS A 1 351 ? 13.308 -10.691 -2.555 1.00 84.19 351 LYS A C 1
ATOM 2848 O O . LYS A 1 351 ? 12.204 -10.612 -2.040 1.00 84.19 351 LYS A O 1
ATOM 2853 N N . TYR A 1 352 ? 13.683 -9.931 -3.585 1.00 88.69 352 TYR A N 1
ATOM 2854 C CA . TYR A 1 352 ? 12.845 -8.886 -4.177 1.00 88.69 352 TYR A CA 1
ATOM 2855 C C . TYR A 1 352 ? 11.783 -9.458 -5.113 1.00 88.69 352 TYR A C 1
ATOM 2857 O O . TYR A 1 352 ? 10.641 -9.015 -5.100 1.00 88.69 352 TYR A O 1
ATOM 2865 N N . LEU A 1 353 ? 12.150 -10.469 -5.905 1.00 88.44 353 LEU A N 1
ATOM 2866 C CA . LEU A 1 353 ? 11.230 -11.151 -6.822 1.00 88.44 353 LEU A CA 1
ATOM 2867 C C . LEU A 1 353 ? 10.090 -11.862 -6.085 1.00 88.44 353 LEU A C 1
ATOM 2869 O O . LEU A 1 353 ? 9.027 -12.073 -6.658 1.00 88.44 353 LEU A O 1
ATOM 2873 N N . ASN A 1 354 ? 10.316 -12.208 -4.818 1.00 86.62 354 ASN A N 1
ATOM 2874 C CA . ASN A 1 354 ? 9.350 -12.898 -3.981 1.00 86.62 354 ASN A CA 1
ATOM 2875 C C . ASN A 1 354 ? 8.432 -11.971 -3.177 1.00 86.62 354 ASN A C 1
ATOM 2877 O O . ASN A 1 354 ? 7.582 -12.487 -2.458 1.00 86.62 354 ASN A O 1
ATOM 2881 N N . VAL A 1 355 ? 8.592 -10.647 -3.262 1.00 89.69 355 VAL A N 1
ATOM 2882 C CA . VAL A 1 355 ? 7.716 -9.720 -2.536 1.00 89.69 355 VAL A CA 1
ATOM 2883 C C . VAL A 1 355 ? 6.344 -9.691 -3.200 1.00 89.69 355 VAL A C 1
ATOM 2885 O O . VAL A 1 355 ? 6.213 -9.338 -4.375 1.00 89.69 355 VAL A O 1
ATOM 2888 N N . SER A 1 356 ? 5.326 -10.034 -2.420 1.00 91.31 356 SER A N 1
ATOM 2889 C CA . SER A 1 356 ? 3.920 -9.983 -2.810 1.00 91.31 356 SER A CA 1
ATOM 2890 C C . SER A 1 356 ? 3.251 -8.728 -2.262 1.00 91.31 356 SER A C 1
ATOM 2892 O O . SER A 1 356 ? 3.515 -8.341 -1.127 1.00 91.31 356 SER A O 1
ATOM 2894 N N . PHE A 1 357 ? 2.348 -8.117 -3.025 1.00 93.31 357 PHE A N 1
ATOM 2895 C CA . PHE A 1 357 ? 1.453 -7.071 -2.529 1.00 93.31 357 PHE A CA 1
ATOM 2896 C C . PHE A 1 357 ? -0.009 -7.432 -2.782 1.00 93.31 357 PHE A C 1
ATOM 2898 O O . PHE A 1 357 ? -0.321 -8.072 -3.783 1.00 93.31 357 PHE A O 1
ATOM 2905 N N . VAL A 1 358 ? -0.905 -6.985 -1.905 1.00 92.88 358 VAL A N 1
ATOM 2906 C CA . VAL A 1 358 ? -2.362 -7.104 -2.068 1.00 92.88 358 VAL A CA 1
ATOM 2907 C C . VAL A 1 358 ? -3.085 -5.927 -1.440 1.00 92.88 358 VAL A C 1
ATOM 2909 O O . VAL A 1 358 ? -2.671 -5.448 -0.388 1.00 92.88 358 VAL A O 1
ATOM 2912 N N . ASN A 1 359 ? -4.184 -5.481 -2.046 1.00 93.06 359 ASN A N 1
ATOM 2913 C CA . ASN A 1 359 ? -5.122 -4.582 -1.371 1.00 93.06 359 ASN A CA 1
ATOM 2914 C C . ASN A 1 359 ? -6.275 -5.413 -0.797 1.00 93.06 359 ASN A C 1
ATOM 2916 O O . ASN A 1 359 ? -7.022 -6.017 -1.561 1.00 93.06 359 ASN A O 1
ATOM 2920 N N . LEU A 1 360 ? -6.390 -5.467 0.526 1.00 92.75 360 LEU A N 1
ATOM 2921 C CA . LEU A 1 360 ? -7.519 -6.037 1.243 1.00 92.75 360 LEU A CA 1
ATOM 2922 C C . LEU A 1 360 ? -8.634 -4.996 1.329 1.00 92.75 360 LEU A C 1
ATOM 2924 O O . LEU A 1 360 ? -8.556 -4.064 2.129 1.00 92.75 360 LEU A O 1
ATOM 2928 N N . SER A 1 361 ? -9.687 -5.202 0.541 1.00 87.38 361 SER A N 1
ATOM 2929 C CA . SER A 1 361 ? -10.834 -4.300 0.537 1.00 87.38 361 SER A CA 1
ATOM 2930 C C . SER A 1 361 ? -11.645 -4.432 1.826 1.00 87.38 361 SER A C 1
ATOM 2932 O O . SER A 1 361 ? -11.974 -5.548 2.242 1.00 87.38 361 SER A O 1
ATOM 2934 N N . LEU A 1 362 ? -12.085 -3.317 2.387 1.00 81.56 362 LEU A N 1
ATOM 2935 C CA . LEU A 1 362 ? -13.157 -3.291 3.377 1.00 81.56 362 LEU A CA 1
ATOM 2936 C C . LEU A 1 362 ? -14.508 -3.563 2.706 1.00 81.56 362 LEU A C 1
ATOM 2938 O O . LEU A 1 362 ? -14.764 -3.074 1.607 1.00 81.56 362 LEU A O 1
ATOM 2942 N N . ASP A 1 363 ? -15.388 -4.305 3.379 1.00 74.88 363 ASP A N 1
ATOM 2943 C CA . ASP A 1 363 ? -16.783 -4.512 2.960 1.00 74.88 363 ASP A CA 1
ATOM 2944 C C . ASP A 1 363 ? -17.625 -3.264 3.286 1.00 74.88 363 ASP A C 1
ATOM 2946 O O . ASP A 1 363 ? -18.495 -3.250 4.160 1.00 74.88 363 ASP A O 1
ATOM 2950 N N . TYR A 1 364 ? -17.261 -2.155 2.645 1.00 70.62 364 TYR A N 1
ATOM 2951 C CA . TYR A 1 364 ? -17.811 -0.825 2.866 1.00 70.62 364 TYR A CA 1
ATOM 2952 C C . TYR A 1 364 ? -17.968 -0.087 1.530 1.00 70.62 364 TYR A C 1
ATOM 2954 O O . TYR A 1 364 ? -17.069 -0.101 0.691 1.00 70.62 364 TYR A O 1
ATOM 2962 N N . ASP A 1 365 ? -19.127 0.553 1.352 1.00 65.56 365 ASP A N 1
ATOM 2963 C CA . ASP A 1 365 ? -19.490 1.375 0.195 1.00 65.56 365 ASP A CA 1
ATOM 2964 C C . ASP A 1 365 ? -19.631 2.837 0.640 1.00 65.56 365 ASP A C 1
ATOM 2966 O O . ASP A 1 365 ? -20.504 3.160 1.449 1.00 65.56 365 ASP A O 1
ATOM 2970 N N . ASP A 1 366 ? -18.807 3.732 0.093 1.00 61.28 366 ASP A N 1
ATOM 2971 C CA . ASP A 1 366 ? -18.844 5.157 0.440 1.00 61.28 366 ASP A CA 1
ATOM 2972 C C . ASP A 1 366 ? -20.172 5.845 0.153 1.00 61.28 366 ASP A C 1
ATOM 2974 O O . ASP A 1 366 ? -20.560 6.767 0.875 1.00 61.28 366 ASP A O 1
ATOM 2978 N N . SER A 1 367 ? -20.937 5.348 -0.823 1.00 60.12 367 SER A N 1
ATOM 2979 C CA . SER A 1 367 ? -22.263 5.894 -1.112 1.00 60.12 367 SER A CA 1
ATOM 2980 C C . SER A 1 367 ? -23.244 5.710 0.050 1.00 60.12 367 SER A C 1
ATOM 2982 O O . SER A 1 367 ? -24.241 6.430 0.147 1.00 60.12 367 SER A O 1
ATOM 2984 N N . CYS A 1 368 ? -22.949 4.781 0.964 1.00 64.06 368 CYS A N 1
ATOM 2985 C CA . CYS A 1 368 ? -23.724 4.572 2.176 1.00 64.06 368 CYS A CA 1
ATOM 2986 C C . CYS A 1 368 ? -23.432 5.631 3.253 1.00 64.06 368 CYS A C 1
ATOM 2988 O O . CYS A 1 368 ? -24.270 5.842 4.130 1.00 64.06 368 CYS A O 1
ATOM 2990 N N . GLY A 1 369 ? -22.275 6.305 3.211 1.00 66.94 369 GLY A N 1
ATOM 2991 C CA . GLY A 1 369 ? -21.888 7.346 4.172 1.00 66.94 369 GLY A CA 1
ATOM 2992 C C . GLY A 1 369 ? -21.771 6.866 5.627 1.00 66.94 369 GLY A C 1
ATOM 2993 O O . GLY A 1 369 ? -21.834 7.682 6.553 1.00 66.94 369 GLY A O 1
ATOM 2994 N N . PHE A 1 370 ? -21.639 5.553 5.847 1.00 73.50 370 PHE A N 1
ATOM 2995 C CA . PHE A 1 370 ? -21.510 4.946 7.170 1.00 73.50 370 PHE A CA 1
ATOM 2996 C C . PHE A 1 370 ? -20.539 3.767 7.178 1.00 73.50 370 PHE A C 1
ATOM 2998 O O . PHE A 1 370 ? -20.617 2.899 6.322 1.00 73.50 370 PHE A O 1
ATOM 3005 N N . VAL A 1 371 ? -19.715 3.639 8.214 1.00 76.38 371 VAL A N 1
ATOM 3006 C CA . VAL A 1 371 ? -18.897 2.439 8.433 1.00 76.38 371 VAL A CA 1
ATOM 3007 C C . VAL A 1 371 ? -19.504 1.562 9.527 1.00 76.38 371 VAL A C 1
ATOM 3009 O O . VAL A 1 371 ? -19.982 2.058 10.553 1.00 76.38 371 VAL A O 1
ATOM 3012 N N . SER A 1 372 ? -19.481 0.243 9.335 1.00 84.38 372 SER A N 1
ATOM 3013 C CA . SER A 1 372 ? -19.859 -0.704 10.386 1.00 84.38 372 SER A CA 1
ATOM 3014 C C . SER A 1 372 ? -18.674 -0.983 11.310 1.00 84.38 372 SER A C 1
ATOM 3016 O O . SER A 1 372 ? -17.609 -1.400 10.858 1.00 84.38 372 SER A O 1
ATOM 3018 N N . LEU A 1 373 ? -18.862 -0.845 12.626 1.00 86.25 373 LEU A N 1
ATOM 3019 C CA . LEU A 1 373 ? -17.847 -1.262 13.605 1.00 86.25 373 LEU A CA 1
ATOM 3020 C C . LEU A 1 373 ? -17.551 -2.759 13.517 1.00 86.25 373 LEU A C 1
ATOM 3022 O O . LEU A 1 373 ? -16.417 -3.176 13.738 1.00 86.25 373 LEU A O 1
ATOM 3026 N N . LYS A 1 374 ? -18.571 -3.559 13.180 1.00 87.50 374 LYS A N 1
ATOM 3027 C CA . LYS A 1 374 ? -18.410 -4.997 12.959 1.00 87.50 374 LYS A CA 1
ATOM 3028 C C . LYS A 1 374 ? -17.487 -5.259 11.772 1.00 87.50 374 LYS A C 1
ATOM 3030 O O . LYS A 1 374 ? -16.685 -6.179 11.838 1.00 87.50 374 LYS A O 1
ATOM 3035 N N . GLU A 1 375 ? -17.577 -4.448 10.723 1.00 87.38 375 GLU A N 1
ATOM 3036 C CA . GLU A 1 375 ? -16.717 -4.596 9.552 1.00 87.38 375 GLU A CA 1
ATOM 3037 C C . GLU A 1 375 ? -15.253 -4.262 9.864 1.00 87.38 375 GLU A C 1
ATOM 3039 O O . GLU A 1 375 ? -14.358 -5.037 9.531 1.00 87.38 375 GLU A O 1
ATOM 3044 N N . LEU A 1 376 ? -15.008 -3.170 10.593 1.00 89.94 376 LEU A N 1
ATOM 3045 C CA . LEU A 1 376 ? -13.662 -2.830 11.066 1.00 89.94 376 LEU A CA 1
ATOM 3046 C C . LEU A 1 376 ? -13.088 -3.928 11.987 1.00 89.94 376 LEU A C 1
ATOM 3048 O O . LEU A 1 376 ? -11.927 -4.307 11.847 1.00 89.94 376 LEU A O 1
ATOM 3052 N N . ASP A 1 377 ? -13.902 -4.477 12.900 1.00 92.06 377 ASP A N 1
ATOM 3053 C CA . ASP A 1 377 ? -13.506 -5.568 13.807 1.00 92.06 377 ASP A CA 1
ATOM 3054 C C . ASP A 1 377 ? -13.173 -6.863 13.056 1.00 92.06 377 ASP A C 1
ATOM 3056 O O . ASP A 1 377 ? -12.172 -7.512 13.370 1.00 92.06 377 ASP A O 1
ATOM 3060 N N . ASN A 1 378 ? -13.999 -7.217 12.067 1.00 91.69 378 ASN A N 1
ATOM 3061 C CA . ASN A 1 378 ? -13.830 -8.392 11.219 1.00 91.69 378 ASN A CA 1
ATOM 3062 C C . ASN A 1 378 ? -12.555 -8.291 10.381 1.00 91.69 378 ASN A C 1
ATOM 3064 O O . ASN A 1 378 ? -11.757 -9.224 10.375 1.00 91.69 378 ASN A O 1
ATOM 3068 N N . THR A 1 379 ? -12.328 -7.162 9.707 1.00 92.75 379 THR A N 1
ATOM 3069 C CA . THR A 1 379 ? -11.122 -6.980 8.888 1.00 92.75 379 THR A CA 1
ATOM 3070 C C . THR A 1 379 ? -9.865 -6.980 9.755 1.00 92.75 379 THR A C 1
ATOM 3072 O O . THR A 1 379 ? -8.881 -7.629 9.401 1.00 92.75 379 THR A O 1
ATOM 3075 N N . ALA A 1 380 ? -9.910 -6.350 10.935 1.00 94.44 380 ALA A N 1
ATOM 3076 C CA . ALA A 1 380 ? -8.810 -6.418 11.893 1.00 94.44 380 ALA A CA 1
ATOM 3077 C C . ALA A 1 380 ? -8.563 -7.847 12.408 1.00 94.44 380 ALA A C 1
ATOM 3079 O O . ALA A 1 380 ? -7.415 -8.216 12.631 1.00 94.44 380 ALA A O 1
ATOM 3080 N N . GLU A 1 381 ? -9.604 -8.674 12.575 1.00 93.56 381 GLU A N 1
ATOM 3081 C CA . GLU A 1 381 ? -9.460 -10.086 12.966 1.00 93.56 381 GLU A CA 1
ATOM 3082 C C . GLU A 1 381 ? -8.786 -10.915 11.866 1.00 93.56 381 GLU A C 1
ATOM 3084 O O . GLU A 1 381 ? -7.869 -11.682 12.156 1.00 93.56 381 GLU A O 1
ATOM 3089 N N . ILE A 1 382 ? -9.195 -10.723 10.609 1.00 93.38 382 ILE A N 1
ATOM 3090 C CA . ILE A 1 382 ? -8.596 -11.400 9.450 1.00 93.38 382 ILE A CA 1
ATOM 3091 C C . ILE A 1 382 ? -7.122 -11.025 9.332 1.00 93.38 382 ILE A C 1
ATOM 3093 O O . ILE A 1 382 ? -6.268 -11.903 9.214 1.00 93.38 382 ILE A O 1
ATOM 3097 N N . LEU A 1 383 ? -6.814 -9.727 9.396 1.00 94.75 383 LEU A N 1
ATOM 3098 C CA . LEU A 1 383 ? -5.448 -9.236 9.273 1.00 94.75 383 LEU A CA 1
ATOM 3099 C C . LEU A 1 383 ? -4.575 -9.698 10.446 1.00 94.75 383 LEU A C 1
ATOM 3101 O O . LEU A 1 383 ? -3.448 -10.148 10.242 1.00 94.75 383 LEU A O 1
ATOM 3105 N N . PHE A 1 384 ? -5.106 -9.644 11.669 1.00 93.88 384 PHE A N 1
ATOM 3106 C CA . PHE A 1 384 ? -4.448 -10.165 12.864 1.00 93.88 384 PHE A CA 1
ATOM 3107 C C . PHE A 1 384 ? -4.104 -11.649 12.726 1.00 93.88 384 PHE A C 1
ATOM 3109 O O . PHE A 1 384 ? -2.962 -12.037 12.988 1.00 93.88 384 PHE A O 1
ATOM 3116 N N . ASP A 1 385 ? -5.064 -12.481 12.318 1.00 93.19 385 ASP A N 1
ATOM 3117 C CA . ASP A 1 385 ? -4.834 -13.915 12.178 1.00 93.19 385 ASP A CA 1
ATOM 3118 C C . ASP A 1 385 ? -3.868 -14.235 11.034 1.00 93.19 385 ASP A C 1
ATOM 3120 O O . ASP A 1 385 ? -2.993 -15.088 11.206 1.00 93.19 385 ASP A O 1
ATOM 3124 N N . PHE A 1 386 ? -3.957 -13.504 9.920 1.00 93.12 386 PHE A N 1
ATOM 3125 C CA . PHE A 1 386 ? -3.019 -13.635 8.810 1.00 93.12 386 PHE A CA 1
ATOM 3126 C C . PHE A 1 386 ? -1.589 -13.354 9.279 1.00 93.12 386 PHE A C 1
ATOM 3128 O O . PHE A 1 386 ? -0.716 -14.208 9.138 1.00 93.12 386 PHE A O 1
ATOM 3135 N N . ILE A 1 387 ? -1.358 -12.199 9.917 1.00 91.75 387 ILE A N 1
ATOM 3136 C CA . ILE A 1 387 ? -0.033 -11.802 10.415 1.00 91.75 387 ILE A CA 1
ATOM 3137 C C . ILE A 1 387 ? 0.475 -12.806 11.449 1.00 91.75 387 ILE A C 1
ATOM 3139 O O . ILE A 1 387 ? 1.621 -13.237 11.380 1.00 91.75 387 ILE A O 1
ATOM 3143 N N . ARG A 1 388 ? -0.367 -13.218 12.402 1.00 87.56 388 ARG A N 1
ATOM 3144 C CA . ARG A 1 388 ? 0.009 -14.172 13.455 1.00 87.56 388 ARG A CA 1
ATOM 3145 C C . ARG A 1 388 ? 0.503 -15.505 12.896 1.00 87.56 388 ARG A C 1
ATOM 3147 O O . ARG A 1 388 ? 1.387 -16.117 13.493 1.00 87.56 388 ARG A O 1
ATOM 3154 N N . ASN A 1 389 ? -0.102 -15.970 11.807 1.00 87.75 389 ASN A N 1
ATOM 3155 C CA . ASN A 1 389 ? 0.216 -17.252 11.190 1.00 87.75 389 ASN A CA 1
ATOM 3156 C C . ASN A 1 389 ? 1.150 -17.117 9.983 1.00 87.75 389 ASN A C 1
ATOM 3158 O O . ASN A 1 389 ? 1.400 -18.122 9.316 1.00 87.75 389 ASN A O 1
ATOM 3162 N N . TYR A 1 390 ? 1.660 -15.921 9.686 1.00 86.00 390 TYR A N 1
ATOM 3163 C CA . TYR A 1 390 ? 2.470 -15.695 8.501 1.00 86.00 390 TYR A CA 1
ATOM 3164 C C . TYR A 1 390 ? 3.821 -16.404 8.609 1.00 86.00 390 TYR A C 1
ATOM 3166 O O . TYR A 1 390 ? 4.603 -16.186 9.535 1.00 86.00 390 TYR A O 1
ATOM 3174 N N . HIS A 1 391 ? 4.081 -17.271 7.639 1.00 75.00 391 HIS A N 1
ATOM 3175 C CA . HIS A 1 391 ? 5.337 -17.983 7.465 1.00 75.00 391 HIS A CA 1
ATOM 3176 C C . HIS A 1 391 ? 5.654 -18.027 5.970 1.00 75.00 391 HIS A C 1
ATOM 3178 O O . HIS A 1 391 ? 4.760 -18.289 5.157 1.00 75.00 391 HIS A O 1
ATOM 3184 N N . LEU A 1 392 ? 6.912 -17.727 5.637 1.00 58.34 392 LEU A N 1
ATOM 3185 C CA . LEU A 1 392 ? 7.471 -17.825 4.287 1.00 58.34 392 LEU A CA 1
ATOM 3186 C C . LEU A 1 392 ? 8.003 -19.233 4.009 1.00 58.34 392 LEU A C 1
ATOM 3188 O O . LEU A 1 392 ? 8.622 -19.819 4.930 1.00 58.34 392 LEU A O 1
#

Nearest PDB structures (foldseek):
  4ngt-assembly1_A-2  TM=2.989E-01  e=2.953E-03  Homo sapiens
  3rbu-assembly1_A  TM=3.013E-01  e=2.657E-03  Homo sapiens
  3d7g-assembly1_A-2  TM=2.817E-01  e=6.532E-03  Homo sapiens
  6hkj-assembly1_A  TM=2.923E-01  e=2.206E-02  Homo sapiens
  4rn7-assembly1_A  TM=5.481E-01  e=2.449E+00  Clostridioides difficile 630

pLDDT: mean 82.01, std 14.35, range [36.59, 98.5]

Secondary structure (DSSP, 8-state):
--PPPHHHHHHHHHHHHHHHHHS--BTT-THHHHHHHHHHHHHTTSS-S---TTS--EEEETTTEEEEEPPP--STT-SB---TTS-EEEEEEE--BS-TT--GGG--EEEEETTTTEEEEEETTEEE----TTHHHHHHHHHHHHHHHH-SSB--EEEEEEES-STTTSHHHHHS-HHHHHHHHHHH-EEEEEEEEEPPTT-TT---EEEEEETTEESS-TTTHHHHHHHHHHHHTTSTT---EEEEESS--HHHHHHHIIIIIIIHHHHHHHHTTT-HHHHHHHHHHHHHHHHHHHHHHHHHTTS-TTS-SS-TTSTTHHHHHHHHHHHHHHHTSHHHHHHHTTSTTHHHHT-EEEEEEES--GGG-EEEHHHHHHHHHHHHHHHHT---

Radius of gyration: 20.8 Å; Cα contacts (8 Å, |Δi|>4): 680; chains: 1; bounding box: 59×46×57 Å